Protein AF-0000000087011548 (afdb_homodimer)

Sequence (700 aa):
MISLDLLKLGEVIHGSEKEKEILSILEKRMQGNSKKIEVKTKEWVISNFSVKLNGKEVASSLAPYTKGYVKGKVGREILAFPFPDHPFKVKDFYSYALSQGAEGIIFYEEGKTRRIIMPDVKIPVIFLPFKPEGYVEIEAESFLRDSISYNLEFTVKEGNDYILLGAHVDHWLSGFHDNLFSIDVVLNSLAEVKNHGLKVVFFSSEEGPKCCTGSLQYPKDDVFAAIIFDALYPSRVVYSSTPDLWDFAGLFPLKRIEMPTPFSDHFSFVQKGIPSLVLYNDDLIPYYHSDKDLPNPEDKKFLTKITESVKLLLHELDKLSMKDLNERMSKFGERKFIVDYVNLTTSFASMISLDLLKLGEVIHGSEKEKEILSILEKRMQGNSKKIEVKTKEWVISNFSVKLNGKEVASSLAPYTKGYVKGKVGREILAFPFPDHPFKVKDFYSYALSQGAEGIIFYEEGKTRRIIMPDVKIPVIFLPFKPEGYVEIEAESFLRDSISYNLEFTVKEGNDYILLGAHVDHWLSGFHDNLFSIDVVLNSLAEVKNHGLKVVFFSSEEGPKCCTGSLQYPKDDVFAAIIFDALYPSRVVYSSTPDLWDFAGLFPLKRIEMPTPFSDHFSFVQKGIPSLVLYNDDLIPYYHSDKDLPNPEDKKFLTKITESVKLLLHELDKLSMKDLNERMSKFGERKFIVDYVNLTTSFAS

Secondary structure (DSSP, 8-state):
-HHHHHHTT--B-TTSHHHHHHHHHHHHHH-S-EEEEEEEEEEEEEEEEEEEETTEE---EEPTT--EEEEEEBTTTEEEEEPPSSGGGHHHHHHHHHHTT-SEEEEE-TT--B----S--SS-EEEESS---SEEEEEEEEEEEEEEEEEEEEEEE--SSEEEEEEE--BSSS-IIIIIHHHHHHHH-----SSSEEEEEEES-TTS-GGG-HHHHS--TTEEEEEEE-S--TT-EEEEE-GGGGGGGGGS-EEEEESPPSSSTHHHHHTTT--EEEEE-GGGTTTTTBTT----TTHHHHHHHHHHHHHHHHHHHHT--HHHHHHHHHTT--S-EEEETTTTEEEE--/-HHHHHHTT--B-TTSHHHHHHHHHHHHHH-S-EEEEEEEEEEEEEEEEEEEETTEE---EEPTT--EEEEEEBTTTEEEEEPPSSGGGHHHHHHHHHHTT-SEEEEE-TT--B----S--SS-EEEESS---SEEEEEEEEEEEEEEEEEEEEEEE--SSEEEEEEE--BSSS-IIIIIHHHHHHHH-----SSSEEEEEEES-TTS-GGG-HHHHS--TTEEEEEEE-S--TT-EEEEE-GGGGGGGGGS-EEEEESPPSSSTHHHHHTTT--EEEEE-GGGTTTTTBTT----TTHHHHHHHHHHHHHHHHHHHHT--HHHHHHHHHTT--S-EEEETTTTEEEE--

Organism: Acidianus infernus (NCBI:txid12915)

Foldseek 3Di:
DVLVVLLVLWAFFFQDPSLQVVLVVVCVVVPADKDWAKFWFKGKDWPDKFKDAPRHTADKFWATAAFDKDKDFDVPLEDEDECDLFNVCVQVVVVVCVVVNHQEYEYEAAPWWFHHHYPDHPHIYMYYNDDGGTMMIIGTDIHIDTHMDTKMKGWPFDFQAEEEEEEEDGAAGSCSLQPSLSVLLQSLQDDDFDHGTYMYIHWGNLVGDPVTTRLLSDDCVRHQEYEYEGRADPAFWEKEWQQLLVVLQVLTRHPYYAYHFCRGSQVSVLQVQHTYIYIHDCVCRVVGRMNPPDDDPCSVVRSVSSSSSSNVSSHVVSPDGSVSSVVSNVVPHGSHWDHDVVVRHIDHDD/DVLVVLLVLWAFFFQDPSLQVVLVVVCVVVPADKDWAKFKFKGKDWPDKFKDAPRHTADKFWATAAFDKDKDFDVPLEDEDECDLFLVCVQVVVVVCVVVNHQEYEYEAAPWWFHHHYPDHDHIYMYYNDDGGTMMIIGTDIHIDIHMDTKMKGWPFDFQAEEEEEEEDGAAGSCSLQPSLSVLLQSLQDDDFDHGTYMYIHWGNLVGDPVTTRLLSDDCVRHQEYEYEGRADPAFKEKEWQQLLVVLQVLTRHPYYAYHFCRGSQVSVLQVQHTYIYIHDCVCRVVGRMNPPDDDPCSVVRSVSSSSSSNVSSHVVSPDGSVSSVVSNVVPHGSHWDHDVVVRHIDHDD

Solvent-accessible surface area (backbone atoms only — not comparable to full-atom values): 35656 Å² total; per-residue (Å²): 112,64,32,66,61,54,47,74,70,44,53,18,48,21,35,33,70,57,34,52,48,52,52,51,53,50,56,66,67,63,63,71,61,63,46,79,43,75,26,70,27,42,18,74,44,74,82,41,77,51,41,26,50,70,84,38,76,53,80,68,28,63,23,59,73,23,27,42,73,42,74,37,35,62,77,60,40,22,41,69,40,71,59,64,98,44,80,82,52,52,50,60,55,49,53,50,40,52,75,72,62,38,49,28,38,36,35,20,36,80,81,37,34,42,51,58,76,56,92,66,61,86,40,32,38,36,17,23,35,44,84,83,73,55,37,39,36,42,40,33,40,40,45,77,38,85,26,72,46,43,26,44,33,33,59,80,36,83,56,89,34,21,42,32,40,34,25,39,69,24,22,50,48,41,16,29,32,40,17,36,46,28,50,40,39,55,72,63,29,74,67,87,64,81,70,32,10,33,33,38,34,42,27,28,17,66,81,36,62,85,91,34,21,20,49,69,66,48,89,60,89,50,51,59,31,39,42,25,36,49,34,46,34,74,76,42,27,34,43,23,21,40,74,48,56,53,81,56,49,44,59,43,59,55,31,38,62,40,44,44,39,75,81,51,66,32,33,52,40,36,75,69,53,32,53,22,26,34,40,21,20,73,85,34,56,94,29,56,43,11,68,62,21,57,90,56,93,52,46,66,62,34,46,54,53,51,20,53,25,47,34,50,48,49,52,56,54,37,74,53,53,71,67,55,40,49,56,52,24,55,49,70,45,71,72,42,70,38,84,33,76,91,73,61,27,38,26,46,58,131,114,65,32,66,62,54,46,73,71,45,54,18,46,20,33,33,72,57,34,53,49,54,52,50,52,49,56,66,68,64,61,72,60,64,46,79,42,74,26,70,27,42,18,76,44,74,84,40,75,50,42,26,50,71,85,37,77,53,80,67,28,63,24,59,73,23,27,43,73,40,74,36,36,60,77,60,41,22,40,71,40,73,58,63,100,44,79,80,52,52,48,58,55,50,53,50,39,52,74,71,62,37,49,27,38,35,35,19,36,81,81,38,34,43,50,58,76,56,91,67,63,84,40,32,36,35,18,24,37,43,85,84,72,55,37,38,36,41,40,31,41,42,44,75,38,84,26,70,46,43,25,43,34,34,58,78,36,84,55,88,33,21,42,33,39,33,25,41,71,23,22,48,48,42,16,29,34,40,18,35,47,29,49,41,39,56,71,62,28,75,66,86,63,82,68,33,11,34,33,39,35,42,26,29,17,65,82,36,62,82,89,34,20,20,48,70,67,48,88,59,89,50,51,59,31,40,43,25,36,51,34,46,34,75,77,42,27,34,42,25,22,41,74,48,54,54,82,56,49,44,59,44,57,55,30,37,62,40,45,44,38,78,82,51,65,33,32,53,41,37,75,70,53,32,54,25,28,34,41,22,21,73,86,34,56,93,29,55,44,11,68,62,20,56,89,56,92,52,46,65,62,32,46,54,54,53,20,52,26,48,34,52,48,49,51,57,53,38,74,54,52,71,66,56,39,49,55,51,24,56,51,70,44,73,72,41,70,39,85,32,78,90,75,61,28,37,25,47,59,130

InterPro domains:
  IPR007484 Peptidase M28 [PF04389] (159-310)

Radius of gyration: 27.19 Å; Cα contacts (8 Å, |Δi|>4): 1756; chains: 2; bounding box: 68×71×55 Å

Nearest PDB structures (foldseek):
  6wrv-assembly1_E  TM=6.981E-01  e=2.010E-15  Homo sapiens
  8acg-assembly5_B  TM=5.846E-01  e=2.331E-16  Pseudomonas aeruginosa
  7zqs-assembly1_D  TM=6.946E-01  e=4.005E-14  Homo sapiens
  6d04-assembly1_A  TM=6.601E-01  e=5.736E-14  Homo sapiens
  6h5i-assembly1_Ab  TM=5.886E-01  e=3.064E-13  Homo sapiens

Structure (mmCIF, N/CA/C/O backbone):
data_AF-0000000087011548-model_v1
#
loop_
_entity.id
_entity.type
_entity.pdbx_description
1 polymer 'M28 family peptidase'
#
loop_
_atom_site.group_PDB
_atom_site.id
_atom_site.type_symbol
_atom_site.label_atom_id
_atom_site.label_alt_id
_atom_site.label_comp_id
_atom_site.label_asym_id
_atom_site.label_entity_id
_atom_site.label_seq_id
_atom_site.pdbx_PDB_ins_code
_atom_site.Cartn_x
_atom_site.Cartn_y
_atom_site.Cartn_z
_atom_site.occupancy
_atom_site.B_iso_or_equiv
_atom_site.auth_seq_id
_atom_site.auth_comp_id
_atom_site.auth_asym_id
_atom_site.auth_atom_id
_atom_site.pdbx_PDB_model_num
ATOM 1 N N . MET A 1 1 ? -12.539 31.562 2.059 1 89.38 1 MET A N 1
ATOM 2 C CA . MET A 1 1 ? -11.922 30.422 2.74 1 89.38 1 MET A CA 1
ATOM 3 C C . MET A 1 1 ? -10.906 30.891 3.773 1 89.38 1 MET A C 1
ATOM 5 O O . MET A 1 1 ? -10.008 31.672 3.457 1 89.38 1 MET A O 1
ATOM 9 N N . ILE A 1 2 ? -11.016 30.469 5.016 1 96.31 2 ILE A N 1
ATOM 10 C CA . ILE A 1 2 ? -10.133 30.906 6.094 1 96.31 2 ILE A CA 1
ATOM 11 C C . ILE A 1 2 ? -8.734 30.344 5.867 1 96.31 2 ILE A C 1
ATOM 13 O O . ILE A 1 2 ? -7.746 30.906 6.336 1 96.31 2 ILE A O 1
ATOM 17 N N . SER A 1 3 ? -8.656 29.219 5.164 1 98.12 3 SER A N 1
ATOM 18 C CA . SER A 1 3 ? -7.375 28.578 4.895 1 98.12 3 SER A CA 1
ATOM 19 C C . SER A 1 3 ? -6.43 29.5 4.152 1 98.12 3 SER A C 1
ATOM 21 O O . SER A 1 3 ? -5.215 29.453 4.355 1 98.12 3 SER A O 1
ATOM 23 N N . LEU A 1 4 ? -7 30.375 3.307 1 97.88 4 LEU A N 1
ATOM 24 C CA . LEU A 1 4 ? -6.176 31.328 2.561 1 97.88 4 LEU A CA 1
ATOM 25 C C . LEU A 1 4 ? -5.555 32.375 3.492 1 97.88 4 LEU A C 1
ATOM 27 O O . LEU A 1 4 ? -4.41 32.781 3.295 1 97.88 4 LEU A O 1
ATOM 31 N N . ASP A 1 5 ? -6.262 32.75 4.477 1 97.5 5 ASP A N 1
ATOM 32 C CA . ASP A 1 5 ? -5.734 33.688 5.473 1 97.5 5 ASP A CA 1
ATOM 33 C C . ASP A 1 5 ? -4.691 33 6.355 1 97.5 5 ASP A C 1
ATOM 35 O O . ASP A 1 5 ? -3.662 33.594 6.68 1 97.5 5 ASP A O 1
ATOM 39 N N . LEU A 1 6 ? -4.934 31.781 6.719 1 98.5 6 LEU A N 1
ATOM 40 C CA . LEU A 1 6 ? -4.023 31.047 7.59 1 98.5 6 LEU A CA 1
ATOM 41 C C . LEU A 1 6 ? -2.715 30.734 6.871 1 98.5 6 LEU A C 1
ATOM 43 O O . LEU A 1 6 ? -1.662 30.641 7.508 1 98.5 6 LEU A O 1
ATOM 47 N N . LEU A 1 7 ? -2.84 30.531 5.59 1 98.5 7 LEU A N 1
ATOM 48 C CA . LEU A 1 7 ? -1.664 30.234 4.777 1 98.5 7 LEU A CA 1
ATOM 49 C C . LEU A 1 7 ? -0.615 31.344 4.926 1 98.5 7 LEU A C 1
ATOM 51 O O . LEU A 1 7 ? 0.586 31.062 4.871 1 98.5 7 LEU A O 1
ATOM 55 N N . LYS A 1 8 ? -1.024 32.562 5.191 1 97.81 8 LYS A N 1
ATOM 56 C CA . LYS A 1 8 ? -0.144 33.719 5.293 1 97.81 8 LYS A CA 1
ATOM 57 C C . LYS A 1 8 ? 0.749 33.625 6.527 1 97.81 8 LYS A C 1
ATOM 59 O O . LYS A 1 8 ? 1.772 34.312 6.613 1 97.81 8 LYS A O 1
ATOM 64 N N . LEU A 1 9 ? 0.421 32.781 7.457 1 97.75 9 LEU A N 1
ATOM 65 C CA . LEU A 1 9 ? 1.191 32.625 8.688 1 97.75 9 LEU A CA 1
ATOM 66 C C . LEU A 1 9 ? 2.473 31.859 8.43 1 97.75 9 LEU A C 1
ATOM 68 O O . LEU A 1 9 ? 3.373 31.828 9.273 1 97.75 9 LEU A O 1
ATOM 72 N N . GLY A 1 10 ? 2.564 31.219 7.27 1 97.94 10 GLY A N 1
ATOM 73 C CA . GLY A 1 10 ? 3.717 30.391 6.969 1 97.94 10 GLY A CA 1
ATOM 74 C C . GLY A 1 10 ? 3.664 29.031 7.648 1 97.94 10 GLY A C 1
ATOM 75 O O . GLY A 1 10 ? 2.582 28.531 7.953 1 97.94 10 GLY A O 1
ATOM 76 N N . GLU A 1 11 ? 4.828 28.422 7.762 1 98.38 11 GLU A N 1
ATOM 77 C CA . GLU A 1 11 ? 4.922 27.078 8.328 1 98.38 11 GLU A CA 1
ATOM 78 C C . GLU A 1 11 ? 4.504 27.078 9.797 1 98.38 11 GLU A C 1
ATOM 80 O O . GLU A 1 11 ? 4.898 27.953 10.562 1 98.38 11 GLU A O 1
ATOM 85 N N . VAL A 1 12 ? 3.744 26.156 10.117 1 98.69 12 VAL A N 1
ATOM 86 C CA . VAL A 1 12 ? 3.273 26 11.492 1 98.69 12 VAL A CA 1
ATOM 87 C C . VAL A 1 12 ? 3.76 24.656 12.039 1 98.69 12 VAL A C 1
ATOM 89 O O . VAL A 1 12 ? 3.076 23.641 11.914 1 98.69 12 VAL A O 1
ATOM 92 N N . ILE A 1 13 ? 4.867 24.703 12.727 1 98.62 13 ILE A N 1
ATOM 93 C CA . ILE A 1 13 ? 5.512 23.5 13.258 1 98.62 13 ILE A CA 1
ATOM 94 C C . ILE A 1 13 ? 4.781 23.047 14.508 1 98.62 13 ILE A C 1
ATOM 96 O O . ILE A 1 13 ? 4.312 23.859 15.305 1 98.62 13 ILE A O 1
ATOM 100 N N . HIS A 1 14 ? 4.633 21.781 14.656 1 98.69 14 HIS A N 1
ATOM 101 C CA . HIS A 1 14 ? 3.986 21.219 15.836 1 98.69 14 HIS A CA 1
ATOM 102 C C . HIS A 1 14 ? 4.559 21.797 17.125 1 98.69 14 HIS A C 1
ATOM 104 O O . HIS A 1 14 ? 5.77 22 17.234 1 98.69 14 HIS A O 1
ATOM 110 N N . GLY A 1 15 ? 3.654 22.109 18 1 98.5 15 GLY A N 1
ATOM 111 C CA . GLY A 1 15 ? 4.031 22.578 19.312 1 98.5 15 GLY A CA 1
ATOM 112 C C . GLY A 1 15 ? 4.531 24.016 19.312 1 98.5 15 GLY A C 1
ATOM 113 O O . GLY A 1 15 ? 4.859 24.562 20.359 1 98.5 15 GLY A O 1
ATOM 114 N N . SER A 1 16 ? 4.562 24.656 18.25 1 98.44 16 SER A N 1
ATOM 115 C CA . SER A 1 16 ? 5.121 26 18.141 1 98.44 16 SER A CA 1
ATOM 116 C C . SER A 1 16 ? 4.102 27.047 18.562 1 98.44 16 SER A C 1
ATOM 118 O O . SER A 1 16 ? 2.92 26.75 18.719 1 98.44 16 SER A O 1
ATOM 120 N N . GLU A 1 17 ? 4.609 28.281 18.672 1 98.12 17 GLU A N 1
ATOM 121 C CA . GLU A 1 17 ? 3.725 29.406 18.953 1 98.12 17 GLU A CA 1
ATOM 122 C C . GLU A 1 17 ? 2.77 29.672 17.797 1 98.12 17 GLU A C 1
ATOM 124 O O . GLU A 1 17 ? 1.626 30.078 18 1 98.12 17 GLU A O 1
ATOM 129 N N . LYS A 1 18 ? 3.158 29.422 16.625 1 98.38 18 LYS A N 1
ATOM 130 C CA . LYS A 1 18 ? 2.305 29.625 15.461 1 98.38 18 LYS A CA 1
ATOM 131 C C . LYS A 1 18 ? 1.129 28.656 15.469 1 98.38 18 LYS A C 1
ATOM 133 O O . LYS A 1 18 ? 0.042 28.984 14.984 1 98.38 18 LYS A O 1
ATOM 138 N N . GLU A 1 19 ? 1.387 27.438 15.961 1 98.56 19 GLU A N 1
ATOM 139 C CA . GLU A 1 19 ? 0.291 26.484 16.125 1 98.56 19 GLU A CA 1
ATOM 140 C C . GLU A 1 19 ? -0.799 27.062 17.031 1 98.56 19 GLU A C 1
ATOM 142 O O . GLU A 1 19 ? -1.984 27 16.703 1 98.56 19 GLU A O 1
ATOM 147 N N . LYS A 1 20 ? -0.414 27.688 18.094 1 98.44 20 LYS A N 1
ATOM 148 C CA . LYS A 1 20 ? -1.357 28.312 19.016 1 98.44 20 LYS A CA 1
ATOM 149 C C . LYS A 1 20 ? -2.031 29.531 18.391 1 98.44 20 LYS A C 1
ATOM 151 O O . LYS A 1 20 ? -3.195 29.812 18.672 1 98.44 20 LYS A O 1
ATOM 156 N N . GLU A 1 21 ? -1.269 30.188 17.594 1 98.44 21 GLU A N 1
ATOM 157 C CA . GLU A 1 21 ? -1.831 31.344 16.891 1 98.44 21 GLU A CA 1
ATOM 158 C C . GLU A 1 21 ? -2.982 30.922 15.984 1 98.44 21 GLU A C 1
ATOM 160 O O . GLU A 1 21 ? -4.035 31.562 15.977 1 98.44 21 GLU A O 1
ATOM 165 N N . ILE A 1 22 ? -2.844 29.859 15.219 1 98.56 22 ILE A N 1
ATOM 166 C CA . ILE A 1 22 ? -3.908 29.375 14.344 1 98.56 22 ILE A CA 1
ATOM 167 C C . ILE A 1 22 ? -5.125 28.984 15.188 1 98.56 22 ILE A C 1
ATOM 169 O O . ILE A 1 22 ? -6.258 29.328 14.836 1 98.56 22 ILE A O 1
ATOM 173 N N . LEU A 1 23 ? -4.883 28.281 16.266 1 98.5 23 LEU A N 1
ATOM 174 C CA . LEU A 1 23 ? -5.977 27.859 17.125 1 98.5 23 LEU A CA 1
ATOM 175 C C . LEU A 1 23 ? -6.727 29.062 17.688 1 98.5 23 LEU A C 1
ATOM 177 O O . LEU A 1 23 ? -7.961 29.062 17.75 1 98.5 23 LEU A O 1
ATOM 181 N N . SER A 1 24 ? -5.977 30.062 18.047 1 97.69 24 SER A N 1
ATOM 182 C CA . SER A 1 24 ? -6.594 31.281 18.562 1 97.69 24 SER A CA 1
ATOM 183 C C . SER A 1 24 ? -7.449 31.953 17.5 1 97.69 24 SER A C 1
ATOM 185 O O . SER A 1 24 ? -8.539 32.438 17.781 1 97.69 24 SER A O 1
ATOM 187 N N . ILE A 1 25 ? -6.961 32 16.297 1 97.94 25 ILE A N 1
ATOM 188 C CA . ILE A 1 25 ? -7.703 32.594 15.195 1 97.94 25 ILE A CA 1
ATOM 189 C C . ILE A 1 25 ? -9 31.812 14.969 1 97.94 25 ILE A C 1
ATOM 191 O O . ILE A 1 25 ? -10.062 32.406 14.781 1 97.94 25 ILE A O 1
ATOM 195 N N . LEU A 1 26 ? -8.914 30.5 15.023 1 97.94 26 LEU A N 1
ATOM 196 C CA . LEU A 1 26 ? -10.086 29.656 14.812 1 97.94 26 LEU A CA 1
ATOM 197 C C . LEU A 1 26 ? -11.094 29.828 15.945 1 97.94 26 LEU A C 1
ATOM 199 O O . LEU A 1 26 ? -12.305 29.828 15.703 1 97.94 26 LEU A O 1
ATOM 203 N N . GLU A 1 27 ? -10.609 29.938 17.141 1 97.31 27 GLU A N 1
ATOM 204 C CA . GLU A 1 27 ? -11.492 30.172 18.281 1 97.31 27 GLU A CA 1
ATOM 205 C C . GLU A 1 27 ? -12.297 31.453 18.094 1 97.31 27 GLU A C 1
ATOM 207 O O . GLU A 1 27 ? -13.508 31.469 18.344 1 97.31 27 GLU A O 1
ATOM 212 N N . LYS A 1 28 ? -11.641 32.469 17.625 1 95.25 28 LYS A N 1
ATOM 213 C CA . LYS A 1 28 ? -12.289 33.75 17.422 1 95.25 28 LYS A CA 1
ATOM 214 C C . LYS A 1 28 ? -13.281 33.688 16.266 1 95.25 28 LYS A C 1
ATOM 216 O O . LYS A 1 28 ? -14.352 34.312 16.312 1 95.25 28 LYS A O 1
ATOM 221 N N . ARG A 1 29 ? -12.93 32.969 15.281 1 92.31 29 ARG A N 1
ATOM 222 C CA . ARG A 1 29 ? -13.742 32.875 14.078 1 92.31 29 ARG A CA 1
ATOM 223 C C . ARG A 1 29 ? -15.031 32.125 14.344 1 92.31 29 ARG A C 1
ATOM 225 O O . ARG A 1 29 ? -16.094 32.469 13.852 1 92.31 29 ARG A O 1
ATOM 232 N N . MET A 1 30 ? -15.078 31 14.898 1 90.88 30 MET A N 1
ATOM 233 C CA . MET A 1 30 ? -16.234 30.109 15.078 1 90.88 30 MET A CA 1
ATOM 234 C C . MET A 1 30 ? -17.141 30.625 16.188 1 90.88 30 MET A C 1
ATOM 236 O O . MET A 1 30 ? -18.344 30.344 16.188 1 90.88 30 MET A O 1
ATOM 240 N N . GLN A 1 31 ? -16.922 31.453 16.891 1 79.19 31 GLN A N 1
ATOM 241 C CA . GLN A 1 31 ? -17.75 32.031 17.953 1 79.19 31 GLN A CA 1
ATOM 242 C C . GLN A 1 31 ? -18.656 30.953 18.578 1 79.19 31 GLN A C 1
ATOM 244 O O . GLN A 1 31 ? -19.281 30.172 17.859 1 79.19 31 GLN A O 1
ATOM 249 N N . GLY A 1 32 ? -18.297 30.156 19.641 1 83.38 32 GLY A N 1
ATOM 250 C CA . GLY A 1 32 ? -19.125 29.141 20.266 1 83.38 32 GLY A CA 1
ATOM 251 C C . GLY A 1 32 ? -18.531 28.594 21.547 1 83.38 32 GLY A C 1
ATOM 252 O O . GLY A 1 32 ? -17.562 29.141 22.062 1 83.38 32 GLY A O 1
ATOM 253 N N . ASN A 1 33 ? -19.344 27.656 21.953 1 90.25 33 ASN A N 1
ATOM 254 C CA . ASN A 1 33 ? -18.875 26.953 23.156 1 90.25 33 ASN A CA 1
ATOM 255 C C . ASN A 1 33 ? -17.609 26.141 22.875 1 90.25 33 ASN A C 1
ATOM 257 O O . ASN A 1 33 ? -17.688 25.062 22.281 1 90.25 33 ASN A O 1
ATOM 261 N N . SER A 1 34 ? -16.5 26.766 23.219 1 95.69 34 SER A N 1
ATOM 262 C CA . SER A 1 34 ? -15.227 26.109 22.938 1 95.69 34 SER A CA 1
ATOM 263 C C . SER A 1 34 ? -14.523 25.688 24.219 1 95.69 34 SER A C 1
ATOM 265 O O . SER A 1 34 ? -14.789 26.234 25.297 1 95.69 34 SER A O 1
ATOM 267 N N . LYS A 1 35 ? -13.812 24.688 24.109 1 97.44 35 LYS A N 1
ATOM 268 C CA . LYS A 1 35 ? -12.953 24.141 25.156 1 97.44 35 LYS A CA 1
ATOM 269 C C . LYS A 1 35 ? -11.531 23.906 24.656 1 97.44 35 LYS A C 1
ATOM 271 O O . LYS A 1 35 ? -11.344 23.406 23.547 1 97.44 35 LYS A O 1
ATOM 276 N N . LYS A 1 36 ? -10.625 24.391 25.469 1 98.44 36 LYS A N 1
ATOM 277 C CA . LYS A 1 36 ? -9.219 24.109 25.203 1 98.44 36 LYS A CA 1
ATOM 278 C C . LYS A 1 36 ? -8.742 22.906 26.016 1 98.44 36 LYS A C 1
ATOM 280 O O . LYS A 1 36 ? -8.789 22.922 27.25 1 98.44 36 LYS A O 1
ATOM 285 N N . ILE A 1 37 ? -8.336 21.891 25.312 1 98.62 37 ILE A N 1
ATOM 286 C CA . ILE A 1 37 ? -7.824 20.688 25.984 1 98.62 37 ILE A CA 1
ATOM 287 C C . ILE A 1 37 ? -6.305 20.641 25.859 1 98.62 37 ILE A C 1
ATOM 289 O O . ILE A 1 37 ? -5.777 20.438 24.75 1 98.62 37 ILE A O 1
ATOM 293 N N . GLU A 1 38 ? -5.645 20.734 26.938 1 98.62 38 GLU A N 1
ATOM 294 C CA . GLU A 1 38 ? -4.188 20.844 26.953 1 98.62 38 GLU A CA 1
ATOM 295 C C . GLU A 1 38 ? -3.547 19.625 26.297 1 98.62 38 GLU A C 1
ATOM 297 O O . GLU A 1 38 ? -3.996 18.484 26.5 1 98.62 38 GLU A O 1
ATOM 302 N N . VAL A 1 39 ? -2.494 19.844 25.547 1 98.75 39 VAL A N 1
ATOM 303 C CA . VAL A 1 39 ? -1.688 18.812 24.891 1 98.75 39 VAL A CA 1
ATOM 304 C C . VAL A 1 39 ? -0.213 19.031 25.234 1 98.75 39 VAL A C 1
ATOM 306 O O . VAL A 1 39 ? 0.355 20.078 24.922 1 98.75 39 VAL A O 1
ATOM 309 N N . LYS A 1 40 ? 0.381 18.094 25.938 1 98.69 40 LYS A N 1
ATOM 310 C CA . LYS A 1 40 ? 1.83 18.078 26.109 1 98.69 40 LYS A CA 1
ATOM 311 C C . LYS A 1 40 ? 2.529 17.5 24.875 1 98.69 40 LYS A C 1
ATOM 313 O O . LYS A 1 40 ? 2.373 16.328 24.562 1 98.69 40 LYS A O 1
ATOM 318 N N . THR A 1 41 ? 3.283 18.328 24.203 1 98.5 41 THR A N 1
ATOM 319 C CA . THR A 1 41 ? 3.9 17.938 22.938 1 98.5 41 THR A CA 1
ATOM 320 C C . THR A 1 41 ? 5.312 18.5 22.828 1 98.5 41 THR A C 1
ATOM 322 O O . THR A 1 41 ? 5.969 18.75 23.844 1 98.5 41 THR A O 1
ATOM 325 N N . LYS A 1 42 ? 5.875 18.484 21.609 1 98.38 42 LYS A N 1
ATOM 326 C CA . LYS A 1 42 ? 7.223 18.984 21.375 1 98.38 42 LYS A CA 1
ATOM 327 C C . LYS A 1 42 ? 7.25 19.938 20.188 1 98.38 42 LYS A C 1
ATOM 329 O O . LYS A 1 42 ? 6.488 19.781 19.234 1 98.38 42 LYS A O 1
ATOM 334 N N . GLU A 1 43 ? 8.039 20.922 20.344 1 98.62 43 GLU A N 1
ATOM 335 C CA . GLU A 1 43 ? 8.328 21.828 19.234 1 98.62 43 GLU A CA 1
ATOM 336 C C . GLU A 1 43 ? 9.688 21.531 18.625 1 98.62 43 GLU A C 1
ATOM 338 O O . GLU A 1 43 ? 10.664 21.312 19.344 1 98.62 43 GLU A O 1
ATOM 343 N N . TRP A 1 44 ? 9.75 21.359 17.344 1 98.19 44 TRP A N 1
ATOM 344 C CA . TRP A 1 44 ? 11.023 21.281 16.656 1 98.19 44 TRP A CA 1
ATOM 345 C C . TRP A 1 44 ? 11.609 22.672 16.422 1 98.19 44 TRP A C 1
ATOM 347 O O . TRP A 1 44 ? 11.039 23.484 15.68 1 98.19 44 TRP A O 1
ATOM 357 N N . VAL A 1 45 ? 12.727 22.938 17.016 1 98.19 45 VAL A N 1
ATOM 358 C CA . VAL A 1 45 ? 13.391 24.234 16.922 1 98.19 45 VAL A CA 1
ATOM 359 C C . VAL A 1 45 ? 14.633 24.125 16.047 1 98.19 45 VAL A C 1
ATOM 361 O O . VAL A 1 45 ? 15.469 23.234 16.25 1 98.19 45 VAL A O 1
ATOM 364 N N . ILE A 1 46 ? 14.695 24.922 15.078 1 97.5 46 ILE A N 1
ATOM 365 C CA . ILE A 1 46 ? 15.898 25.047 14.258 1 97.5 46 ILE A CA 1
ATOM 366 C C . ILE A 1 46 ? 16.672 26.297 14.664 1 97.5 46 ILE A C 1
ATOM 368 O O . ILE A 1 46 ? 16.328 27.406 14.266 1 97.5 46 ILE A O 1
ATOM 372 N N . SER A 1 47 ? 17.75 26.172 15.367 1 97.44 47 SER A N 1
ATOM 373 C CA . SER A 1 47 ? 18.5 27.312 15.898 1 97.44 47 SER A CA 1
ATOM 374 C C . SER A 1 47 ? 19.484 27.844 14.875 1 97.44 47 SER A C 1
ATOM 376 O O . SER A 1 47 ? 19.828 29.031 14.883 1 97.44 47 SER A O 1
ATOM 378 N N . ASN A 1 48 ? 20 26.984 14.102 1 97.25 48 ASN A N 1
ATOM 379 C CA . ASN A 1 48 ? 20.906 27.344 13.008 1 97.25 48 ASN A CA 1
ATOM 380 C C . ASN A 1 48 ? 20.797 26.359 11.844 1 97.25 48 ASN A C 1
ATOM 382 O O . ASN A 1 48 ? 20.672 25.156 12.047 1 97.25 48 ASN A O 1
ATOM 386 N N . PHE A 1 49 ? 20.75 26.938 10.625 1 98.12 49 PHE A N 1
ATOM 387 C CA . PHE A 1 49 ? 20.703 26.094 9.445 1 98.12 49 PHE A CA 1
ATOM 388 C C . PHE A 1 49 ? 21.25 26.828 8.227 1 98.12 49 PHE A C 1
ATOM 390 O O . PHE A 1 49 ? 20.781 27.922 7.898 1 98.12 49 PHE A O 1
ATOM 397 N N . SER A 1 50 ? 22.25 26.25 7.656 1 98.19 50 SER A N 1
ATOM 398 C CA . SER A 1 50 ? 22.828 26.797 6.434 1 98.19 50 SER A CA 1
ATOM 399 C C . SER A 1 50 ? 23.375 25.703 5.527 1 98.19 50 SER A C 1
ATOM 401 O O . SER A 1 50 ? 23.891 24.688 6.012 1 98.19 50 SER A O 1
ATOM 403 N N . VAL A 1 51 ? 23.203 25.859 4.262 1 98.75 51 VAL A N 1
ATOM 404 C CA . VAL A 1 51 ? 23.734 24.953 3.25 1 98.75 51 VAL A CA 1
ATOM 405 C C . VAL A 1 51 ? 24.5 25.766 2.193 1 98.75 51 VAL A C 1
ATOM 407 O O . VAL A 1 51 ? 23.953 26.719 1.625 1 98.75 51 VAL A O 1
ATOM 410 N N . LYS A 1 52 ? 25.703 25.391 1.982 1 98.75 52 LYS A N 1
ATOM 411 C CA . LYS A 1 52 ? 26.5 25.984 0.918 1 98.75 52 LYS A CA 1
ATOM 412 C C . LYS A 1 52 ? 26.875 24.953 -0.144 1 98.75 52 LYS A C 1
ATOM 414 O O . LYS A 1 52 ? 27.281 23.844 0.182 1 98.75 52 LYS A O 1
ATOM 419 N N . LEU A 1 53 ? 26.641 25.281 -1.346 1 98.5 53 LEU A N 1
ATOM 420 C CA . LEU A 1 53 ? 27.062 24.5 -2.5 1 98.5 53 LEU A CA 1
ATOM 421 C C . LEU A 1 53 ? 28.172 25.219 -3.275 1 98.5 53 LEU A C 1
ATOM 423 O O . LEU A 1 53 ? 27.938 26.312 -3.799 1 98.5 53 LEU A O 1
ATOM 427 N N . ASN A 1 54 ? 29.328 24.656 -3.322 1 98.31 54 ASN A N 1
ATOM 428 C CA . ASN A 1 54 ? 30.5 25.266 -3.938 1 98.31 54 ASN A CA 1
ATOM 429 C C . ASN A 1 54 ? 30.734 26.688 -3.41 1 98.31 54 ASN A C 1
ATOM 431 O O . ASN A 1 54 ? 30.953 27.609 -4.188 1 98.31 54 ASN A O 1
ATOM 435 N N . GLY A 1 55 ? 30.469 26.812 -2.143 1 97.62 55 GLY A N 1
ATOM 436 C CA . GLY A 1 55 ? 30.812 28.047 -1.436 1 97.62 55 GLY A CA 1
ATOM 437 C C . GLY A 1 55 ? 29.688 29.047 -1.409 1 97.62 55 GLY A C 1
ATOM 438 O O . GLY A 1 55 ? 29.797 30.094 -0.754 1 97.62 55 GLY A O 1
ATOM 439 N N . LYS A 1 56 ? 28.594 28.766 -2.018 1 98.12 56 LYS A N 1
ATOM 440 C CA . LYS A 1 56 ? 27.469 29.703 -2.086 1 98.12 56 LYS A CA 1
ATOM 441 C C . LYS A 1 56 ? 26.25 29.156 -1.359 1 98.12 56 LYS A C 1
ATOM 443 O O . LYS A 1 56 ? 25.875 27.984 -1.537 1 98.12 56 LYS A O 1
ATOM 448 N N . GLU A 1 57 ? 25.672 30.016 -0.594 1 98 57 GLU A N 1
ATOM 449 C CA . GLU A 1 57 ? 24.469 29.594 0.113 1 98 57 GLU A CA 1
ATOM 450 C C . GLU A 1 57 ? 23.328 29.312 -0.861 1 98 57 GLU A C 1
ATOM 452 O O . GLU A 1 57 ? 23.156 30.047 -1.837 1 98 57 GLU A O 1
ATOM 457 N N . VAL A 1 58 ? 22.547 28.281 -0.589 1 98.06 58 VAL A N 1
ATOM 458 C CA . VAL A 1 58 ? 21.453 27.906 -1.479 1 98.06 58 VAL A CA 1
ATOM 459 C C . VAL A 1 58 ? 20.188 27.656 -0.663 1 98.06 58 VAL A C 1
ATOM 461 O O . VAL A 1 58 ? 20.266 27.359 0.532 1 98.06 58 VAL A O 1
ATOM 464 N N . ALA A 1 59 ? 19.094 27.844 -1.347 1 95.75 59 ALA A N 1
ATOM 465 C CA . ALA A 1 59 ? 17.812 27.5 -0.729 1 95.75 59 ALA A CA 1
ATOM 466 C C . ALA A 1 59 ? 17.734 26.016 -0.435 1 95.75 59 ALA A C 1
ATOM 468 O O . ALA A 1 59 ? 18.125 25.188 -1.26 1 95.75 59 ALA A O 1
ATOM 469 N N . SER A 1 60 ? 17.312 25.641 0.748 1 98.19 60 SER A N 1
ATOM 470 C CA . SER A 1 60 ? 17.234 24.25 1.197 1 98.19 60 SER A CA 1
ATOM 471 C C . SER A 1 60 ? 16.25 24.094 2.352 1 98.19 60 SER A C 1
ATOM 473 O O . SER A 1 60 ? 15.758 25.094 2.893 1 98.19 60 SER A O 1
ATOM 475 N N . SER A 1 61 ? 15.852 22.922 2.553 1 98.25 61 SER A N 1
ATOM 476 C CA . SER A 1 61 ? 15.078 22.594 3.742 1 98.25 61 SER A CA 1
ATOM 477 C C . SER A 1 61 ? 15.719 21.453 4.523 1 98.25 61 SER A C 1
ATOM 479 O O . SER A 1 61 ? 16.328 20.562 3.939 1 98.25 61 SER A O 1
ATOM 481 N N . LEU A 1 62 ? 15.617 21.562 5.816 1 98.12 62 LEU A N 1
ATOM 482 C CA . LEU A 1 62 ? 16.188 20.562 6.719 1 98.12 62 LEU A CA 1
ATOM 483 C C . LEU A 1 62 ? 15.156 19.484 7.035 1 98.12 62 LEU A C 1
ATOM 485 O O . LEU A 1 62 ? 13.992 19.781 7.293 1 98.12 62 LEU A O 1
ATOM 489 N N . ALA A 1 63 ? 15.57 18.203 6.953 1 97.81 63 ALA A N 1
ATOM 490 C CA . ALA A 1 63 ? 14.703 17.141 7.438 1 97.81 63 ALA A CA 1
ATOM 491 C C . ALA A 1 63 ? 14.414 17.297 8.93 1 97.81 63 ALA A C 1
ATOM 493 O O . ALA A 1 63 ? 15.328 17.562 9.711 1 97.81 63 ALA A O 1
ATOM 494 N N . PRO A 1 64 ? 13.18 17.094 9.258 1 97.25 64 PRO A N 1
ATOM 495 C CA . PRO A 1 64 ? 12.828 17.281 10.664 1 97.25 64 PRO A CA 1
ATOM 496 C C . PRO A 1 64 ? 13.711 16.469 11.609 1 97.25 64 PRO A C 1
ATOM 498 O O . PRO A 1 64 ? 14.008 15.305 11.336 1 97.25 64 PRO A O 1
ATOM 501 N N . TYR A 1 65 ? 14.219 17.172 12.656 1 96.19 65 TYR A N 1
ATOM 502 C CA . TYR A 1 65 ? 14.875 16.641 13.844 1 96.19 65 TYR A CA 1
ATOM 503 C C . TYR A 1 65 ? 16.328 16.297 13.555 1 96.19 65 TYR A C 1
ATOM 505 O O . TYR A 1 65 ? 17.047 15.82 14.445 1 96.19 65 TYR A O 1
ATOM 513 N N . THR A 1 66 ? 16.812 16.453 12.305 1 96 66 THR A N 1
ATOM 514 C CA . THR A 1 66 ? 18.219 16.156 12 1 96 66 THR A CA 1
ATOM 515 C C . THR A 1 66 ? 19.109 17.344 12.344 1 96 66 THR A C 1
ATOM 517 O O . THR A 1 66 ? 18.625 18.469 12.469 1 96 66 THR A O 1
ATOM 520 N N . LYS A 1 67 ? 20.328 17.078 12.617 1 96.44 67 LYS A N 1
ATOM 521 C CA . LYS A 1 67 ? 21.344 18.062 12.977 1 96.44 67 LYS A CA 1
ATOM 522 C C . LYS A 1 67 ? 22.734 17.562 12.625 1 96.44 67 LYS A C 1
ATOM 524 O O . LYS A 1 67 ? 22.922 16.406 12.234 1 96.44 67 LYS A O 1
ATOM 529 N N . GLY A 1 68 ? 23.672 18.5 12.695 1 97.25 68 GLY A N 1
ATOM 530 C CA . GLY A 1 68 ? 25.062 18.125 12.477 1 97.25 68 GLY A CA 1
ATOM 531 C C . GLY A 1 68 ? 25.781 19.031 11.492 1 97.25 68 GLY A C 1
ATOM 532 O O . GLY A 1 68 ? 25.203 20 10.992 1 97.25 68 GLY A O 1
ATOM 533 N N . TYR A 1 69 ? 27.031 18.781 11.398 1 98 69 TYR A N 1
ATOM 534 C CA . TYR A 1 69 ? 27.906 19.484 10.469 1 98 69 TYR A CA 1
ATOM 535 C C . TYR A 1 69 ? 28.641 18.516 9.547 1 98 69 TYR A C 1
ATOM 537 O O . TYR A 1 69 ? 29.125 17.484 10 1 98 69 TYR A O 1
ATOM 545 N N . VAL A 1 70 ? 28.578 18.781 8.281 1 98.31 70 VAL A N 1
ATOM 546 C CA . VAL A 1 70 ? 29.344 17.969 7.336 1 98.31 70 VAL A CA 1
ATOM 547 C C . VAL A 1 70 ? 29.812 18.844 6.176 1 98.31 70 VAL A C 1
ATOM 549 O O . VAL A 1 70 ? 29.109 19.766 5.746 1 98.31 70 VAL A O 1
ATOM 552 N N . LYS A 1 71 ? 31.016 18.703 5.785 1 98.25 71 LYS A N 1
ATOM 553 C CA . LYS A 1 71 ? 31.609 19.281 4.582 1 98.25 71 LYS A CA 1
ATOM 554 C C . LYS A 1 71 ? 32.25 18.203 3.707 1 98.25 71 LYS A C 1
ATOM 556 O O . LYS A 1 71 ? 33.094 17.438 4.176 1 98.25 71 LYS A O 1
ATOM 561 N N . GLY A 1 72 ? 31.734 18.109 2.518 1 98 72 GLY A N 1
ATOM 562 C CA . GLY A 1 72 ? 32.25 17.062 1.646 1 98 72 GLY A CA 1
ATOM 563 C C . GLY A 1 72 ? 31.734 17.172 0.224 1 98 72 GLY A C 1
ATOM 564 O O . GLY A 1 72 ? 31.141 18.172 -0.154 1 98 72 GLY A O 1
ATOM 565 N N . LYS A 1 73 ? 32.094 16.188 -0.549 1 97.5 73 LYS A N 1
ATOM 566 C CA . LYS A 1 73 ? 31.734 16.141 -1.962 1 97.5 73 LYS A CA 1
ATOM 567 C C . LYS A 1 73 ? 30.516 15.266 -2.191 1 97.5 73 LYS A C 1
ATOM 569 O O . LYS A 1 73 ? 30.391 14.203 -1.579 1 97.5 73 LYS A O 1
ATOM 574 N N . VAL A 1 74 ? 29.625 15.75 -3.096 1 96.19 74 VAL A N 1
ATOM 575 C CA . VAL A 1 74 ? 28.5 14.922 -3.512 1 96.19 74 VAL A CA 1
ATOM 576 C C . VAL A 1 74 ? 29.016 13.633 -4.148 1 96.19 74 VAL A C 1
ATOM 578 O O . VAL A 1 74 ? 29.875 13.664 -5.031 1 96.19 74 VAL A O 1
ATOM 581 N N . GLY A 1 75 ? 28.531 12.5 -3.709 1 89 75 GLY A N 1
ATOM 582 C CA . GLY A 1 75 ? 28.953 11.203 -4.223 1 89 75 GLY A CA 1
ATOM 583 C C . GLY A 1 75 ? 30.031 10.547 -3.373 1 89 75 GLY A C 1
ATOM 584 O O . GLY A 1 75 ? 30.391 9.398 -3.609 1 89 75 GLY A O 1
ATOM 585 N N . ARG A 1 76 ? 30.562 11.281 -2.365 1 92.69 76 ARG A N 1
ATOM 586 C CA . ARG A 1 76 ? 31.547 10.742 -1.444 1 92.69 76 ARG A CA 1
ATOM 587 C C . ARG A 1 76 ? 31.062 10.805 -0.003 1 92.69 76 ARG A C 1
ATOM 589 O O . ARG A 1 76 ? 30.266 9.953 0.425 1 92.69 76 ARG A O 1
ATOM 596 N N . GLU A 1 77 ? 31.375 11.93 0.726 1 96.06 77 GLU A N 1
ATOM 597 C CA . GLU A 1 77 ? 30.922 12.062 2.107 1 96.06 77 GLU A CA 1
ATOM 598 C C . GLU A 1 77 ? 29.422 12.297 2.176 1 96.06 77 GLU A C 1
ATOM 600 O O . GLU A 1 77 ? 28.781 11.953 3.166 1 96.06 77 GLU A O 1
ATOM 605 N N . ILE A 1 78 ? 28.969 12.922 1.083 1 97.62 78 ILE A N 1
ATOM 606 C CA . ILE A 1 78 ? 27.562 13.281 1.005 1 97.62 78 ILE A CA 1
ATOM 607 C C . ILE A 1 78 ? 26.906 12.539 -0.153 1 97.62 78 ILE A C 1
ATOM 609 O O . ILE A 1 78 ? 27.344 12.641 -1.299 1 97.62 78 ILE A O 1
ATOM 613 N N . LEU A 1 79 ? 25.891 11.789 0.115 1 95 79 LEU A N 1
ATOM 614 C CA . LEU A 1 79 ? 25.141 11.117 -0.939 1 95 79 LEU A CA 1
ATOM 615 C C . LEU A 1 79 ? 23.875 11.891 -1.29 1 95 79 LEU A C 1
ATOM 617 O O . LEU A 1 79 ? 23.203 12.414 -0.404 1 95 79 LEU A O 1
ATOM 621 N N . ALA A 1 80 ? 23.656 12.039 -2.57 1 96.25 80 ALA A N 1
ATOM 622 C CA . ALA A 1 80 ? 22.484 12.742 -3.078 1 96.25 80 ALA A CA 1
ATOM 623 C C . ALA A 1 80 ? 21.578 11.805 -3.871 1 96.25 80 ALA A C 1
ATOM 625 O O . ALA A 1 80 ? 22.047 11.008 -4.68 1 96.25 80 ALA A O 1
ATOM 626 N N . PHE A 1 81 ? 20.297 11.867 -3.578 1 94.38 81 PHE A N 1
ATOM 627 C CA . PHE A 1 81 ? 19.297 11.047 -4.25 1 94.38 81 PHE A CA 1
ATOM 628 C C . PHE A 1 81 ? 18.188 11.906 -4.848 1 94.38 81 PHE A C 1
ATOM 630 O O . PHE A 1 81 ? 17.766 12.891 -4.234 1 94.38 81 PHE A O 1
ATOM 637 N N . PRO A 1 82 ? 17.703 11.555 -6.07 1 94 82 PRO A N 1
ATOM 638 C CA . PRO A 1 82 ? 16.422 12.141 -6.453 1 94 82 PRO A CA 1
ATOM 639 C C . PRO A 1 82 ? 15.289 11.766 -5.492 1 94 82 PRO A C 1
ATOM 641 O O . PRO A 1 82 ? 15.25 10.641 -4.992 1 94 82 PRO A O 1
ATOM 644 N N . PHE A 1 83 ? 14.484 12.703 -5.25 1 95 83 PHE A N 1
ATOM 645 C CA . PHE A 1 83 ? 13.336 12.375 -4.406 1 95 83 PHE A CA 1
ATOM 646 C C . PHE A 1 83 ? 12.508 11.258 -5.031 1 95 83 PHE A C 1
ATOM 648 O O . PHE A 1 83 ? 12.188 11.305 -6.223 1 95 83 PHE A O 1
ATOM 655 N N . PRO A 1 84 ? 12.195 10.281 -4.25 1 92.31 84 PRO A N 1
ATOM 656 C CA . PRO A 1 84 ? 11.469 9.133 -4.809 1 92.31 84 PRO A CA 1
ATOM 657 C C . PRO A 1 84 ? 10.016 9.469 -5.145 1 92.31 84 PRO A C 1
ATOM 659 O O . PRO A 1 84 ? 9.539 10.555 -4.824 1 92.31 84 PRO A O 1
ATOM 662 N N . ASP A 1 85 ? 9.32 8.523 -5.797 1 89.56 85 ASP A N 1
ATOM 663 C CA . ASP A 1 85 ? 7.957 8.734 -6.27 1 89.56 85 ASP A CA 1
ATOM 664 C C . ASP A 1 85 ? 6.953 8.648 -5.121 1 89.56 85 ASP A C 1
ATOM 666 O O . ASP A 1 85 ? 5.781 8.992 -5.285 1 89.56 85 ASP A O 1
ATOM 670 N N . HIS A 1 86 ? 7.379 8.211 -4.023 1 92.31 86 HIS A N 1
ATOM 671 C CA . HIS A 1 86 ? 6.598 8.227 -2.793 1 92.31 86 HIS A CA 1
ATOM 672 C C . HIS A 1 86 ? 7.449 8.672 -1.607 1 92.31 86 HIS A C 1
ATOM 674 O O . HIS A 1 86 ? 8.555 8.172 -1.41 1 92.31 86 HIS A O 1
ATOM 680 N N . PRO A 1 87 ? 6.918 9.508 -0.8 1 92.94 87 PRO A N 1
ATOM 681 C CA . PRO A 1 87 ? 7.727 10.078 0.277 1 92.94 87 PRO A CA 1
ATOM 682 C C . PRO A 1 87 ? 8.18 9.039 1.294 1 92.94 87 PRO A C 1
ATOM 684 O O . PRO A 1 87 ? 9.234 9.195 1.916 1 92.94 87 PRO A O 1
ATOM 687 N N . PHE A 1 88 ? 7.48 7.965 1.422 1 88.62 88 PHE A N 1
ATOM 688 C CA . PHE A 1 88 ? 7.789 6.973 2.447 1 88.62 88 PHE A CA 1
ATOM 689 C C . PHE A 1 88 ? 8.961 6.094 2.016 1 88.62 88 PHE A C 1
ATOM 691 O O . PHE A 1 88 ? 9.477 5.305 2.811 1 88.62 88 PHE A O 1
ATOM 698 N N . LYS A 1 89 ? 9.43 6.301 0.849 1 89.75 89 LYS A N 1
ATOM 699 C CA . LYS A 1 89 ? 10.562 5.531 0.35 1 89.75 89 LYS A CA 1
ATOM 700 C C . LYS A 1 89 ? 11.891 6.184 0.745 1 89.75 89 LYS A C 1
ATOM 702 O O . LYS A 1 89 ? 12.945 5.57 0.617 1 89.75 89 LYS A O 1
ATOM 707 N N . VAL A 1 90 ? 11.867 7.367 1.289 1 92.62 90 VAL A N 1
ATOM 708 C CA . VAL A 1 90 ? 13.07 8.094 1.673 1 92.62 90 VAL A CA 1
ATOM 709 C C . VAL A 1 90 ? 13.844 7.293 2.723 1 92.62 90 VAL A C 1
ATOM 711 O O . VAL A 1 90 ? 15.078 7.316 2.746 1 92.62 90 VAL A O 1
ATOM 714 N N . LYS A 1 91 ? 13.109 6.609 3.529 1 90.81 91 LYS A N 1
ATOM 715 C CA . LYS A 1 91 ? 13.734 5.875 4.629 1 90.81 91 LYS A CA 1
ATOM 716 C C . LYS A 1 91 ? 14.672 4.793 4.102 1 90.81 91 LYS A C 1
ATOM 718 O O . LYS A 1 91 ? 15.688 4.488 4.727 1 90.81 91 LYS A O 1
ATOM 723 N N . ASP A 1 92 ? 14.297 4.203 3.018 1 89.5 92 ASP A N 1
ATOM 724 C CA . ASP A 1 92 ? 15.125 3.145 2.439 1 89.5 92 ASP A CA 1
ATOM 725 C C . ASP A 1 92 ? 16.438 3.705 1.905 1 89.5 92 ASP A C 1
ATOM 727 O O . ASP A 1 92 ? 17.5 3.1 2.092 1 89.5 92 ASP A O 1
ATOM 731 N N . PHE A 1 93 ? 16.406 4.848 1.313 1 91 93 PHE A N 1
ATOM 732 C CA . PHE A 1 93 ? 17.609 5.512 0.815 1 91 93 PHE A CA 1
ATOM 733 C C . PHE A 1 93 ? 18.469 6.012 1.969 1 91 93 PHE A C 1
ATOM 735 O O . PHE A 1 93 ? 19.688 5.965 1.898 1 91 93 PHE A O 1
ATOM 742 N N . TYR A 1 94 ? 17.781 6.453 2.977 1 93.56 94 TYR A N 1
ATOM 743 C CA . TYR A 1 94 ? 18.469 6.867 4.188 1 93.56 94 TYR A CA 1
ATOM 744 C C . TYR A 1 94 ? 19.281 5.715 4.77 1 93.56 94 TYR A C 1
ATOM 746 O O . TYR A 1 94 ? 20.469 5.867 5.062 1 93.56 94 TYR A O 1
ATOM 754 N N . SER A 1 95 ? 18.625 4.555 4.918 1 90.25 95 SER A N 1
ATOM 755 C CA . SER A 1 95 ? 19.281 3.381 5.477 1 90.25 95 SER A CA 1
ATOM 756 C C . SER A 1 95 ? 20.469 2.951 4.613 1 90.25 95 SER A C 1
ATOM 758 O O . SER A 1 95 ? 21.531 2.602 5.137 1 90.25 95 SER A O 1
ATOM 760 N N . TYR A 1 96 ? 20.312 2.994 3.363 1 87.44 96 TYR A N 1
ATOM 761 C CA . TYR A 1 96 ? 21.391 2.66 2.438 1 87.44 96 TYR A CA 1
ATOM 762 C C . TYR A 1 96 ? 22.562 3.621 2.594 1 87.44 96 TYR A C 1
ATOM 764 O O . TYR A 1 96 ? 23.719 3.193 2.688 1 87.44 96 TYR A O 1
ATOM 772 N N . ALA A 1 97 ? 22.266 4.898 2.627 1 91.69 97 ALA A N 1
ATOM 773 C CA . ALA A 1 97 ? 23.312 5.91 2.748 1 91.69 97 ALA A CA 1
ATOM 774 C C . ALA A 1 97 ? 24.125 5.703 4.023 1 91.69 97 ALA A C 1
ATOM 776 O O . ALA A 1 97 ? 25.359 5.789 4 1 91.69 97 ALA A O 1
ATOM 777 N N . LEU A 1 98 ? 23.453 5.367 5.078 1 92.56 98 LEU A N 1
ATOM 778 C CA . LEU A 1 98 ? 24.156 5.113 6.336 1 92.56 98 LEU A CA 1
ATOM 779 C C . LEU A 1 98 ? 25.062 3.893 6.223 1 92.56 98 LEU A C 1
ATOM 781 O O . LEU A 1 98 ? 26.188 3.9 6.727 1 92.56 98 LEU A O 1
ATOM 785 N N . SER A 1 99 ? 24.516 2.912 5.539 1 85.56 99 SER A N 1
ATOM 786 C CA . SER A 1 99 ? 25.281 1.685 5.379 1 85.56 99 SER A CA 1
ATOM 787 C C . SER A 1 99 ? 26.547 1.923 4.547 1 85.56 99 SER A C 1
ATOM 789 O O . SER A 1 99 ? 27.516 1.184 4.664 1 85.56 99 SER A O 1
ATOM 791 N N . GLN A 1 100 ? 26.516 2.959 3.76 1 86.44 100 GLN A N 1
ATOM 792 C CA . GLN A 1 100 ? 27.656 3.307 2.91 1 86.44 100 GLN A CA 1
ATOM 793 C C . GLN A 1 100 ? 28.594 4.27 3.619 1 86.44 100 GLN A C 1
ATOM 795 O O . GLN A 1 100 ? 29.609 4.699 3.047 1 86.44 100 GLN A O 1
ATOM 800 N N . GLY A 1 101 ? 28.219 4.711 4.836 1 92.56 101 GLY A N 1
ATOM 801 C CA . GLY A 1 101 ? 29.078 5.586 5.613 1 92.56 101 GLY A CA 1
ATOM 802 C C . GLY A 1 101 ? 28.891 7.055 5.281 1 92.56 101 GLY A C 1
ATOM 803 O O . GLY A 1 101 ? 29.781 7.871 5.543 1 92.56 101 GLY A O 1
ATOM 804 N N . ALA A 1 102 ? 27.781 7.379 4.699 1 94.94 102 ALA A N 1
ATOM 805 C CA . ALA A 1 102 ? 27.516 8.773 4.367 1 94.94 102 ALA A CA 1
ATOM 806 C C . ALA A 1 102 ? 27.516 9.648 5.621 1 94.94 102 ALA A C 1
ATOM 808 O O . ALA A 1 102 ? 27 9.234 6.668 1 94.94 102 ALA A O 1
ATOM 809 N N . GLU A 1 103 ? 28.047 10.867 5.422 1 97.88 103 GLU A N 1
ATOM 810 C CA . GLU A 1 103 ? 28.094 11.812 6.531 1 97.88 103 GLU A CA 1
ATOM 811 C C . GLU A 1 103 ? 27 12.867 6.395 1 97.88 103 GLU A C 1
ATOM 813 O O . GLU A 1 103 ? 26.766 13.656 7.312 1 97.88 103 GLU A O 1
ATOM 818 N N . GLY A 1 104 ? 26.359 12.953 5.324 1 97.88 104 GLY A N 1
ATOM 819 C CA . GLY A 1 104 ? 25.203 13.781 5 1 97.88 104 GLY A CA 1
ATOM 820 C C . GLY A 1 104 ? 24.406 13.25 3.828 1 97.88 104 GLY A C 1
ATOM 821 O O . GLY A 1 104 ? 24.938 12.523 2.982 1 97.88 104 GLY A O 1
ATOM 822 N N . ILE A 1 105 ? 23.188 13.562 3.795 1 97.81 105 ILE A N 1
ATOM 823 C CA . ILE A 1 105 ? 22.312 13.078 2.734 1 97.81 105 ILE A CA 1
ATOM 824 C C . ILE A 1 105 ? 21.531 14.242 2.139 1 97.81 105 ILE A C 1
ATOM 826 O O . ILE A 1 105 ? 21.047 15.117 2.867 1 97.81 105 ILE A O 1
ATOM 830 N N . ILE A 1 106 ? 21.422 14.258 0.847 1 98.25 106 ILE A N 1
ATOM 831 C CA . ILE A 1 106 ? 20.625 15.242 0.131 1 98.25 106 ILE A CA 1
ATOM 832 C C . ILE A 1 106 ? 19.562 14.531 -0.701 1 98.25 106 ILE A C 1
ATOM 834 O O . ILE A 1 106 ? 19.875 13.625 -1.478 1 98.25 106 ILE A O 1
ATOM 838 N N . PHE A 1 107 ? 18.359 14.852 -0.516 1 97.75 107 PHE A N 1
ATOM 839 C CA . PHE A 1 107 ? 17.312 14.555 -1.489 1 97.75 107 PHE A CA 1
ATOM 840 C C . PHE A 1 107 ? 17 15.781 -2.334 1 97.75 107 PHE A C 1
ATOM 842 O O . PHE A 1 107 ? 16.922 16.891 -1.814 1 97.75 107 PHE A O 1
ATOM 849 N N . TYR A 1 108 ? 16.859 15.555 -3.625 1 97.75 108 TYR A N 1
ATOM 850 C CA . TYR A 1 108 ? 16.641 16.719 -4.465 1 97.75 108 TYR A CA 1
ATOM 851 C C . TYR A 1 108 ? 15.461 16.5 -5.406 1 97.75 108 TYR A C 1
ATOM 853 O O . TYR A 1 108 ? 15.18 15.359 -5.797 1 97.75 108 TYR A O 1
ATOM 861 N N . GLU A 1 109 ? 14.734 17.516 -5.625 1 97.38 109 GLU A N 1
ATOM 862 C CA . GLU A 1 109 ? 13.609 17.562 -6.551 1 97.38 109 GLU A CA 1
ATOM 863 C C . GLU A 1 109 ? 13.516 18.922 -7.234 1 97.38 109 GLU A C 1
ATOM 865 O O . GLU A 1 109 ? 13.5 19.969 -6.562 1 97.38 109 GLU A O 1
ATOM 870 N N . GLU A 1 110 ? 13.414 18.891 -8.594 1 96.94 110 GLU A N 1
ATOM 871 C CA . GLU A 1 110 ? 13.453 20.141 -9.344 1 96.94 110 GLU A CA 1
ATOM 872 C C . GLU A 1 110 ? 12.305 21.062 -8.945 1 96.94 110 GLU A C 1
ATOM 874 O O . GLU A 1 110 ? 11.133 20.688 -9.055 1 96.94 110 GLU A O 1
ATOM 879 N N . GLY A 1 111 ? 12.609 22.203 -8.453 1 97.62 111 GLY A N 1
ATOM 880 C CA . GLY A 1 111 ? 11.648 23.266 -8.258 1 97.62 111 GLY A CA 1
ATOM 881 C C . GLY A 1 111 ? 10.977 23.234 -6.898 1 97.62 111 GLY A C 1
ATOM 882 O O . GLY A 1 111 ? 10.062 24.016 -6.629 1 97.62 111 GLY A O 1
ATOM 883 N N . LYS A 1 112 ? 11.305 22.312 -6.039 1 97.25 112 LYS A N 1
ATOM 884 C CA . LYS A 1 112 ? 10.648 22.328 -4.734 1 97.25 112 LYS A CA 1
ATOM 885 C C . LYS A 1 112 ? 11.516 21.641 -3.68 1 97.25 112 LYS A C 1
ATOM 887 O O . LYS A 1 112 ? 12.414 20.859 -4.012 1 97.25 112 LYS A O 1
ATOM 892 N N . THR A 1 113 ? 11.328 22.016 -2.428 1 97.88 113 THR A N 1
ATOM 893 C CA . THR A 1 113 ? 11.914 21.359 -1.261 1 97.88 113 THR A CA 1
ATOM 894 C C . THR A 1 113 ? 10.844 20.656 -0.441 1 97.88 113 THR A C 1
ATOM 896 O O . THR A 1 113 ? 9.656 20.938 -0.587 1 97.88 113 THR A O 1
ATOM 899 N N . ARG A 1 114 ? 11.289 19.672 0.306 1 98.12 114 ARG A N 1
ATOM 900 C CA . ARG A 1 114 ? 10.391 18.859 1.118 1 98.12 114 ARG A CA 1
ATOM 901 C C . ARG A 1 114 ? 10.789 18.906 2.59 1 98.12 114 ARG A C 1
ATOM 903 O O . ARG A 1 114 ? 11.852 19.422 2.934 1 98.12 114 ARG A O 1
ATOM 910 N N . ARG A 1 115 ? 9.961 18.5 3.436 1 97.25 115 ARG A N 1
ATOM 911 C CA . ARG A 1 115 ? 10.227 18.125 4.82 1 97.25 115 ARG A CA 1
ATOM 912 C C . ARG A 1 115 ? 9.641 16.75 5.133 1 97.25 115 ARG A C 1
ATOM 914 O O . ARG A 1 115 ? 8.453 16.625 5.441 1 97.25 115 ARG A O 1
ATOM 921 N N . ILE A 1 116 ? 10.484 15.805 5.047 1 96.81 116 ILE A N 1
ATOM 922 C CA . ILE A 1 116 ? 10.078 14.438 5.328 1 96.81 116 ILE A CA 1
ATOM 923 C C . ILE A 1 116 ? 10.844 13.914 6.543 1 96.81 116 ILE A C 1
ATOM 925 O O . ILE A 1 116 ? 12.07 14.016 6.605 1 96.81 116 ILE A O 1
ATOM 929 N N . ILE A 1 117 ? 10.148 13.359 7.484 1 93.62 117 ILE A N 1
ATOM 930 C CA . ILE A 1 117 ? 10.766 12.844 8.703 1 93.62 117 ILE A CA 1
ATOM 931 C C . ILE A 1 117 ? 11.547 11.57 8.383 1 93.62 117 ILE A C 1
ATOM 933 O O . ILE A 1 117 ? 11.062 10.711 7.629 1 93.62 117 ILE A O 1
ATOM 937 N N . MET A 1 118 ? 12.695 11.445 8.898 1 89 118 MET A N 1
ATOM 938 C CA . MET A 1 118 ? 13.531 10.258 8.773 1 89 118 MET A CA 1
ATOM 939 C C . MET A 1 118 ? 13.328 9.32 9.961 1 89 118 MET A C 1
ATOM 941 O O . MET A 1 118 ? 12.859 9.75 11.016 1 89 118 MET A O 1
ATOM 945 N N . PRO A 1 119 ? 13.656 7.988 9.719 1 80.44 119 PRO A N 1
ATOM 946 C CA . PRO A 1 119 ? 13.477 7.035 10.82 1 80.44 119 PRO A CA 1
ATOM 947 C C . PRO A 1 119 ? 14.383 7.332 12.008 1 80.44 119 PRO A C 1
ATOM 949 O O . PRO A 1 119 ? 14.016 7.059 13.156 1 80.44 119 PRO A O 1
ATOM 952 N N . ASP A 1 120 ? 15.602 7.703 11.586 1 81.19 120 ASP A N 1
ATOM 953 C CA . ASP A 1 120 ? 16.562 8.062 12.617 1 81.19 120 ASP A CA 1
ATOM 954 C C . ASP A 1 120 ? 17.359 9.312 12.227 1 81.19 120 ASP A C 1
ATOM 956 O O . ASP A 1 120 ? 17.25 9.789 11.094 1 81.19 120 ASP A O 1
ATOM 960 N N . VAL A 1 121 ? 17.828 10.023 13.188 1 77.75 121 VAL A N 1
ATOM 961 C CA . VAL A 1 121 ? 18.406 11.344 12.984 1 77.75 121 VAL A CA 1
ATOM 962 C C . VAL A 1 121 ? 19.906 11.305 13.328 1 77.75 121 VAL A C 1
ATOM 964 O O . VAL A 1 121 ? 20.359 12.023 14.227 1 77.75 121 VAL A O 1
ATOM 967 N N . LYS A 1 122 ? 20.688 10.508 12.492 1 83.44 122 LYS A N 1
ATOM 968 C CA . LYS A 1 122 ? 22.094 10.312 12.867 1 83.44 122 LYS A CA 1
ATOM 969 C C . LYS A 1 122 ? 23 11.297 12.141 1 83.44 122 LYS A C 1
ATOM 971 O O . LYS A 1 122 ? 24.062 11.648 12.641 1 83.44 122 LYS A O 1
ATOM 976 N N . ILE A 1 123 ? 22.578 11.781 11.023 1 95.25 123 ILE A N 1
ATOM 977 C CA . ILE A 1 123 ? 23.359 12.688 10.188 1 95.25 123 ILE A CA 1
ATOM 978 C C . ILE A 1 123 ? 22.438 13.742 9.578 1 95.25 123 ILE A C 1
ATOM 980 O O . ILE A 1 123 ? 21.219 13.562 9.547 1 95.25 123 ILE A O 1
ATOM 984 N N . PRO A 1 124 ? 23.062 14.867 9.133 1 97.12 124 PRO A N 1
ATOM 985 C CA . PRO A 1 124 ? 22.188 15.875 8.516 1 97.12 124 PRO A CA 1
ATOM 986 C C . PRO A 1 124 ? 21.578 15.406 7.191 1 97.12 124 PRO A C 1
ATOM 988 O O . PRO A 1 124 ? 22.281 14.812 6.363 1 97.12 124 PRO A O 1
ATOM 991 N N . VAL A 1 125 ? 20.328 15.609 7.059 1 98.12 125 VAL A N 1
ATOM 992 C CA . VAL A 1 125 ? 19.594 15.328 5.836 1 98.12 125 VAL A CA 1
ATOM 993 C C . VAL A 1 125 ? 18.875 16.594 5.359 1 98.12 125 VAL A C 1
ATOM 995 O O . VAL A 1 125 ? 18.172 17.25 6.133 1 98.12 125 VAL A O 1
ATOM 998 N N . ILE A 1 126 ? 19.109 16.953 4.102 1 98.56 126 ILE A N 1
ATOM 999 C CA . ILE A 1 126 ? 18.484 18.172 3.596 1 98.56 126 ILE A CA 1
ATOM 1000 C C . ILE A 1 126 ? 17.797 17.891 2.268 1 98.56 126 ILE A C 1
ATOM 1002 O O . ILE A 1 126 ? 18 16.828 1.665 1 98.56 126 ILE A O 1
ATOM 1006 N N . PHE A 1 127 ? 16.938 18.766 1.868 1 98.69 127 PHE A N 1
ATOM 1007 C CA . PHE A 1 127 ? 16.234 18.734 0.591 1 98.69 127 PHE A CA 1
ATOM 1008 C C . PHE A 1 127 ? 16.609 19.953 -0.258 1 98.69 127 PHE A C 1
ATOM 1010 O O . PHE A 1 127 ? 16.625 21.078 0.238 1 98.69 127 PHE A O 1
ATOM 1017 N N . LEU A 1 128 ? 16.938 19.766 -1.48 1 98.69 128 LEU A N 1
ATOM 1018 C CA . LEU A 1 128 ? 17.266 20.828 -2.414 1 98.69 128 LEU A CA 1
ATOM 1019 C C . LEU A 1 128 ? 16.281 20.859 -3.58 1 98.69 128 LEU A C 1
ATOM 1021 O O . LEU A 1 128 ? 15.812 19.812 -4.027 1 98.69 128 LEU A O 1
ATOM 1025 N N . PRO A 1 129 ? 16 22.031 -4.152 1 98.5 129 PRO A N 1
ATOM 1026 C CA . PRO A 1 129 ? 15.094 22.125 -5.297 1 98.5 129 PRO A CA 1
ATOM 1027 C C . PRO A 1 129 ? 15.805 21.922 -6.633 1 98.5 129 PRO A C 1
ATOM 1029 O O . PRO A 1 129 ? 15.258 22.25 -7.688 1 98.5 129 PRO A O 1
ATOM 1032 N N . PHE A 1 130 ? 17.062 21.422 -6.633 1 97.94 130 PHE A N 1
ATOM 1033 C CA . PHE A 1 130 ? 17.844 21.109 -7.824 1 97.94 130 PHE A CA 1
ATOM 1034 C C . PHE A 1 130 ? 18.875 20.031 -7.523 1 97.94 130 PHE A C 1
ATOM 1036 O O . PHE A 1 130 ? 19.203 19.781 -6.359 1 97.94 130 PHE A O 1
ATOM 1043 N N . LYS A 1 131 ? 19.328 19.344 -8.555 1 96.94 131 LYS A N 1
ATOM 1044 C CA . LYS A 1 131 ? 20.375 18.328 -8.391 1 96.94 131 LYS A CA 1
ATOM 1045 C C . LYS A 1 131 ? 21.688 18.969 -7.988 1 96.94 131 LYS A C 1
ATOM 1047 O O . LYS A 1 131 ? 22.203 19.844 -8.688 1 96.94 131 LYS A O 1
ATOM 1052 N N . PRO A 1 132 ? 22.203 18.578 -6.891 1 97.69 132 PRO A N 1
ATOM 1053 C CA . PRO A 1 132 ? 23.484 19.156 -6.449 1 97.69 132 PRO A CA 1
ATOM 1054 C C . PRO A 1 132 ? 24.688 18.547 -7.164 1 97.69 132 PRO A C 1
ATOM 1056 O O . PRO A 1 132 ? 24.656 17.375 -7.547 1 97.69 132 PRO A O 1
ATOM 1059 N N . GLU A 1 133 ? 25.734 19.359 -7.332 1 96.25 133 GLU A N 1
ATOM 1060 C CA . GLU A 1 133 ? 27.031 18.938 -7.848 1 96.25 133 GLU A CA 1
ATOM 1061 C C . GLU A 1 133 ? 28.172 19.688 -7.156 1 96.25 133 GLU A C 1
ATOM 1063 O O . GLU A 1 133 ? 28.047 20.875 -6.875 1 96.25 133 GLU A O 1
ATOM 1068 N N . GLY A 1 134 ? 29.203 18.906 -6.887 1 97.12 134 GLY A N 1
ATOM 1069 C CA . GLY A 1 134 ? 30.375 19.547 -6.309 1 97.12 134 GLY A CA 1
ATOM 1070 C C . GLY A 1 134 ? 30.438 19.422 -4.797 1 97.12 134 GLY A C 1
ATOM 1071 O O . GLY A 1 134 ? 30.109 18.375 -4.238 1 97.12 134 GLY A O 1
ATOM 1072 N N . TYR A 1 135 ? 30.922 20.469 -4.199 1 98.44 135 TYR A N 1
ATOM 1073 C CA . TYR A 1 135 ? 31.156 20.453 -2.762 1 98.44 135 TYR A CA 1
ATOM 1074 C C . TYR A 1 135 ? 30 21.062 -2 1 98.44 135 TYR A C 1
ATOM 1076 O O . TYR A 1 135 ? 29.438 22.078 -2.414 1 98.44 135 TYR A O 1
ATOM 1084 N N . VAL A 1 136 ? 29.656 20.406 -0.869 1 98.69 136 VAL A N 1
ATOM 1085 C CA . VAL A 1 136 ? 28.531 20.844 -0.063 1 98.69 136 VAL A CA 1
ATOM 1086 C C . VAL A 1 136 ? 28.953 21 1.394 1 98.69 136 VAL A C 1
ATOM 1088 O O . VAL A 1 136 ? 29.75 20.219 1.897 1 98.69 136 VAL A O 1
ATOM 1091 N N . GLU A 1 137 ? 28.531 22 1.952 1 98.75 137 GLU A N 1
ATOM 1092 C CA . GLU A 1 137 ? 28.656 22.219 3.391 1 98.75 137 GLU A CA 1
ATOM 1093 C C . GLU A 1 137 ? 27.297 22.391 4.047 1 98.75 137 GLU A C 1
ATOM 1095 O O . GLU A 1 137 ? 26.516 23.266 3.656 1 98.75 137 GLU A O 1
ATOM 1100 N N . ILE A 1 138 ? 26.953 21.531 5.023 1 98.69 138 ILE A N 1
ATOM 1101 C CA . ILE A 1 138 ? 25.688 21.578 5.754 1 98.69 138 ILE A CA 1
ATOM 1102 C C . ILE A 1 138 ? 25.969 21.859 7.23 1 98.69 138 ILE A C 1
ATOM 1104 O O . ILE A 1 138 ? 26.766 21.172 7.863 1 98.69 138 ILE A O 1
ATOM 1108 N N . GLU A 1 139 ? 25.391 22.844 7.734 1 98.44 139 GLU A N 1
ATOM 1109 C CA . GLU A 1 139 ? 25.391 23.141 9.164 1 98.44 139 GLU A CA 1
ATOM 1110 C C . GLU A 1 139 ? 23.969 23.234 9.695 1 98.44 139 GLU A C 1
ATOM 1112 O O . GLU A 1 139 ? 23.203 24.109 9.281 1 98.44 139 GLU A O 1
ATOM 1117 N N . ALA A 1 140 ? 23.625 22.344 10.57 1 97.94 140 ALA A N 1
ATOM 1118 C CA . ALA A 1 140 ? 22.266 22.312 11.102 1 97.94 140 ALA A CA 1
ATOM 1119 C C . ALA A 1 140 ? 22.266 22.062 12.609 1 97.94 140 ALA A C 1
ATOM 1121 O O . ALA A 1 140 ? 22.844 21.078 13.078 1 97.94 140 ALA A O 1
ATOM 1122 N N . GLU A 1 141 ? 21.719 22.953 13.32 1 97.44 141 GLU A N 1
ATOM 1123 C CA . GLU A 1 141 ? 21.453 22.812 14.75 1 97.44 141 GLU A CA 1
ATOM 1124 C C . GLU A 1 141 ? 19.969 22.875 15.039 1 97.44 141 GLU A C 1
ATOM 1126 O O . GLU A 1 141 ? 19.328 23.906 14.828 1 97.44 141 GLU A O 1
ATOM 1131 N N . SER A 1 142 ? 19.422 21.766 15.438 1 96.81 142 SER A N 1
ATOM 1132 C CA . SER A 1 142 ? 18 21.688 15.758 1 96.81 142 SER A CA 1
ATOM 1133 C C . SER A 1 142 ? 17.734 20.734 16.906 1 96.81 142 SER A C 1
ATOM 1135 O O . SER A 1 142 ? 18.578 19.906 17.234 1 96.81 142 SER A O 1
ATOM 1137 N N . PHE A 1 143 ? 16.672 20.906 17.594 1 96.44 143 PHE A N 1
ATOM 1138 C CA . PHE A 1 143 ? 16.328 20.047 18.703 1 96.44 143 PHE A CA 1
ATOM 1139 C C . PHE A 1 143 ? 14.82 20.062 18.953 1 96.44 143 PHE A C 1
ATOM 1141 O O . PHE A 1 143 ? 14.117 20.953 18.469 1 96.44 143 PHE A O 1
ATOM 1148 N N . LEU A 1 144 ? 14.367 19.047 19.609 1 96.62 144 LEU A N 1
ATOM 1149 C CA . LEU A 1 144 ? 12.992 18.984 20.094 1 96.62 144 LEU A CA 1
ATOM 1150 C C . LEU A 1 144 ? 12.891 19.578 21.5 1 96.62 144 LEU A C 1
ATOM 1152 O O . LEU A 1 144 ? 13.672 19.203 22.391 1 96.62 144 LEU A O 1
ATOM 1156 N N . ARG A 1 145 ? 12.016 20.422 21.625 1 97.56 145 ARG A N 1
ATOM 1157 C CA . ARG A 1 145 ? 11.781 21.047 22.922 1 97.56 145 ARG A CA 1
ATOM 1158 C C . ARG A 1 145 ? 10.375 20.719 23.438 1 97.56 145 ARG A C 1
ATOM 1160 O O . ARG A 1 145 ? 9.406 20.812 22.672 1 97.56 145 ARG A O 1
ATOM 1167 N N . ASP A 1 146 ? 10.273 20.312 24.734 1 98.19 146 ASP A N 1
ATOM 1168 C CA . ASP A 1 146 ? 8.953 20.125 25.328 1 98.19 146 ASP A CA 1
ATOM 1169 C C . ASP A 1 146 ? 8.117 21.406 25.203 1 98.19 146 ASP A C 1
ATOM 1171 O O . ASP A 1 146 ? 8.625 22.5 25.406 1 98.19 146 ASP A O 1
ATOM 1175 N N . SER A 1 147 ? 6.914 21.219 24.797 1 98.38 147 SER A N 1
ATOM 1176 C CA . SER A 1 147 ? 6.004 22.344 24.625 1 98.38 147 SER A CA 1
ATOM 1177 C C . SER A 1 147 ? 4.578 21.969 25 1 98.38 147 SER A C 1
ATOM 1179 O O . SER A 1 147 ? 4.254 20.781 25.125 1 98.38 147 SER A O 1
ATOM 1181 N N . ILE A 1 148 ? 3.83 22.984 25.344 1 98.31 148 ILE A N 1
ATOM 1182 C CA . ILE A 1 148 ? 2.416 22.797 25.656 1 98.31 148 ILE A CA 1
ATOM 1183 C C . ILE A 1 148 ? 1.563 23.5 24.594 1 98.31 148 ILE A C 1
ATOM 1185 O O . ILE A 1 148 ? 1.773 24.672 24.281 1 98.31 148 ILE A O 1
ATOM 1189 N N . SER A 1 149 ? 0.712 22.766 23.984 1 98.38 149 SER A N 1
ATOM 1190 C CA . SER A 1 149 ? -0.339 23.25 23.094 1 98.38 149 SER A CA 1
ATOM 1191 C C . SER A 1 149 ? -1.717 22.812 23.578 1 98.38 149 SER A C 1
ATOM 1193 O O . SER A 1 149 ? -1.935 22.625 24.766 1 98.38 149 SER A O 1
ATOM 1195 N N . TYR A 1 150 ? -2.762 22.859 22.656 1 98.75 150 TYR A N 1
ATOM 1196 C CA . TYR A 1 150 ? -4.078 22.375 23.062 1 98.75 150 TYR A CA 1
ATOM 1197 C C . TYR A 1 150 ? -4.902 21.969 21.844 1 98.75 150 TYR A C 1
ATOM 1199 O O . TYR A 1 150 ? -4.656 22.453 20.734 1 98.75 150 TYR A O 1
ATOM 1207 N N . ASN A 1 151 ? -5.734 20.984 22.062 1 98.88 151 ASN A N 1
ATOM 1208 C CA . ASN A 1 151 ? -6.836 20.766 21.125 1 98.88 151 ASN A CA 1
ATOM 1209 C C . ASN A 1 151 ? -7.969 21.766 21.344 1 98.88 151 ASN A C 1
ATOM 1211 O O . ASN A 1 151 ? -8.336 22.047 22.484 1 98.88 151 ASN A O 1
ATOM 1215 N N . LEU A 1 152 ? -8.453 22.312 20.266 1 98.81 152 LEU A N 1
ATOM 1216 C CA . LEU A 1 152 ? -9.586 23.234 20.344 1 98.81 152 LEU A CA 1
ATOM 1217 C C . LEU A 1 152 ? -10.883 22.531 19.953 1 98.81 152 LEU A C 1
ATOM 1219 O O . LEU A 1 152 ? -11.062 22.141 18.797 1 98.81 152 LEU A O 1
ATOM 1223 N N . GLU A 1 153 ? -11.734 22.344 20.922 1 98.69 153 GLU A N 1
ATOM 1224 C CA . GLU A 1 153 ? -13 21.641 20.734 1 98.69 153 GLU A CA 1
ATOM 1225 C C . GLU A 1 153 ? -14.18 22.609 20.734 1 98.69 153 GLU A C 1
ATOM 1227 O O . GLU A 1 153 ? -14.234 23.516 21.562 1 98.69 153 GLU A O 1
ATOM 1232 N N . PHE A 1 154 ? -15.094 22.484 19.828 1 98.06 154 PHE A N 1
ATOM 1233 C CA . PHE A 1 154 ? -16.375 23.172 19.812 1 98.06 154 PHE A CA 1
ATOM 1234 C C . PHE A 1 154 ? -17.531 22.172 19.922 1 98.06 154 PHE A C 1
ATOM 1236 O O . PHE A 1 154 ? -17.562 21.188 19.188 1 98.06 154 PHE A O 1
ATOM 1243 N N . THR A 1 155 ? -18.391 22.391 20.859 1 97.5 155 THR A N 1
ATOM 1244 C CA . THR A 1 155 ? -19.656 21.656 20.844 1 97.5 155 THR A CA 1
ATOM 1245 C C . THR A 1 155 ? -20.688 22.391 20 1 97.5 155 THR A C 1
ATOM 1247 O O . THR A 1 155 ? -21.203 23.453 20.391 1 97.5 155 THR A O 1
ATOM 1250 N N . VAL A 1 156 ? -20.984 21.859 18.875 1 97 156 VAL A N 1
ATOM 1251 C CA . VAL A 1 156 ? -21.922 22.469 17.938 1 97 156 VAL A CA 1
ATOM 1252 C C . VAL A 1 156 ? -23.344 22.125 18.328 1 97 156 VAL A C 1
ATOM 1254 O O . VAL A 1 156 ? -24.234 22.969 18.25 1 97 156 VAL A O 1
ATOM 1257 N N . LYS A 1 157 ? -23.562 20.938 18.703 1 96.75 157 LYS A N 1
ATOM 1258 C CA . LYS A 1 157 ? -24.828 20.406 19.203 1 96.75 157 LYS A CA 1
ATOM 1259 C C . LYS A 1 157 ? -24.594 19.422 20.359 1 96.75 157 LYS A C 1
ATOM 1261 O O . LYS A 1 157 ? -23.844 18.469 20.219 1 96.75 157 LYS A O 1
ATOM 1266 N N . GLU A 1 158 ? -25.312 19.719 21.469 1 97.12 158 GLU A N 1
ATOM 1267 C CA . GLU A 1 158 ? -25.203 18.812 22.609 1 97.12 158 GLU A CA 1
ATOM 1268 C C . GLU A 1 158 ? -25.938 17.5 22.359 1 97.12 158 GLU A C 1
ATOM 1270 O O . GLU A 1 158 ? -26.922 17.469 21.625 1 97.12 158 GLU A O 1
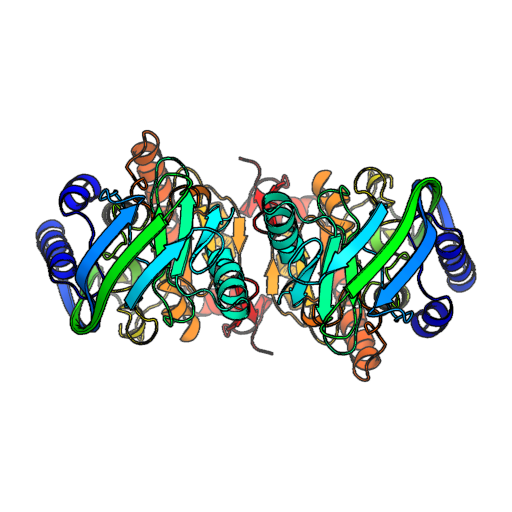ATOM 1275 N N . GLY A 1 159 ? -25.391 16.453 22.922 1 97.56 159 GLY A N 1
ATOM 1276 C CA . GLY A 1 159 ? -25.984 15.133 22.875 1 97.56 159 GLY A CA 1
ATOM 1277 C C . GLY A 1 159 ? -25.438 14.188 23.922 1 97.56 159 GLY A C 1
ATOM 1278 O O . GLY A 1 159 ? -24.609 14.586 24.75 1 97.56 159 GLY A O 1
ATOM 1279 N N . ASN A 1 160 ? -25.969 12.914 23.922 1 97.62 160 ASN A N 1
ATOM 1280 C CA . ASN A 1 160 ? -25.469 11.898 24.844 1 97.62 160 ASN A CA 1
ATOM 1281 C C . ASN A 1 160 ? -24.125 11.328 24.375 1 97.62 160 ASN A C 1
ATOM 1283 O O . ASN A 1 160 ? -23.359 10.812 25.188 1 97.62 160 ASN A O 1
ATOM 1287 N N . ASP A 1 161 ? -23.922 11.32 23.156 1 98.62 161 ASP A N 1
ATOM 1288 C CA . ASP A 1 161 ? -22.672 11.016 22.484 1 98.62 161 ASP A CA 1
ATOM 1289 C C . ASP A 1 161 ? -22.484 11.875 21.234 1 98.62 161 ASP A C 1
ATOM 1291 O O . ASP A 1 161 ? -23.375 12.664 20.891 1 98.62 161 ASP A O 1
ATOM 1295 N N . TYR A 1 162 ? -21.297 11.836 20.656 1 98.81 162 TYR A N 1
ATOM 1296 C CA . TYR A 1 162 ? -21.016 12.875 19.672 1 98.81 162 TYR A CA 1
ATOM 1297 C C . TYR A 1 162 ? -20.422 12.273 18.391 1 98.81 162 TYR A C 1
ATOM 1299 O O . TYR A 1 162 ? -19.578 11.375 18.469 1 98.81 162 TYR A O 1
ATOM 1307 N N . ILE A 1 163 ? -20.875 12.688 17.25 1 98.88 163 ILE A N 1
ATOM 1308 C CA . ILE A 1 163 ? -20.094 12.609 16.016 1 98.88 163 ILE A CA 1
ATOM 1309 C C . ILE A 1 163 ? -19.047 13.719 16 1 98.88 163 ILE A C 1
ATOM 1311 O O . ILE A 1 163 ? -19.359 14.883 16.266 1 98.88 163 ILE A O 1
ATOM 1315 N N . LEU A 1 164 ? -17.828 13.383 15.766 1 98.88 164 LEU A N 1
ATOM 1316 C CA . LEU A 1 164 ? -16.719 14.328 15.844 1 98.88 164 LEU A CA 1
ATOM 1317 C C . LEU A 1 164 ? -16.141 14.602 14.461 1 98.88 164 LEU A C 1
ATOM 1319 O O . LEU A 1 164 ? -15.828 13.664 13.719 1 98.88 164 LEU A O 1
ATOM 1323 N N . LEU A 1 165 ? -16.078 15.844 14.055 1 98.88 165 LEU A N 1
ATOM 1324 C CA . LEU A 1 165 ? -15.297 16.281 12.906 1 98.88 165 LEU A CA 1
ATOM 1325 C C . LEU A 1 165 ? -13.953 16.859 13.344 1 98.88 165 LEU A C 1
ATOM 1327 O O . LEU A 1 165 ? -13.891 17.672 14.273 1 98.88 165 LEU A O 1
ATOM 1331 N N . GLY A 1 166 ? -12.883 16.438 12.703 1 98.81 166 GLY A N 1
ATOM 1332 C CA . GLY A 1 166 ? -11.594 16.891 13.18 1 98.81 166 GLY A CA 1
ATOM 1333 C C . GLY A 1 166 ? -10.602 17.156 12.062 1 98.81 166 GLY A C 1
ATOM 1334 O O . GLY A 1 166 ? -10.695 16.547 10.992 1 98.81 166 GLY A O 1
ATOM 1335 N N . ALA A 1 167 ? -9.664 18.016 12.297 1 98.94 167 ALA A N 1
ATOM 1336 C CA . ALA A 1 167 ? -8.523 18.328 11.438 1 98.94 167 ALA A CA 1
ATOM 1337 C C . ALA A 1 167 ? -7.359 18.875 12.25 1 98.94 167 ALA A C 1
ATOM 1339 O O . ALA A 1 167 ? -7.562 19.562 13.258 1 98.94 167 ALA A O 1
ATOM 1340 N N . HIS A 1 168 ? -6.188 18.609 11.789 1 98.94 168 HIS A N 1
ATOM 1341 C CA . HIS A 1 168 ? -5.051 19.172 12.5 1 98.94 168 HIS A CA 1
ATOM 1342 C C . HIS A 1 168 ? -4.652 20.531 11.914 1 98.94 168 HIS A C 1
ATOM 1344 O O . HIS A 1 168 ? -4.961 20.812 10.758 1 98.94 168 HIS A O 1
ATOM 1350 N N . VAL A 1 169 ? -3.932 21.297 12.766 1 98.88 169 VAL A N 1
ATOM 1351 C CA . VAL A 1 169 ? -3.713 22.672 12.352 1 98.88 169 VAL A CA 1
ATOM 1352 C C . VAL A 1 169 ? -2.242 22.875 11.992 1 98.88 169 VAL A C 1
ATOM 1354 O O . VAL A 1 169 ? -1.897 23.812 11.258 1 98.88 169 VAL A O 1
ATOM 1357 N N . ASP A 1 170 ? -1.342 22.062 12.578 1 98.88 170 ASP A N 1
ATOM 1358 C CA . ASP A 1 170 ? 0.079 22.156 12.258 1 98.88 170 ASP A CA 1
ATOM 1359 C C . ASP A 1 170 ? 0.366 21.656 10.852 1 98.88 170 ASP A C 1
ATOM 1361 O O . ASP A 1 170 ? -0.442 20.938 10.266 1 98.88 170 ASP A O 1
ATOM 1365 N N . HIS A 1 171 ? 1.417 22.109 10.258 1 98.75 171 HIS A N 1
ATOM 1366 C CA . HIS A 1 171 ? 1.792 21.625 8.93 1 98.75 171 HIS A CA 1
ATOM 1367 C C . HIS A 1 171 ? 3.238 21.984 8.609 1 98.75 171 HIS A C 1
ATOM 1369 O O . HIS A 1 171 ? 3.807 22.891 9.203 1 98.75 171 HIS A O 1
ATOM 1375 N N . TRP A 1 172 ? 3.797 21.234 7.738 1 98.56 172 TRP A N 1
ATOM 1376 C CA . TRP A 1 172 ? 5.137 21.5 7.223 1 98.56 172 TRP A CA 1
ATOM 1377 C C . TRP A 1 172 ? 5.082 22.484 6.062 1 98.56 172 TRP A C 1
ATOM 1379 O O . TRP A 1 172 ? 4.188 22.406 5.215 1 98.56 172 TRP A O 1
ATOM 1389 N N . LEU A 1 173 ? 6.035 23.453 6.031 1 98.44 173 LEU A N 1
ATOM 1390 C CA . LEU A 1 173 ? 6.223 24.391 4.93 1 98.44 173 LEU A CA 1
ATOM 1391 C C . LEU A 1 173 ? 4.914 25.094 4.582 1 98.44 173 LEU A C 1
ATOM 1393 O O . LEU A 1 173 ? 4.297 25.734 5.445 1 98.44 173 LEU A O 1
ATOM 1397 N N . SER A 1 174 ? 4.434 25.047 3.312 1 98.44 174 SER A N 1
ATOM 1398 C CA . SER A 1 174 ? 3.223 25.797 2.98 1 98.44 174 SER A CA 1
ATOM 1399 C C . SER A 1 174 ? 1.983 25.125 3.57 1 98.44 174 SER A C 1
ATOM 1401 O O . SER A 1 174 ? 1.142 25.797 4.172 1 98.44 174 SER A O 1
ATOM 1403 N N . GLY A 1 175 ? 1.829 23.844 3.363 1 98.69 175 GLY A N 1
ATOM 1404 C CA . GLY A 1 175 ? 0.868 23 4.059 1 98.69 175 GLY A CA 1
ATOM 1405 C C . GLY A 1 175 ? -0.573 23.359 3.744 1 98.69 175 GLY A C 1
ATOM 1406 O O . GLY A 1 175 ? -1.45 23.219 4.602 1 98.69 175 GLY A O 1
ATOM 1407 N N . PHE A 1 176 ? -0.872 23.875 2.527 1 98.88 176 PHE A N 1
ATOM 1408 C CA . PHE A 1 176 ? -2.244 24.266 2.232 1 98.88 176 PHE A CA 1
ATOM 1409 C C . PHE A 1 176 ? -3.172 23.047 2.264 1 98.88 176 PHE A C 1
ATOM 1411 O O . PHE A 1 176 ? -4.164 23.047 2.996 1 98.88 176 PHE A O 1
ATOM 1418 N N . HIS A 1 177 ? -2.867 22.031 1.508 1 98.88 177 HIS A N 1
ATOM 1419 C CA . HIS A 1 177 ? -3.719 20.844 1.445 1 98.88 177 HIS A CA 1
ATOM 1420 C C . HIS A 1 177 ? -3.43 19.891 2.602 1 98.88 177 HIS A C 1
ATOM 1422 O O . HIS A 1 177 ? -4.242 19.031 2.912 1 98.88 177 HIS A O 1
ATOM 1428 N N . ASP A 1 178 ? -2.371 20.078 3.266 1 98.75 178 ASP A N 1
ATOM 1429 C CA . ASP A 1 178 ? -1.994 19.344 4.469 1 98.75 178 ASP A CA 1
ATOM 1430 C C . ASP A 1 178 ? -1.504 20.281 5.562 1 98.75 178 ASP A C 1
ATOM 1432 O O . ASP A 1 178 ? -0.302 20.375 5.82 1 98.75 178 ASP A O 1
ATOM 1436 N N . ASN A 1 179 ? -2.441 21.047 6.082 1 98.75 179 ASN A N 1
ATOM 1437 C CA . ASN A 1 179 ? -3.812 20.594 6.27 1 98.75 179 ASN A CA 1
ATOM 1438 C C . ASN A 1 179 ? -4.789 21.75 6.371 1 98.75 179 ASN A C 1
ATOM 1440 O O . ASN A 1 179 ? -5.91 21.594 6.863 1 98.75 179 ASN A O 1
ATOM 1444 N N . LEU A 1 180 ? -4.387 22.922 5.922 1 98.88 180 LEU A N 1
ATOM 1445 C CA . LEU A 1 180 ? -5.184 24.141 6.109 1 98.88 180 LEU A CA 1
ATOM 1446 C C . LEU A 1 180 ? -6.527 24.016 5.402 1 98.88 180 LEU A C 1
ATOM 1448 O O . LEU A 1 180 ? -7.551 24.469 5.922 1 98.88 180 LEU A O 1
ATOM 1452 N N . PHE A 1 181 ? -6.547 23.422 4.238 1 98.88 181 PHE A N 1
ATOM 1453 C CA . PHE A 1 181 ? -7.77 23.234 3.463 1 98.88 181 PHE A CA 1
ATOM 1454 C C . PHE A 1 181 ? -8.805 22.453 4.262 1 98.88 181 PHE A C 1
ATOM 1456 O O . PHE A 1 181 ? -10 22.75 4.184 1 98.88 181 PHE A O 1
ATOM 1463 N N . SER A 1 182 ? -8.383 21.5 5 1 98.81 182 SER A N 1
ATOM 1464 C CA . SER A 1 182 ? -9.281 20.672 5.785 1 98.81 182 SER A CA 1
ATOM 1465 C C . SER A 1 182 ? -9.992 21.484 6.863 1 98.81 182 SER A C 1
ATOM 1467 O O . SER A 1 182 ? -11.094 21.125 7.289 1 98.81 182 SER A O 1
ATOM 1469 N N . ILE A 1 183 ? -9.367 22.578 7.316 1 98.75 183 ILE A N 1
ATOM 1470 C CA . ILE A 1 183 ? -10.031 23.469 8.266 1 98.75 183 ILE A CA 1
ATOM 1471 C C . ILE A 1 183 ? -11.281 24.062 7.625 1 98.75 183 ILE A C 1
ATOM 1473 O O . ILE A 1 183 ? -12.344 24.109 8.25 1 98.75 183 ILE A O 1
ATOM 1477 N N . ASP A 1 184 ? -11.125 24.484 6.348 1 98.62 184 ASP A N 1
ATOM 1478 C CA . ASP A 1 184 ? -12.289 24.984 5.617 1 98.62 184 ASP A CA 1
ATOM 1479 C C . ASP A 1 184 ? -13.367 23.906 5.508 1 98.62 184 ASP A C 1
ATOM 1481 O O . ASP A 1 184 ? -14.555 24.188 5.633 1 98.62 184 ASP A O 1
ATOM 1485 N N . VAL A 1 185 ? -12.977 22.688 5.262 1 98.75 185 VAL A N 1
ATOM 1486 C CA . VAL A 1 185 ? -13.938 21.594 5.109 1 98.75 185 VAL A CA 1
ATOM 1487 C C . VAL A 1 185 ? -14.727 21.406 6.406 1 98.75 185 VAL A C 1
ATOM 1489 O O . VAL A 1 185 ? -15.953 21.328 6.391 1 98.75 185 VAL A O 1
ATOM 1492 N N . VAL A 1 186 ? -14.016 21.406 7.488 1 98.5 186 VAL A N 1
ATOM 1493 C CA . VAL A 1 186 ? -14.656 21.234 8.781 1 98.5 186 VAL A CA 1
ATOM 1494 C C . VAL A 1 186 ? -15.664 22.359 9.016 1 98.5 186 VAL A C 1
ATOM 1496 O O . VAL A 1 186 ? -16.828 22.094 9.328 1 98.5 186 VAL A O 1
ATOM 1499 N N . LEU A 1 187 ? -15.25 23.578 8.789 1 97.44 187 LEU A N 1
ATOM 1500 C CA . LEU A 1 187 ? -16.062 24.75 9.102 1 97.44 187 LEU A CA 1
ATOM 1501 C C . LEU A 1 187 ? -17.297 24.812 8.203 1 97.44 187 LEU A C 1
ATOM 1503 O O . LEU A 1 187 ? -18.328 25.328 8.609 1 97.44 187 LEU A O 1
ATOM 1507 N N . ASN A 1 188 ? -17.203 24.281 7.039 1 97.81 188 ASN A N 1
ATOM 1508 C CA . ASN A 1 188 ? -18.312 24.359 6.082 1 97.81 188 ASN A CA 1
ATOM 1509 C C . ASN A 1 188 ? -19.172 23.109 6.113 1 97.81 188 ASN A C 1
ATOM 1511 O O . ASN A 1 188 ? -20.141 23 5.352 1 97.81 188 ASN A O 1
ATOM 1515 N N . SER A 1 189 ? -18.844 22.156 6.973 1 97.94 189 SER A N 1
ATOM 1516 C CA . SER A 1 189 ? -19.547 20.875 6.957 1 97.94 189 SER A CA 1
ATOM 1517 C C . SER A 1 189 ? -20.5 20.75 8.141 1 97.94 189 SER A C 1
ATOM 1519 O O . SER A 1 189 ? -21.094 19.703 8.359 1 97.94 189 SER A O 1
ATOM 1521 N N . LEU A 1 190 ? -20.656 21.75 8.875 1 95.38 190 LEU A N 1
ATOM 1522 C CA . LEU A 1 190 ? -21.547 21.703 10.031 1 95.38 190 LEU A CA 1
ATOM 1523 C C . LEU A 1 190 ? -23 21.531 9.586 1 95.38 190 LEU A C 1
ATOM 1525 O O . LEU A 1 190 ? -23.438 22.156 8.609 1 95.38 190 LEU A O 1
ATOM 1529 N N . ALA A 1 191 ? -23.672 20.578 10.164 1 93.25 191 ALA A N 1
ATOM 1530 C CA . ALA A 1 191 ? -25.062 20.281 9.836 1 93.25 191 ALA A CA 1
ATOM 1531 C C . ALA A 1 191 ? -25.859 19.969 11.094 1 93.25 191 ALA A C 1
ATOM 1533 O O . ALA A 1 191 ? -25.297 19.672 12.148 1 93.25 191 ALA A O 1
ATOM 1534 N N . GLU A 1 192 ? -27.141 19.984 10.914 1 93.12 192 GLU A N 1
ATOM 1535 C CA . GLU A 1 192 ? -28.016 19.656 12.023 1 93.12 192 GLU A CA 1
ATOM 1536 C C . GLU A 1 192 ? -28.094 18.141 12.227 1 93.12 192 GLU A C 1
ATOM 1538 O O . GLU A 1 192 ? -28.203 17.391 11.266 1 93.12 192 GLU A O 1
ATOM 1543 N N . VAL A 1 193 ? -27.812 17.766 13.422 1 97.06 193 VAL A N 1
ATOM 1544 C CA . VAL A 1 193 ? -28.016 16.375 13.844 1 97.06 193 VAL A CA 1
ATOM 1545 C C . VAL A 1 193 ? -29.078 16.312 14.93 1 97.06 193 VAL A C 1
ATOM 1547 O O . VAL A 1 193 ? -29.281 17.297 15.664 1 97.06 193 VAL A O 1
ATOM 1550 N N . LYS A 1 194 ? -29.75 15.156 15.07 1 97.38 194 LYS A N 1
ATOM 1551 C CA . LYS A 1 194 ? -30.891 15.062 15.977 1 97.38 194 LYS A CA 1
ATOM 1552 C C . LYS A 1 194 ? -30.641 14.039 17.078 1 97.38 194 LYS A C 1
ATOM 1554 O O . LYS A 1 194 ? -31 14.258 18.234 1 97.38 194 LYS A O 1
ATOM 1559 N N . ASN A 1 195 ? -30.031 12.977 16.75 1 98.19 195 ASN A N 1
ATOM 1560 C CA . ASN A 1 195 ? -29.953 11.844 17.672 1 98.19 195 ASN A CA 1
ATOM 1561 C C . ASN A 1 195 ? -28.641 11.852 18.438 1 98.19 195 ASN A C 1
ATOM 1563 O O . ASN A 1 195 ? -28.578 11.344 19.562 1 98.19 195 ASN A O 1
ATOM 1567 N N . HIS A 1 196 ? -27.656 12.422 17.875 1 98.62 196 HIS A N 1
ATOM 1568 C CA . HIS A 1 196 ? -26.344 12.578 18.5 1 98.62 196 HIS A CA 1
ATOM 1569 C C . HIS A 1 196 ? -26 14.055 18.688 1 98.62 196 HIS A C 1
ATOM 1571 O O . HIS A 1 196 ? -26.766 14.93 18.281 1 98.62 196 HIS A O 1
ATOM 1577 N N . GLY A 1 197 ? -24.922 14.297 19.406 1 98.38 197 GLY A N 1
ATOM 1578 C CA . GLY A 1 197 ? -24.297 15.617 19.359 1 98.38 197 GLY A CA 1
ATOM 1579 C C . GLY A 1 197 ? -23.266 15.742 18.266 1 98.38 197 GLY A C 1
ATOM 1580 O O . GLY A 1 197 ? -22.938 14.766 17.594 1 98.38 197 GLY A O 1
ATOM 1581 N N . LEU A 1 198 ? -22.844 16.922 18.094 1 98.38 198 LEU A N 1
ATOM 1582 C CA . LEU A 1 198 ? -21.828 17.219 17.094 1 98.38 198 LEU A CA 1
ATOM 1583 C C . LEU A 1 198 ? -20.703 18.047 17.703 1 98.38 198 LEU A C 1
ATOM 1585 O O . LEU A 1 198 ? -20.938 19.078 18.328 1 98.38 198 LEU A O 1
ATOM 1589 N N . LYS A 1 199 ? -19.5 17.531 17.562 1 98.38 199 LYS A N 1
ATOM 1590 C CA . LYS A 1 199 ? -18.297 18.25 18 1 98.38 199 LYS A CA 1
ATOM 1591 C C . LYS A 1 199 ? -17.344 18.5 16.828 1 98.38 199 LYS A C 1
ATOM 1593 O O . LYS A 1 199 ? -17.281 17.688 15.906 1 98.38 199 LYS A O 1
ATOM 1598 N N . VAL A 1 200 ? -16.703 19.609 16.953 1 98.44 200 VAL A N 1
ATOM 1599 C CA . VAL A 1 200 ? -15.562 19.922 16.094 1 98.44 200 VAL A CA 1
ATOM 1600 C C . VAL A 1 200 ? -14.289 20.031 16.922 1 98.44 200 VAL A C 1
ATOM 1602 O O . VAL A 1 200 ? -14.281 20.672 17.969 1 98.44 200 VAL A O 1
ATOM 1605 N N . VAL A 1 201 ? -13.266 19.375 16.453 1 98.81 201 VAL A N 1
ATOM 1606 C CA . VAL A 1 201 ? -12 19.469 17.172 1 98.81 201 VAL A CA 1
ATOM 1607 C C . VAL A 1 201 ? -10.875 19.797 16.188 1 98.81 201 VAL A C 1
ATOM 1609 O O . VAL A 1 201 ? -10.703 19.094 15.18 1 98.81 201 VAL A O 1
ATOM 1612 N N . PHE A 1 202 ? -10.188 20.859 16.406 1 98.88 202 PHE A N 1
ATOM 1613 C CA . PHE A 1 202 ? -8.922 21.125 15.742 1 98.88 202 PHE A CA 1
ATOM 1614 C C . PHE A 1 202 ? -7.75 20.609 16.562 1 98.88 202 PHE A C 1
ATOM 1616 O O . PHE A 1 202 ? -7.512 21.078 17.688 1 98.88 202 PHE A O 1
ATOM 1623 N N . PHE A 1 203 ? -7.023 19.656 15.984 1 98.94 203 PHE A N 1
ATOM 1624 C CA . PHE A 1 203 ? -5.988 18.938 16.719 1 98.94 203 PHE A CA 1
ATOM 1625 C C . PHE A 1 203 ? -4.637 19.625 16.562 1 98.94 203 PHE A C 1
ATOM 1627 O O . PHE A 1 203 ? -4.305 20.109 15.477 1 98.94 203 PHE A O 1
ATOM 1634 N N . SER A 1 204 ? -3.904 19.594 17.641 1 98.56 204 SER A N 1
ATOM 1635 C CA . SER A 1 204 ? -2.535 20.094 17.609 1 98.56 204 SER A CA 1
ATOM 1636 C C . SER A 1 204 ? -1.538 18.969 17.359 1 98.56 204 SER A C 1
ATOM 1638 O O . SER A 1 204 ? -1.806 17.812 17.672 1 98.56 204 SER A O 1
ATOM 1640 N N . SER A 1 205 ? -0.473 19.281 16.672 1 98.62 205 SER A N 1
ATOM 1641 C CA . SER A 1 205 ? 0.789 18.547 16.656 1 98.62 205 SER A CA 1
ATOM 1642 C C . SER A 1 205 ? 0.625 17.188 15.984 1 98.62 205 SER A C 1
ATOM 1644 O O . SER A 1 205 ? 1.221 16.203 16.422 1 98.62 205 SER A O 1
ATOM 1646 N N . GLU A 1 206 ? -0.214 17.078 14.969 1 98.56 206 GLU A N 1
ATOM 1647 C CA . GLU A 1 206 ? -0.37 15.836 14.227 1 98.56 206 GLU A CA 1
ATOM 1648 C C . GLU A 1 206 ? 0.925 15.453 13.516 1 98.56 206 GLU A C 1
ATOM 1650 O O . GLU A 1 206 ? 1.282 14.273 13.453 1 98.56 206 GLU A O 1
ATOM 1655 N N . GLU A 1 207 ? 1.683 16.453 13.07 1 97.94 207 GLU A N 1
ATOM 1656 C CA . GLU A 1 207 ? 2.9 16.234 12.297 1 97.94 207 GLU A CA 1
ATOM 1657 C C . GLU A 1 207 ? 4.086 15.914 13.211 1 97.94 207 GLU A C 1
ATOM 1659 O O . GLU A 1 207 ? 5.168 15.562 12.734 1 97.94 207 GLU A O 1
ATOM 1664 N N . GLY A 1 208 ? 3.9 16.094 14.484 1 96.81 208 GLY A N 1
ATOM 1665 C CA . GLY A 1 208 ? 4.984 15.922 15.438 1 96.81 208 GLY A CA 1
ATOM 1666 C C . GLY A 1 208 ? 5.219 14.469 15.82 1 96.81 208 GLY A C 1
ATOM 1667 O O . GLY A 1 208 ? 4.711 13.562 15.156 1 96.81 208 GLY A O 1
ATOM 1668 N N . PRO A 1 209 ? 6.023 14.266 16.922 1 94.94 209 PRO A N 1
ATOM 1669 C CA . PRO A 1 209 ? 6.281 12.898 17.391 1 94.94 209 PRO A CA 1
ATOM 1670 C C . PRO A 1 209 ? 5.004 12.156 17.766 1 94.94 209 PRO A C 1
ATOM 1672 O O . PRO A 1 209 ? 4.125 12.727 18.422 1 94.94 209 PRO A O 1
ATOM 1675 N N . LYS A 1 210 ? 4.98 10.914 17.391 1 92.62 210 LYS A N 1
ATOM 1676 C CA . LYS A 1 210 ? 3.781 10.102 17.562 1 92.62 210 LYS A CA 1
ATOM 1677 C C . LYS A 1 210 ? 3.426 9.938 19.031 1 92.62 210 LYS A C 1
ATOM 1679 O O . LYS A 1 210 ? 2.268 9.688 19.375 1 92.62 210 LYS A O 1
ATOM 1684 N N . CYS A 1 211 ? 4.324 10.125 19.906 1 92.56 211 CYS A N 1
ATOM 1685 C CA . CYS A 1 211 ? 4.117 9.891 21.328 1 92.56 211 CYS A CA 1
ATOM 1686 C C . CYS A 1 211 ? 3.256 10.984 21.938 1 92.56 211 CYS A C 1
ATOM 1688 O O . CYS A 1 211 ? 2.74 10.828 23.047 1 92.56 211 CYS A O 1
ATOM 1690 N N . CYS A 1 212 ? 3.111 12.086 21.203 1 96.5 212 CYS A N 1
ATOM 1691 C CA . CYS A 1 212 ? 2.504 13.195 21.922 1 96.5 212 CYS A CA 1
ATOM 1692 C C . CYS A 1 212 ? 1.662 14.055 21 1 96.5 212 CYS A C 1
ATOM 1694 O O . CYS A 1 212 ? 1.698 15.289 21.078 1 96.5 212 CYS A O 1
ATOM 1696 N N . THR A 1 213 ? 0.915 13.461 20.109 1 98.12 213 THR A N 1
ATOM 1697 C CA . THR A 1 213 ? 0.003 14.188 19.234 1 98.12 213 THR A CA 1
ATOM 1698 C C . THR A 1 213 ? -1.261 14.602 19.984 1 98.12 213 THR A C 1
ATOM 1700 O O . THR A 1 213 ? -1.587 14.016 21.031 1 98.12 213 THR A O 1
ATOM 1703 N N . GLY A 1 214 ? -1.923 15.586 19.516 1 98.75 214 GLY A N 1
ATOM 1704 C CA . GLY A 1 214 ? -3.15 16.062 20.141 1 98.75 214 GLY A CA 1
ATOM 1705 C C . GLY A 1 214 ? -4.254 15.023 20.156 1 98.75 214 GLY A C 1
ATOM 1706 O O . GLY A 1 214 ? -4.938 14.852 21.172 1 98.75 214 GLY A O 1
ATOM 1707 N N . SER A 1 215 ? -4.43 14.328 19.078 1 98.69 215 SER A N 1
ATOM 1708 C CA . SER A 1 215 ? -5.5 13.336 19 1 98.69 215 SER A CA 1
ATOM 1709 C C . SER A 1 215 ? -5.273 12.203 20 1 98.69 215 SER A C 1
ATOM 1711 O O . SER A 1 215 ? -6.227 11.664 20.562 1 98.69 215 SER A O 1
ATOM 1713 N N . LEU A 1 216 ? -4.02 11.852 20.203 1 98.25 216 LEU A N 1
ATOM 1714 C CA . LEU A 1 216 ? -3.688 10.805 21.156 1 98.25 216 LEU A CA 1
ATOM 1715 C C . LEU A 1 216 ? -4.141 11.188 22.562 1 98.25 216 LEU A C 1
ATOM 1717 O O . LEU A 1 216 ? -4.562 10.328 23.344 1 98.25 216 LEU A O 1
ATOM 1721 N N . GLN A 1 217 ? -4.109 12.438 22.875 1 98.62 217 GLN A N 1
ATOM 1722 C CA . GLN A 1 217 ? -4.359 12.93 24.219 1 98.62 217 GLN A CA 1
ATOM 1723 C C . GLN A 1 217 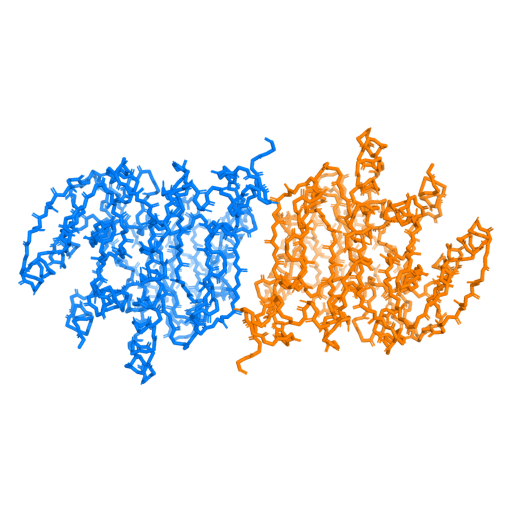? -5.793 13.43 24.375 1 98.62 217 GLN A C 1
ATOM 1725 O O . GLN A 1 217 ? -6.188 13.883 25.453 1 98.62 217 GLN A O 1
ATOM 1730 N N . TYR A 1 218 ? -6.559 13.398 23.328 1 98.81 218 TYR A N 1
ATOM 1731 C CA . TYR A 1 218 ? -7.949 13.844 23.359 1 98.81 218 TYR A CA 1
ATOM 1732 C C . TYR A 1 218 ? -8.828 12.82 24.078 1 98.81 218 TYR A C 1
ATOM 1734 O O . TYR A 1 218 ? -8.75 11.625 23.797 1 98.81 218 TYR A O 1
ATOM 1742 N N . PRO A 1 219 ? -9.664 13.25 25.016 1 98.56 219 PRO A N 1
ATOM 1743 C CA . PRO A 1 219 ? -10.625 12.312 25.625 1 98.56 219 PRO A CA 1
ATOM 1744 C C . PRO A 1 219 ? -11.641 11.789 24.609 1 98.56 219 PRO A C 1
ATOM 1746 O O . PRO A 1 219 ? -12.203 12.562 23.844 1 98.56 219 PRO A O 1
ATOM 1749 N N . LYS A 1 220 ? -11.945 10.414 24.625 1 98.38 220 LYS A N 1
ATOM 1750 C CA . LYS A 1 220 ? -12.734 9.836 23.547 1 98.38 220 LYS A CA 1
ATOM 1751 C C . LYS A 1 220 ? -13.953 9.094 24.078 1 98.38 220 LYS A C 1
ATOM 1753 O O . LYS A 1 220 ? -14.711 8.5 23.312 1 98.38 220 LYS A O 1
ATOM 1758 N N . ASP A 1 221 ? -14.266 9.172 25.312 1 97.5 221 ASP A N 1
ATOM 1759 C CA . ASP A 1 221 ? -15.258 8.32 25.969 1 97.5 221 ASP A CA 1
ATOM 1760 C C . ASP A 1 221 ? -16.656 8.594 25.438 1 97.5 221 ASP A C 1
ATOM 1762 O O . ASP A 1 221 ? -17.516 7.711 25.453 1 97.5 221 ASP A O 1
ATOM 1766 N N . ASP A 1 222 ? -16.875 9.773 24.984 1 98.25 222 ASP A N 1
ATOM 1767 C CA . ASP A 1 222 ? -18.219 10.109 24.547 1 98.25 222 ASP A CA 1
ATOM 1768 C C . ASP A 1 222 ? -18.297 10.211 23.031 1 98.25 222 ASP A C 1
ATOM 1770 O O . ASP A 1 222 ? -19.281 10.727 22.484 1 98.25 222 ASP A O 1
ATOM 1774 N N . VAL A 1 223 ? -17.297 9.758 22.312 1 98.81 223 VAL A N 1
ATOM 1775 C CA . VAL A 1 223 ? -17.297 9.867 20.859 1 98.81 223 VAL A CA 1
ATOM 1776 C C . VAL A 1 223 ? -18 8.664 20.234 1 98.81 223 VAL A C 1
ATOM 1778 O O . VAL A 1 223 ? -17.625 7.516 20.484 1 98.81 223 VAL A O 1
ATOM 1781 N N . PHE A 1 224 ? -19.062 8.953 19.469 1 98.81 224 PHE A N 1
ATOM 1782 C CA . PHE A 1 224 ? -19.812 7.934 18.75 1 98.81 224 PHE A CA 1
ATOM 1783 C C . PHE A 1 224 ? -19.062 7.504 17.484 1 98.81 224 PHE A C 1
ATOM 1785 O O . PHE A 1 224 ? -18.906 6.309 17.234 1 98.81 224 PHE A O 1
ATOM 1792 N N . ALA A 1 225 ? -18.609 8.43 16.734 1 98.88 225 ALA A N 1
ATOM 1793 C CA . ALA A 1 225 ? -17.812 8.242 15.508 1 98.88 225 ALA A CA 1
ATOM 1794 C C . ALA A 1 225 ? -16.953 9.469 15.227 1 98.88 225 ALA A C 1
ATOM 1796 O O . ALA A 1 225 ? -17.328 10.594 15.539 1 98.88 225 ALA A O 1
ATOM 1797 N N . ALA A 1 226 ? -15.773 9.195 14.672 1 98.94 226 ALA A N 1
ATOM 1798 C CA . ALA A 1 226 ? -14.852 10.289 14.352 1 98.94 226 ALA A CA 1
ATOM 1799 C C . ALA A 1 226 ? -14.625 10.383 12.844 1 98.94 226 ALA A C 1
ATOM 1801 O O . ALA A 1 226 ? -14.281 9.391 12.195 1 98.94 226 ALA A O 1
ATOM 1802 N N . ILE A 1 227 ? -14.844 11.531 12.32 1 98.94 227 ILE A N 1
ATOM 1803 C CA . ILE A 1 227 ? -14.578 11.852 10.922 1 98.94 227 ILE A CA 1
ATOM 1804 C C . ILE A 1 227 ? -13.438 12.859 10.836 1 98.94 227 ILE A C 1
ATOM 1806 O O . ILE A 1 227 ? -13.609 14.031 11.188 1 98.94 227 ILE A O 1
ATOM 1810 N N . ILE A 1 228 ? -12.312 12.406 10.344 1 98.94 228 ILE A N 1
ATOM 1811 C CA . ILE A 1 228 ? -11.109 13.227 10.328 1 98.94 228 ILE A CA 1
ATOM 1812 C C . ILE A 1 228 ? -10.758 13.609 8.891 1 98.94 228 ILE A C 1
ATOM 1814 O O . ILE A 1 228 ? -10.898 12.797 7.973 1 98.94 228 ILE A O 1
ATOM 1818 N N . PHE A 1 229 ? -10.406 14.859 8.703 1 98.94 229 PHE A N 1
ATOM 1819 C CA . PHE A 1 229 ? -9.953 15.375 7.414 1 98.94 229 PHE A CA 1
ATOM 1820 C C . PHE A 1 229 ? -8.461 15.656 7.434 1 98.94 229 PHE A C 1
ATOM 1822 O O . PHE A 1 229 ? -7.973 16.406 8.289 1 98.94 229 PHE A O 1
ATOM 1829 N N . ASP A 1 230 ? -7.738 15.008 6.574 1 98.75 230 ASP A N 1
ATOM 1830 C CA . ASP A 1 230 ? -6.281 15.078 6.555 1 98.75 230 ASP A CA 1
ATOM 1831 C C . ASP A 1 230 ? -5.746 14.977 5.125 1 98.75 230 ASP A C 1
ATOM 1833 O O . ASP A 1 230 ? -5.906 13.945 4.473 1 98.75 230 ASP A O 1
ATOM 1837 N N . ALA A 1 231 ? -5.055 16.047 4.621 1 98.56 231 ALA A N 1
ATOM 1838 C CA . ALA A 1 231 ? -4.367 16 3.332 1 98.56 231 ALA A CA 1
ATOM 1839 C C . ALA A 1 231 ? -5.359 15.797 2.191 1 98.56 231 ALA A C 1
ATOM 1841 O O . ALA A 1 231 ? -5.18 14.914 1.35 1 98.56 231 ALA A O 1
ATOM 1842 N N . LEU A 1 232 ? -6.402 16.562 2.254 1 98.75 232 LEU A N 1
ATOM 1843 C CA . LEU A 1 232 ? -7.371 16.562 1.166 1 98.75 232 LEU A CA 1
ATOM 1844 C C . LEU A 1 232 ? -6.816 17.281 -0.06 1 98.75 232 LEU A C 1
ATOM 1846 O O . LEU A 1 232 ? -6.145 18.312 0.068 1 98.75 232 LEU A O 1
ATOM 1850 N N . TYR A 1 233 ? -7.074 16.781 -1.202 1 98.56 233 TYR A N 1
ATOM 1851 C CA . TYR A 1 233 ? -6.645 17.328 -2.488 1 98.56 233 TYR A CA 1
ATOM 1852 C C . TYR A 1 233 ? -7.695 17.078 -3.562 1 98.56 233 TYR A C 1
ATOM 1854 O O . TYR A 1 233 ? -8.266 15.984 -3.641 1 98.56 233 TYR A O 1
ATOM 1862 N N . PRO A 1 234 ? -8.016 18.125 -4.336 1 97.44 234 PRO A N 1
ATOM 1863 C CA . PRO A 1 234 ? -9.008 17.906 -5.391 1 97.44 234 PRO A CA 1
ATOM 1864 C C . PRO A 1 234 ? -8.602 16.781 -6.352 1 97.44 234 PRO A C 1
ATOM 1866 O O . PRO A 1 234 ? -7.414 16.578 -6.598 1 97.44 234 PRO A O 1
ATOM 1869 N N . SER A 1 235 ? -9.648 16.109 -6.828 1 96.19 235 SER A N 1
ATOM 1870 C CA . SER A 1 235 ? -11.086 16.312 -6.652 1 96.19 235 SER A CA 1
ATOM 1871 C C . SER A 1 235 ? -11.758 15.078 -6.066 1 96.19 235 SER A C 1
ATOM 1873 O O . SER A 1 235 ? -12.984 14.969 -6.074 1 96.19 235 SER A O 1
ATOM 1875 N N . ARG A 1 236 ? -10.914 14.094 -5.668 1 97.06 236 ARG A N 1
ATOM 1876 C CA . ARG A 1 236 ? -11.445 12.852 -5.125 1 97.06 236 ARG A CA 1
ATOM 1877 C C . ARG A 1 236 ? -10.906 12.586 -3.723 1 97.06 236 ARG A C 1
ATOM 1879 O O . ARG A 1 236 ? -10.125 13.383 -3.193 1 97.06 236 ARG A O 1
ATOM 1886 N N . VAL A 1 237 ? -11.461 11.477 -3.066 1 98.31 237 VAL A N 1
ATOM 1887 C CA . VAL A 1 237 ? -10.977 11.164 -1.729 1 98.31 237 VAL A CA 1
ATOM 1888 C C . VAL A 1 237 ? -10.633 9.672 -1.641 1 98.31 237 VAL A C 1
ATOM 1890 O O . VAL A 1 237 ? -11.281 8.844 -2.285 1 98.31 237 VAL A O 1
ATOM 1893 N N . VAL A 1 238 ? -9.594 9.398 -0.965 1 98.31 238 VAL A N 1
ATOM 1894 C CA . VAL A 1 238 ? -9.391 8.07 -0.394 1 98.31 238 VAL A CA 1
ATOM 1895 C C . VAL A 1 238 ? -10.172 7.945 0.912 1 98.31 238 VAL A C 1
ATOM 1897 O O . VAL A 1 238 ? -10.016 8.766 1.817 1 98.31 238 VAL A O 1
ATOM 1900 N N . TYR A 1 239 ? -11.039 6.977 0.944 1 98.5 239 TYR A N 1
ATOM 1901 C CA . TYR A 1 239 ? -11.898 6.711 2.094 1 98.5 239 TYR A CA 1
ATOM 1902 C C . TYR A 1 239 ? -11.297 5.629 2.982 1 98.5 239 TYR A C 1
ATOM 1904 O O . TYR A 1 239 ? -11.516 4.438 2.752 1 98.5 239 TYR A O 1
ATOM 1912 N N . SER A 1 240 ? -10.57 6.043 4.023 1 98.62 240 SER A N 1
ATOM 1913 C CA . SER A 1 240 ? -9.938 5.121 4.965 1 98.62 240 SER A CA 1
ATOM 1914 C C . SER A 1 240 ? -10.695 5.074 6.285 1 98.62 240 SER A C 1
ATOM 1916 O O . SER A 1 240 ? -10.766 6.07 7.008 1 98.62 240 SER A O 1
ATOM 1918 N N . SER A 1 241 ? -11.258 3.896 6.598 1 98.5 241 SER A N 1
ATOM 1919 C CA . SER A 1 241 ? -12.125 3.84 7.77 1 98.5 241 SER A CA 1
ATOM 1920 C C . SER A 1 241 ? -12.211 2.422 8.32 1 98.5 241 SER A C 1
ATOM 1922 O O . SER A 1 241 ? -11.719 1.477 7.707 1 98.5 241 SER A O 1
ATOM 1924 N N . THR A 1 242 ? -12.75 2.363 9.508 1 98.31 242 THR A N 1
ATOM 1925 C CA . THR A 1 242 ? -13.211 1.059 9.961 1 98.31 242 THR A CA 1
ATOM 1926 C C . THR A 1 242 ? -14.312 0.529 9.039 1 98.31 242 THR A C 1
ATOM 1928 O O . THR A 1 242 ? -15.117 1.303 8.516 1 98.31 242 THR A O 1
ATOM 1931 N N . PRO A 1 243 ? -14.391 -0.787 8.867 1 97.25 243 PRO A N 1
ATOM 1932 C CA . PRO A 1 243 ? -15.266 -1.378 7.855 1 97.25 243 PRO A CA 1
ATOM 1933 C C . PRO A 1 243 ? -16.75 -1.066 8.102 1 97.25 243 PRO A C 1
ATOM 1935 O O . PRO A 1 243 ? -17.531 -1.02 7.152 1 97.25 243 PRO A O 1
ATOM 1938 N N . ASP A 1 244 ? -17.156 -0.833 9.359 1 97.5 244 ASP A N 1
ATOM 1939 C CA . ASP A 1 244 ? -18.547 -0.557 9.672 1 97.5 244 ASP A CA 1
ATOM 1940 C C . ASP A 1 244 ? -19 0.753 9.031 1 97.5 244 ASP A C 1
ATOM 1942 O O . ASP A 1 244 ? -20.203 1.025 8.953 1 97.5 244 ASP A O 1
ATOM 1946 N N . LEU A 1 245 ? -18.078 1.56 8.516 1 98.19 245 LEU A N 1
ATOM 1947 C CA . LEU A 1 245 ? -18.438 2.832 7.902 1 98.19 245 LEU A CA 1
ATOM 1948 C C . LEU A 1 245 ? -18.344 2.748 6.383 1 98.19 245 LEU A C 1
ATOM 1950 O O . LEU A 1 245 ? -18.656 3.717 5.684 1 98.19 245 LEU A O 1
ATOM 1954 N N . TRP A 1 246 ? -18 1.652 5.77 1 97.19 246 TRP A N 1
ATOM 1955 C CA . TRP A 1 246 ? -17.703 1.522 4.348 1 97.19 246 TRP A CA 1
ATOM 1956 C C . TRP A 1 246 ? -18.953 1.775 3.508 1 97.19 246 TRP A C 1
ATOM 1958 O O . TRP A 1 246 ? -18.859 2.268 2.381 1 97.19 246 TRP A O 1
ATOM 1968 N N . ASP A 1 247 ? -20.141 1.487 4.055 1 94.62 247 ASP A N 1
ATOM 1969 C CA . ASP A 1 247 ? -21.375 1.619 3.303 1 94.62 247 ASP A CA 1
ATOM 1970 C C . ASP A 1 247 ? -21.641 3.076 2.928 1 94.62 247 ASP A C 1
ATOM 1972 O O . ASP A 1 247 ? -22.469 3.359 2.066 1 94.62 247 ASP A O 1
ATOM 1976 N N . PHE A 1 248 ? -20.922 3.994 3.57 1 97.69 248 PHE A N 1
ATOM 1977 C CA . PHE A 1 248 ? -21.156 5.41 3.334 1 97.69 248 PHE A CA 1
ATOM 1978 C C . PHE A 1 248 ? -20.156 5.969 2.326 1 97.69 248 PHE A C 1
ATOM 1980 O O . PHE A 1 248 ? -20.234 7.137 1.941 1 97.69 248 PHE A O 1
ATOM 1987 N N . ALA A 1 249 ? -19.219 5.145 1.898 1 97.88 249 ALA A N 1
ATOM 1988 C CA . ALA A 1 249 ? -18.141 5.621 1.037 1 97.88 249 ALA A CA 1
ATOM 1989 C C . ALA A 1 249 ? -18.688 6.191 -0.266 1 97.88 249 ALA A C 1
ATOM 1991 O O . ALA A 1 249 ? -18.125 7.137 -0.824 1 97.88 249 ALA A O 1
ATOM 1992 N N . GLY A 1 250 ? -19.828 5.699 -0.709 1 96.19 250 GLY A N 1
ATOM 1993 C CA . GLY A 1 250 ? -20.422 6.105 -1.974 1 96.19 250 GLY A CA 1
ATOM 1994 C C . GLY A 1 250 ? -20.938 7.527 -1.952 1 96.19 250 GLY A C 1
ATOM 1995 O O . GLY A 1 250 ? -21.25 8.102 -3.002 1 96.19 250 GLY A O 1
ATOM 1996 N N . LEU A 1 251 ? -21.016 8.133 -0.774 1 97.56 251 LEU A N 1
ATOM 1997 C CA . LEU A 1 251 ? -21.469 9.516 -0.637 1 97.56 251 LEU A CA 1
ATOM 1998 C C . LEU A 1 251 ? -20.406 10.492 -1.127 1 97.56 251 LEU A C 1
ATOM 2000 O O . LEU A 1 251 ? -20.688 11.672 -1.326 1 97.56 251 LEU A O 1
ATOM 2004 N N . PHE A 1 252 ? -19.188 10 -1.303 1 98.06 252 PHE A N 1
ATOM 2005 C CA . PHE A 1 252 ? -18.062 10.875 -1.598 1 98.06 252 PHE A CA 1
ATOM 2006 C C . PHE A 1 252 ? -17.562 10.648 -3.02 1 98.06 252 PHE A C 1
ATOM 2008 O O . PHE A 1 252 ? -17.781 9.586 -3.604 1 98.06 252 PHE A O 1
ATOM 2015 N N . PRO A 1 253 ? -16.938 11.711 -3.641 1 96.06 253 PRO A N 1
ATOM 2016 C CA . PRO A 1 253 ? -16.172 11.445 -4.863 1 96.06 253 PRO A CA 1
ATOM 2017 C C . PRO A 1 253 ? -14.977 10.523 -4.621 1 96.06 253 PRO A C 1
ATOM 2019 O O . PRO A 1 253 ? -13.859 11.008 -4.422 1 96.06 253 PRO A O 1
ATOM 2022 N N . LEU A 1 254 ? -15.203 9.273 -4.867 1 96 254 LEU A N 1
ATOM 2023 C CA . LEU A 1 254 ? -14.344 8.219 -4.332 1 96 254 LEU A CA 1
ATOM 2024 C C . LEU A 1 254 ? -13.18 7.938 -5.273 1 96 254 LEU A C 1
ATOM 2026 O O . LEU A 1 254 ? -13.375 7.777 -6.48 1 96 254 LEU A O 1
ATOM 2030 N N . LYS A 1 255 ? -11.992 7.941 -4.719 1 96.88 255 LYS A N 1
ATOM 2031 C CA . LYS A 1 255 ? -10.836 7.367 -5.395 1 96.88 255 LYS A CA 1
ATOM 2032 C C . LYS A 1 255 ? -10.688 5.887 -5.066 1 96.88 255 LYS A C 1
ATOM 2034 O O . LYS A 1 255 ? -10.594 5.051 -5.969 1 96.88 255 LYS A O 1
ATOM 2039 N N . ARG A 1 256 ? -10.68 5.559 -3.764 1 96.88 256 ARG A N 1
ATOM 2040 C CA . ARG A 1 256 ? -10.664 4.172 -3.305 1 96.88 256 ARG A CA 1
ATOM 2041 C C . ARG A 1 256 ? -11.055 4.078 -1.833 1 96.88 256 ARG A C 1
ATOM 2043 O O . ARG A 1 256 ? -11.141 5.098 -1.143 1 96.88 256 ARG A O 1
ATOM 2050 N N . ILE A 1 257 ? -11.328 2.877 -1.384 1 97.69 257 ILE A N 1
ATOM 2051 C CA . ILE A 1 257 ? -11.648 2.545 -0.001 1 97.69 257 ILE A CA 1
ATOM 2052 C C . ILE A 1 257 ? -10.531 1.684 0.594 1 97.69 257 ILE A C 1
ATOM 2054 O O . ILE A 1 257 ? -10.008 0.787 -0.071 1 97.69 257 ILE A O 1
ATOM 2058 N N . GLU A 1 258 ? -10.141 2.004 1.833 1 97.5 258 GLU A N 1
ATOM 2059 C CA . GLU A 1 258 ? -9.094 1.175 2.424 1 97.5 258 GLU A CA 1
ATOM 2060 C C . GLU A 1 258 ? -9.305 1.006 3.926 1 97.5 258 GLU A C 1
ATOM 2062 O O . GLU A 1 258 ? -10.102 1.73 4.531 1 97.5 258 GLU A O 1
ATOM 2067 N N . MET A 1 259 ? -8.531 0.024 4.523 1 97.62 259 MET A N 1
ATOM 2068 C CA . MET A 1 259 ? -8.445 -0.156 5.969 1 97.62 259 MET A CA 1
ATOM 2069 C C . MET A 1 259 ? -7.938 1.111 6.645 1 97.62 259 MET A C 1
ATOM 2071 O O . MET A 1 259 ? -7.355 1.978 5.992 1 97.62 259 MET A O 1
ATOM 2075 N N . PRO A 1 260 ? -8.211 1.191 7.945 1 97.75 260 PRO A N 1
ATOM 2076 C CA . PRO A 1 260 ? -7.656 2.373 8.609 1 97.75 260 PRO A CA 1
ATOM 2077 C C . PRO A 1 260 ? -6.137 2.463 8.484 1 97.75 260 PRO A C 1
ATOM 2079 O O . PRO A 1 260 ? -5.418 1.596 8.992 1 97.75 260 PRO A O 1
ATOM 2082 N N . THR A 1 261 ? -5.707 3.498 7.836 1 96.69 261 THR A N 1
ATOM 2083 C CA . THR A 1 261 ? -4.273 3.76 7.816 1 96.69 261 THR A CA 1
ATOM 2084 C C . THR A 1 261 ? -3.809 4.312 9.164 1 96.69 261 THR A C 1
ATOM 2086 O O . THR A 1 261 ? -4.578 4.957 9.875 1 96.69 261 THR A O 1
ATOM 2089 N N . PRO A 1 262 ? -2.582 4.145 9.508 1 95.5 262 PRO A N 1
ATOM 2090 C CA . PRO A 1 262 ? -2.156 4.531 10.859 1 95.5 262 PRO A CA 1
ATOM 2091 C C . PRO A 1 262 ? -1.52 5.922 10.898 1 95.5 262 PRO A C 1
ATOM 2093 O O . PRO A 1 262 ? -0.761 6.227 11.82 1 95.5 262 PRO A O 1
ATOM 2096 N N . PHE A 1 263 ? -1.822 6.777 9.977 1 93.25 263 PHE A N 1
ATOM 2097 C CA . PHE A 1 263 ? -0.961 7.945 9.828 1 93.25 263 PHE A CA 1
ATOM 2098 C C . PHE A 1 263 ? -1.698 9.219 10.227 1 93.25 263 PHE A C 1
ATOM 2100 O O . PHE A 1 263 ? -1.083 10.273 10.383 1 93.25 263 PHE A O 1
ATOM 2107 N N . SER A 1 264 ? -2.951 9.188 10.383 1 97.06 264 SER A N 1
ATOM 2108 C CA . SER A 1 264 ? -3.721 10.391 10.664 1 97.06 264 SER A CA 1
ATOM 2109 C C . SER A 1 264 ? -4.355 10.328 12.047 1 97.06 264 SER A C 1
ATOM 2111 O O . SER A 1 264 ? -4.32 9.281 12.711 1 97.06 264 SER A O 1
ATOM 2113 N N . ASP A 1 265 ? -4.949 11.422 12.414 1 98.62 265 ASP A N 1
ATOM 2114 C CA . ASP A 1 265 ? -5.52 11.578 13.75 1 98.62 265 ASP A CA 1
ATOM 2115 C C . ASP A 1 265 ? -6.633 10.555 13.992 1 98.62 265 ASP A C 1
ATOM 2117 O O . ASP A 1 265 ? -6.906 10.188 15.141 1 98.62 265 ASP A O 1
ATOM 2121 N N . HIS A 1 266 ? -7.266 10.055 12.992 1 98.62 266 HIS A N 1
ATOM 2122 C CA . HIS A 1 266 ? -8.375 9.125 13.18 1 98.62 266 HIS A CA 1
ATOM 2123 C C . HIS A 1 266 ? -7.902 7.836 13.852 1 98.62 266 HIS A C 1
ATOM 2125 O O . HIS A 1 266 ? -8.688 7.145 14.5 1 98.62 266 HIS A O 1
ATOM 2131 N N . PHE A 1 267 ? -6.676 7.551 13.664 1 98.06 267 PHE A N 1
ATOM 2132 C CA . PHE A 1 267 ? -6.191 6.238 14.078 1 98.06 267 PHE A CA 1
ATOM 2133 C C . PHE A 1 267 ? -6.207 6.113 15.594 1 98.06 267 PHE A C 1
ATOM 2135 O O . PHE A 1 267 ? -6.418 5.027 16.141 1 98.06 267 PHE A O 1
ATOM 2142 N N . SER A 1 268 ? -5.965 7.223 16.344 1 98 268 SER A N 1
ATOM 2143 C CA . SER A 1 268 ? -6.047 7.16 17.812 1 98 268 SER A CA 1
ATOM 2144 C C . SER A 1 268 ? -7.445 6.766 18.266 1 98 268 SER A C 1
ATOM 2146 O O . SER A 1 268 ? -7.609 6.152 19.328 1 98 268 SER A O 1
ATOM 2148 N N . PHE A 1 269 ? -8.477 7.102 17.469 1 98.69 269 PHE A N 1
ATOM 2149 C CA . PHE A 1 269 ? -9.844 6.688 17.766 1 98.69 269 PHE A CA 1
ATOM 2150 C C . PHE A 1 269 ? -10.047 5.219 17.406 1 98.69 269 PHE A C 1
ATOM 2152 O O . PHE A 1 269 ? -10.664 4.469 18.172 1 98.69 269 PHE A O 1
ATOM 2159 N N . VAL A 1 270 ? -9.5 4.816 16.25 1 98.31 270 VAL A N 1
ATOM 2160 C CA . VAL A 1 270 ? -9.57 3.422 15.82 1 98.31 270 VAL A CA 1
ATOM 2161 C C . VAL A 1 270 ? -8.984 2.52 16.906 1 98.31 270 VAL A C 1
ATOM 2163 O O . VAL A 1 270 ? -9.562 1.479 17.234 1 98.31 270 VAL A O 1
ATOM 2166 N N . GLN A 1 271 ? -7.902 2.924 17.516 1 97 271 GLN A N 1
ATOM 2167 C CA . GLN A 1 271 ? -7.199 2.137 18.531 1 97 271 GLN A CA 1
ATOM 2168 C C . GLN A 1 271 ? -8.047 1.976 19.797 1 97 271 GLN A C 1
ATOM 2170 O O . GLN A 1 271 ? -7.828 1.058 20.578 1 97 271 GLN A O 1
ATOM 2175 N N . LYS A 1 272 ? -9.008 2.811 19.938 1 97.62 272 LYS A N 1
ATOM 2176 C CA . LYS A 1 272 ? -9.898 2.736 21.094 1 97.62 272 LYS A CA 1
ATOM 2177 C C . LYS A 1 272 ? -11.203 2.033 20.734 1 97.62 272 LYS A C 1
ATOM 2179 O O . LYS A 1 272 ? -12.156 2.045 21.516 1 97.62 272 LYS A O 1
ATOM 2184 N N . GLY A 1 273 ? -11.281 1.51 19.516 1 97.38 273 GLY A N 1
ATOM 2185 C CA . GLY A 1 273 ? -12.461 0.771 19.094 1 97.38 273 GLY A CA 1
ATOM 2186 C C . GLY A 1 273 ? -13.602 1.67 18.656 1 97.38 273 GLY A C 1
ATOM 2187 O O . GLY A 1 273 ? -14.766 1.254 18.656 1 97.38 273 GLY A O 1
ATOM 2188 N N . ILE A 1 274 ? -13.344 2.889 18.344 1 98.69 274 ILE A N 1
ATOM 2189 C CA . ILE A 1 274 ? -14.367 3.838 17.906 1 98.69 274 ILE A CA 1
ATOM 2190 C C . ILE A 1 274 ? -14.461 3.818 16.375 1 98.69 274 ILE A C 1
ATOM 2192 O O . ILE A 1 274 ? -13.445 3.893 15.68 1 98.69 274 ILE A O 1
ATOM 2196 N N . PRO A 1 275 ? -15.711 3.686 15.789 1 98.75 275 PRO A N 1
ATOM 2197 C CA . PRO A 1 275 ? -15.836 3.854 14.336 1 98.75 275 PRO A CA 1
ATOM 2198 C C . PRO A 1 275 ? -15.227 5.164 13.836 1 98.75 275 PRO A C 1
ATOM 2200 O O . PRO A 1 275 ? -15.594 6.238 14.32 1 98.75 275 PRO A O 1
ATOM 2203 N N . SER A 1 276 ? -14.289 5.047 12.961 1 98.75 276 SER A N 1
ATOM 2204 C CA . SER A 1 276 ? -13.555 6.246 12.562 1 98.75 276 SER A CA 1
ATOM 2205 C C . SER A 1 276 ? -13.188 6.203 11.086 1 98.75 276 SER A C 1
ATOM 2207 O O . SER A 1 276 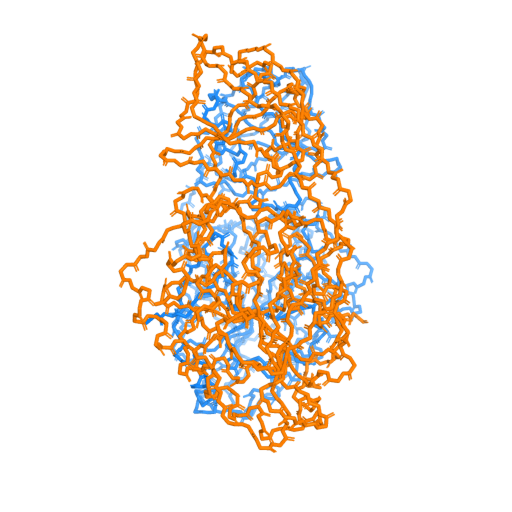? -13.047 5.125 10.5 1 98.75 276 SER A O 1
ATOM 2209 N N . LEU A 1 277 ? -13.086 7.383 10.547 1 98.44 277 LEU A N 1
ATOM 2210 C CA . LEU A 1 277 ? -12.789 7.617 9.141 1 98.44 277 LEU A CA 1
ATOM 2211 C C . LEU A 1 277 ? -11.812 8.781 8.977 1 98.44 277 LEU A C 1
ATOM 2213 O O . LEU A 1 277 ? -11.867 9.75 9.734 1 98.44 277 LEU A O 1
ATOM 2217 N N . VAL A 1 278 ? -10.844 8.562 8.047 1 98.88 278 VAL A N 1
ATOM 2218 C CA . VAL A 1 278 ? -10.125 9.719 7.535 1 98.88 278 VAL A CA 1
ATOM 2219 C C . VAL A 1 278 ? -10.336 9.844 6.027 1 98.88 278 VAL A C 1
ATOM 2221 O O . VAL A 1 278 ? -10.344 8.836 5.312 1 98.88 278 VAL A O 1
ATOM 2224 N N . LEU A 1 279 ? -10.672 11.016 5.586 1 98.88 279 LEU A N 1
ATOM 2225 C CA . LEU A 1 279 ? -10.672 11.367 4.168 1 98.88 279 LEU A CA 1
ATOM 2226 C C . LEU A 1 279 ? -9.375 12.07 3.781 1 98.88 279 LEU A C 1
ATOM 2228 O O . LEU A 1 279 ? -9 13.07 4.395 1 98.88 279 LEU A O 1
ATOM 2232 N N . TYR A 1 280 ? -8.656 11.508 2.871 1 98.56 280 TYR A N 1
ATOM 2233 C CA . TYR A 1 280 ? -7.453 12.117 2.318 1 98.56 280 TYR A CA 1
ATOM 2234 C C . TYR A 1 280 ? -7.34 11.852 0.824 1 98.56 280 TYR A C 1
ATOM 2236 O O . TYR A 1 280 ? -8.266 11.305 0.213 1 98.56 280 TYR A O 1
ATOM 2244 N N . ASN A 1 281 ? -6.305 12.375 0.206 1 97.94 281 ASN A N 1
ATOM 2245 C CA . ASN A 1 281 ? -6.055 12.094 -1.204 1 97.94 281 ASN A CA 1
ATOM 2246 C C . ASN A 1 281 ? -4.562 12.102 -1.52 1 97.94 281 ASN A C 1
ATOM 2248 O O . ASN A 1 281 ? -3.912 13.148 -1.44 1 97.94 281 ASN A O 1
ATOM 2252 N N . ASP A 1 282 ? -4.059 11.016 -1.982 1 96.56 282 ASP A N 1
ATOM 2253 C CA . ASP A 1 282 ? -2.623 10.883 -2.223 1 96.56 282 ASP A CA 1
ATOM 2254 C C . ASP A 1 282 ? -2.232 11.492 -3.568 1 96.56 282 ASP A C 1
ATOM 2256 O O . ASP A 1 282 ? -1.05 11.547 -3.91 1 96.56 282 ASP A O 1
ATOM 2260 N N . ASP A 1 283 ? -3.238 12.016 -4.32 1 96.5 283 ASP A N 1
ATOM 2261 C CA . ASP A 1 283 ? -2.875 12.859 -5.453 1 96.5 283 ASP A CA 1
ATOM 2262 C C . ASP A 1 283 ? -2.074 14.078 -4.996 1 96.5 283 ASP A C 1
ATOM 2264 O O . ASP A 1 283 ? -1.458 14.758 -5.812 1 96.5 283 ASP A O 1
ATOM 2268 N N . LEU A 1 284 ? -2.012 14.227 -3.738 1 97.81 284 LEU A N 1
ATOM 2269 C CA . LEU A 1 284 ? -1.229 15.297 -3.135 1 97.81 284 LEU A CA 1
ATOM 2270 C C . LEU A 1 284 ? 0.253 14.938 -3.105 1 97.81 284 LEU A C 1
ATOM 2272 O O . LEU A 1 284 ? 1.102 15.805 -2.885 1 97.81 284 LEU A O 1
ATOM 2276 N N . ILE A 1 285 ? 0.685 13.781 -3.385 1 96.75 285 ILE A N 1
ATOM 2277 C CA . ILE A 1 285 ? 2.029 13.258 -3.168 1 96.75 285 ILE A CA 1
ATOM 2278 C C . ILE A 1 285 ? 3.049 14.133 -3.887 1 96.75 285 ILE A C 1
ATOM 2280 O O . ILE A 1 285 ? 4.078 14.5 -3.312 1 96.75 285 ILE A O 1
ATOM 2284 N N . PRO A 1 286 ? 2.812 14.578 -5.094 1 96.56 286 PRO A N 1
ATOM 2285 C CA . PRO A 1 286 ? 3.797 15.438 -5.758 1 96.56 286 PRO A CA 1
ATOM 2286 C C . PRO A 1 286 ? 4.066 16.734 -4.992 1 96.56 286 PRO A C 1
ATOM 2288 O O . PRO A 1 286 ? 5.129 17.344 -5.145 1 96.56 286 PRO A O 1
ATOM 2291 N N . TYR A 1 287 ? 3.123 17.156 -4.105 1 97.88 287 TYR A N 1
ATOM 2292 C CA . TYR A 1 287 ? 3.242 18.422 -3.387 1 97.88 287 TYR A CA 1
ATOM 2293 C C . TYR A 1 287 ? 3.312 18.188 -1.883 1 97.88 287 TYR A C 1
ATOM 2295 O O . TYR A 1 287 ? 3.531 19.125 -1.113 1 97.88 287 TYR A O 1
ATOM 2303 N N . TYR A 1 288 ? 3.152 16.969 -1.436 1 97.81 288 TYR A N 1
ATOM 2304 C CA . TYR A 1 288 ? 3.072 16.594 -0.028 1 97.81 288 TYR A CA 1
ATOM 2305 C C . TYR A 1 288 ? 4.305 17.078 0.732 1 97.81 288 TYR A C 1
ATOM 2307 O O . TYR A 1 288 ? 5.438 16.844 0.295 1 97.81 288 TYR A O 1
ATOM 2315 N N . HIS A 1 289 ? 4.113 17.781 1.88 1 98.44 289 HIS A N 1
ATOM 2316 C CA . HIS A 1 289 ? 5.188 18.25 2.75 1 98.44 289 HIS A CA 1
ATOM 2317 C C . HIS A 1 289 ? 6.238 19.016 1.96 1 98.44 289 HIS A C 1
ATOM 2319 O O . HIS A 1 289 ? 7.438 18.812 2.15 1 98.44 289 HIS A O 1
ATOM 2325 N N . SER A 1 290 ? 5.754 19.828 1.038 1 98.44 290 SER A N 1
ATOM 2326 C CA . SER A 1 290 ? 6.641 20.656 0.234 1 98.44 290 SER A CA 1
ATOM 2327 C C . SER A 1 290 ? 6.238 22.125 0.305 1 98.44 290 SER A C 1
ATOM 2329 O O . SER A 1 290 ? 5.168 22.453 0.821 1 98.44 290 SER A O 1
ATOM 2331 N N . ASP A 1 291 ? 7.164 22.984 -0.239 1 98.5 291 ASP A N 1
ATOM 2332 C CA . ASP A 1 291 ? 6.875 24.406 -0.319 1 98.5 291 ASP A CA 1
ATOM 2333 C C . ASP A 1 291 ? 5.961 24.719 -1.501 1 98.5 291 ASP A C 1
ATOM 2335 O O . ASP A 1 291 ? 5.645 25.875 -1.76 1 98.5 291 ASP A O 1
ATOM 2339 N N . LYS A 1 292 ? 5.414 23.641 -2.17 1 98.38 292 LYS A N 1
ATOM 2340 C CA . LYS A 1 292 ? 4.531 23.828 -3.318 1 98.38 292 LYS A CA 1
ATOM 2341 C C . LYS A 1 292 ? 3.133 23.297 -3.027 1 98.38 292 LYS A C 1
ATOM 2343 O O . LYS A 1 292 ? 2.299 23.203 -3.93 1 98.38 292 LYS A O 1
ATOM 2348 N N . ASP A 1 293 ? 2.91 22.891 -1.823 1 98.75 293 ASP A N 1
ATOM 2349 C CA . ASP A 1 293 ? 1.542 22.609 -1.408 1 98.75 293 ASP A CA 1
ATOM 2350 C C . ASP A 1 293 ? 0.736 23.891 -1.236 1 98.75 293 ASP A C 1
ATOM 2352 O O . ASP A 1 293 ? 0.585 24.391 -0.119 1 98.75 293 ASP A O 1
ATOM 2356 N N . LEU A 1 294 ? 0.204 24.344 -2.346 1 98.69 294 LEU A N 1
ATOM 2357 C CA . LEU A 1 294 ? -0.434 25.656 -2.463 1 98.69 294 LEU A CA 1
ATOM 2358 C C . LEU A 1 294 ? -1.854 25.516 -3 1 98.69 294 LEU A C 1
ATOM 2360 O O . LEU A 1 294 ? -2.229 24.453 -3.518 1 98.69 294 LEU A O 1
ATOM 2364 N N . PRO A 1 295 ? -2.635 26.609 -2.816 1 98.38 295 PRO A N 1
ATOM 2365 C CA . PRO A 1 295 ? -3.992 26.578 -3.367 1 98.38 295 PRO A CA 1
ATOM 2366 C C . PRO A 1 295 ? -4.012 26.281 -4.867 1 98.38 295 PRO A C 1
ATOM 2368 O O . PRO A 1 295 ? -3.066 26.625 -5.578 1 98.38 295 PRO A O 1
ATOM 2371 N N . ASN A 1 296 ? -5.059 25.578 -5.223 1 94.75 296 ASN A N 1
ATOM 2372 C CA . ASN A 1 296 ? -5.266 25.281 -6.637 1 94.75 296 ASN A CA 1
ATOM 2373 C C . ASN A 1 296 ? -6.668 25.688 -7.094 1 94.75 296 ASN A C 1
ATOM 2375 O O . ASN A 1 296 ? -7.57 25.859 -6.27 1 94.75 296 ASN A O 1
ATOM 2379 N N . PRO A 1 297 ? -6.91 25.859 -8.484 1 96.31 297 PRO A N 1
ATOM 2380 C CA . PRO A 1 297 ? -8.164 26.391 -9.016 1 96.31 297 PRO A CA 1
ATOM 2381 C C . PRO A 1 297 ? -9.367 25.5 -8.719 1 96.31 297 PRO A C 1
ATOM 2383 O O . PRO A 1 297 ? -10.508 25.969 -8.719 1 96.31 297 PRO A O 1
ATOM 2386 N N . GLU A 1 298 ? -9.148 24.266 -8.406 1 97.88 298 GLU A N 1
ATOM 2387 C CA . GLU A 1 298 ? -10.234 23.312 -8.203 1 97.88 298 GLU A CA 1
ATOM 2388 C C . GLU A 1 298 ? -10.688 23.297 -6.742 1 97.88 298 GLU A C 1
ATOM 2390 O O . GLU A 1 298 ? -11.664 22.625 -6.398 1 97.88 298 GLU A O 1
ATOM 2395 N N . ASP A 1 299 ? -9.992 24.031 -5.898 1 98.44 299 ASP A N 1
ATOM 2396 C CA . ASP A 1 299 ? -10.211 23.953 -4.457 1 98.44 299 ASP A CA 1
ATOM 2397 C C . ASP A 1 299 ? -11.633 24.375 -4.094 1 98.44 299 ASP A C 1
ATOM 2399 O O . ASP A 1 299 ? -12.297 23.719 -3.279 1 98.44 299 ASP A O 1
ATOM 2403 N N . LYS A 1 300 ? -12.117 25.422 -4.664 1 97.94 300 LYS A N 1
ATOM 2404 C CA . LYS A 1 300 ? -13.445 25.922 -4.312 1 97.94 300 LYS A CA 1
ATOM 2405 C C . LYS A 1 300 ? -14.531 24.922 -4.684 1 97.94 300 LYS A C 1
ATOM 2407 O O . LYS A 1 300 ? -15.414 24.641 -3.875 1 97.94 300 LYS A O 1
ATOM 2412 N N . LYS A 1 301 ? -14.461 24.438 -5.934 1 98.31 301 LYS A N 1
ATOM 2413 C CA . LYS A 1 301 ? -15.414 23.422 -6.383 1 98.31 301 LYS A CA 1
ATOM 2414 C C . LYS A 1 301 ? -15.344 22.172 -5.508 1 98.31 301 LYS A C 1
ATOM 2416 O O . LYS A 1 301 ? -16.375 21.625 -5.129 1 98.31 301 LYS A O 1
ATOM 2421 N N . PHE A 1 302 ? -14.18 21.781 -5.203 1 98.56 302 PHE A N 1
ATOM 2422 C CA . PHE A 1 302 ? -13.992 20.594 -4.379 1 98.56 302 PHE A CA 1
ATOM 2423 C C . PHE A 1 302 ? -14.531 20.812 -2.971 1 98.56 302 PHE A C 1
ATOM 2425 O O . PHE A 1 302 ? -15.164 19.938 -2.391 1 98.56 302 PHE A O 1
ATOM 2432 N N . LEU A 1 303 ? -14.266 21.984 -2.42 1 98.69 303 LEU A N 1
ATOM 2433 C CA . LEU A 1 303 ? -14.781 22.312 -1.1 1 98.69 303 LEU A CA 1
ATOM 2434 C C . LEU A 1 303 ? -16.297 22.156 -1.053 1 98.69 303 LEU A C 1
ATOM 2436 O O . LEU A 1 303 ? -16.828 21.562 -0.118 1 98.69 303 LEU A O 1
ATOM 2440 N N . THR A 1 304 ? -16.969 22.625 -2.055 1 98.44 304 THR A N 1
ATOM 2441 C CA . THR A 1 304 ? -18.422 22.531 -2.111 1 98.44 304 THR A CA 1
ATOM 2442 C C . THR A 1 304 ? -18.875 21.078 -2.16 1 98.44 304 THR A C 1
ATOM 2444 O O . THR A 1 304 ? -19.734 20.656 -1.392 1 98.44 304 THR A O 1
ATOM 2447 N N . LYS A 1 305 ? -18.234 20.344 -2.977 1 98.44 305 LYS A N 1
ATOM 2448 C CA . LYS A 1 305 ? -18.609 18.953 -3.174 1 98.44 305 LYS A CA 1
ATOM 2449 C C . LYS A 1 305 ? -18.375 18.125 -1.91 1 98.44 305 LYS A C 1
ATOM 2451 O O . LYS A 1 305 ? -19.234 17.375 -1.48 1 98.44 305 LYS A O 1
ATOM 2456 N N . ILE A 1 306 ? -17.219 18.266 -1.355 1 98.62 306 ILE A N 1
ATOM 2457 C CA . ILE A 1 306 ? -16.859 17.453 -0.21 1 98.62 306 ILE A CA 1
ATOM 2458 C C . ILE A 1 306 ? -17.703 17.828 0.999 1 98.62 306 ILE A C 1
ATOM 2460 O O . ILE A 1 306 ? -18.094 16.969 1.79 1 98.62 306 ILE A O 1
ATOM 2464 N N . THR A 1 307 ? -17.984 19.125 1.195 1 98.56 307 THR A N 1
ATOM 2465 C CA . THR A 1 307 ? -18.797 19.562 2.322 1 98.56 307 THR A CA 1
ATOM 2466 C C . THR A 1 307 ? -20.219 19.016 2.209 1 98.56 307 THR A C 1
ATOM 2468 O O . THR A 1 307 ? -20.812 18.609 3.209 1 98.56 307 THR A O 1
ATOM 2471 N N . GLU A 1 308 ? -20.734 18.984 1.003 1 98.56 308 GLU A N 1
ATOM 2472 C CA . GLU A 1 308 ? -22.047 18.391 0.791 1 98.56 308 GLU A CA 1
ATOM 2473 C C . GLU A 1 308 ? -22.047 16.906 1.148 1 98.56 308 GLU A C 1
ATOM 2475 O O . GLU A 1 308 ? -22.969 16.422 1.789 1 98.56 308 GLU A O 1
ATOM 2480 N N . SER A 1 309 ? -21.047 16.234 0.756 1 98.69 309 SER A N 1
ATOM 2481 C CA . SER A 1 309 ? -20.906 14.82 1.063 1 98.69 309 SER A CA 1
ATOM 2482 C C . SER A 1 309 ? -20.812 14.586 2.568 1 98.69 309 SER A C 1
ATOM 2484 O O . SER A 1 309 ? -21.422 13.656 3.092 1 98.69 309 SER A O 1
ATOM 2486 N N . VAL A 1 310 ? -20.047 15.414 3.244 1 98.88 310 VAL A N 1
ATOM 2487 C CA . VAL A 1 310 ? -19.891 15.273 4.688 1 98.88 310 VAL A CA 1
ATOM 2488 C C . VAL A 1 310 ? -21.234 15.5 5.379 1 98.88 310 VAL A C 1
ATOM 2490 O O . VAL A 1 310 ? -21.594 14.766 6.305 1 98.88 310 VAL A O 1
ATOM 2493 N N . LYS A 1 311 ? -21.984 16.484 4.953 1 98.75 311 LYS A N 1
ATOM 2494 C CA . LYS A 1 311 ? -23.297 16.734 5.531 1 98.75 311 LYS A CA 1
ATOM 2495 C C . LYS A 1 311 ? -24.234 15.547 5.332 1 98.75 311 LYS A C 1
ATOM 2497 O O . LYS A 1 311 ? -25 15.188 6.234 1 98.75 311 LYS A O 1
ATOM 2502 N N . LEU A 1 312 ? -24.141 14.938 4.156 1 98.5 312 LEU A N 1
ATOM 2503 C CA . LEU A 1 312 ? -24.938 13.734 3.906 1 98.5 312 LEU A CA 1
ATOM 2504 C C . LEU A 1 312 ? -24.516 12.594 4.824 1 98.5 312 LEU A C 1
ATOM 2506 O O . LEU A 1 312 ? -25.359 11.852 5.328 1 98.5 312 LEU A O 1
ATOM 2510 N N . LEU A 1 313 ? -23.25 12.453 5.031 1 98.75 313 LEU A N 1
ATOM 2511 C CA . LEU A 1 313 ? -22.75 11.43 5.945 1 98.75 313 LEU A CA 1
ATOM 2512 C C . LEU A 1 313 ? -23.266 11.664 7.359 1 98.75 313 LEU A C 1
ATOM 2514 O O . LEU A 1 313 ? -23.703 10.727 8.031 1 98.75 313 LEU A O 1
ATOM 2518 N N . LEU A 1 314 ? -23.172 12.93 7.801 1 98.75 314 LEU A N 1
ATOM 2519 C CA . LEU A 1 314 ? -23.672 13.273 9.125 1 98.75 314 LEU A CA 1
ATOM 2520 C C . LEU A 1 314 ? -25.141 12.883 9.266 1 98.75 314 LEU A C 1
ATOM 2522 O O . LEU A 1 314 ? -25.547 12.32 10.289 1 98.75 314 LEU A O 1
ATOM 2526 N N . HIS A 1 315 ? -25.891 13.172 8.25 1 98.44 315 HIS A N 1
ATOM 2527 C CA . HIS A 1 315 ? -27.312 12.844 8.25 1 98.44 315 HIS A CA 1
ATOM 2528 C C . HIS A 1 315 ? -27.516 11.336 8.383 1 98.44 315 HIS A C 1
ATOM 2530 O O . HIS A 1 315 ? -28.359 10.898 9.18 1 98.44 315 HIS A O 1
ATOM 2536 N N . GLU A 1 316 ? -26.781 10.594 7.664 1 98.19 316 GLU A N 1
ATOM 2537 C CA . GLU A 1 316 ? -26.938 9.148 7.684 1 98.19 316 GLU A CA 1
ATOM 2538 C C . GLU A 1 316 ? -26.453 8.555 9 1 98.19 316 GLU A C 1
ATOM 2540 O O . GLU A 1 316 ? -27.094 7.668 9.57 1 98.19 316 GLU A O 1
ATOM 2545 N N . LEU A 1 317 ? -25.328 9.008 9.5 1 98.25 317 LEU A N 1
ATOM 2546 C CA . LEU A 1 317 ? -24.766 8.508 10.75 1 98.25 317 LEU A CA 1
ATOM 2547 C C . LEU A 1 317 ? -25.688 8.828 11.93 1 98.25 317 LEU A C 1
ATOM 2549 O O . LEU A 1 317 ? -25.797 8.039 12.867 1 98.25 317 LEU A O 1
ATOM 2553 N N . ASP A 1 318 ? -26.266 9.977 11.836 1 98.56 318 ASP A N 1
ATOM 2554 C CA . ASP A 1 318 ? -27.125 10.445 12.922 1 98.56 318 ASP A CA 1
ATOM 2555 C C . ASP A 1 318 ? -28.297 9.508 13.141 1 98.56 318 ASP A C 1
ATOM 2557 O O . ASP A 1 318 ? -28.891 9.477 14.227 1 98.56 318 ASP A O 1
ATOM 2561 N N . LYS A 1 319 ? -28.641 8.695 12.125 1 98.25 319 LYS A N 1
ATOM 2562 C CA . LYS A 1 319 ? -29.766 7.777 12.195 1 98.25 319 LYS A CA 1
ATOM 2563 C C . LYS A 1 319 ? -29.375 6.465 12.859 1 98.25 319 LYS A C 1
ATOM 2565 O O . LYS A 1 319 ? -30.234 5.641 13.18 1 98.25 319 LYS A O 1
ATOM 2570 N N . LEU A 1 320 ? -28.141 6.305 13.055 1 98.62 320 LEU A N 1
ATOM 2571 C CA . LEU A 1 320 ? -27.672 5 13.492 1 98.62 320 LEU A CA 1
ATOM 2572 C C . LEU A 1 320 ? -27.281 5.031 14.969 1 98.62 320 LEU A C 1
ATOM 2574 O O . LEU A 1 320 ? -26.938 6.086 15.5 1 98.62 320 LEU A O 1
ATOM 2578 N N . SER A 1 321 ? -27.375 3.857 15.602 1 98.44 321 SER A N 1
ATOM 2579 C CA . SER A 1 321 ? -26.844 3.623 16.953 1 98.44 321 SER A CA 1
ATOM 2580 C C . SER A 1 321 ? -25.547 2.814 16.906 1 98.44 321 SER A C 1
ATOM 2582 O O . SER A 1 321 ? -25.156 2.324 15.844 1 98.44 321 SER A O 1
ATOM 2584 N N . MET A 1 322 ? -24.938 2.734 18.078 1 98.06 322 MET A N 1
ATOM 2585 C CA . MET A 1 322 ? -23.75 1.903 18.141 1 98.06 322 MET A CA 1
ATOM 2586 C C . MET A 1 322 ? -24.078 0.442 17.859 1 98.06 322 MET A C 1
ATOM 2588 O O . MET A 1 322 ? -23.266 -0.281 17.281 1 98.06 322 MET A O 1
ATOM 2592 N N . LYS A 1 323 ? -25.234 0.063 18.203 1 98.19 323 LYS A N 1
ATOM 2593 C CA . LYS A 1 323 ? -25.672 -1.293 17.906 1 98.19 323 LYS A CA 1
ATOM 2594 C C . LYS A 1 323 ? -25.688 -1.537 16.391 1 98.19 323 LYS A C 1
ATOM 2596 O O . LYS A 1 323 ? -25.281 -2.6 15.93 1 98.19 323 LYS A O 1
ATOM 2601 N N . ASP A 1 324 ? -26.172 -0.532 15.656 1 98.38 324 ASP A N 1
ATOM 2602 C CA . ASP A 1 324 ? -26.203 -0.632 14.203 1 98.38 324 ASP A CA 1
ATOM 2603 C C . ASP A 1 324 ? -24.797 -0.786 13.633 1 98.38 324 ASP A C 1
ATOM 2605 O O . ASP A 1 324 ? -24.562 -1.638 12.773 1 98.38 324 ASP A O 1
ATOM 2609 N N . LEU A 1 325 ? -23.875 -0.03 14.102 1 98.31 325 LEU A N 1
ATOM 2610 C CA . LEU A 1 325 ? -22.5 -0.074 13.586 1 98.31 325 LEU A CA 1
ATOM 2611 C C . LEU A 1 325 ? -21.812 -1.367 14 1 98.31 325 LEU A C 1
ATOM 2613 O O . LEU A 1 325 ? -21.047 -1.937 13.227 1 98.31 325 LEU A O 1
ATOM 2617 N N . ASN A 1 326 ? -22.109 -1.83 15.203 1 97.81 326 ASN A N 1
ATOM 2618 C CA . ASN A 1 326 ? -21.562 -3.113 15.641 1 97.81 326 ASN A CA 1
ATOM 2619 C C . ASN A 1 326 ? -22.062 -4.258 14.766 1 97.81 326 ASN A C 1
ATOM 2621 O O . ASN A 1 326 ? -21.297 -5.188 14.469 1 97.81 326 ASN A O 1
ATOM 2625 N N . GLU A 1 327 ? -23.281 -4.156 14.414 1 97.19 327 GLU A N 1
ATOM 2626 C CA . GLU A 1 327 ? -23.828 -5.176 13.523 1 97.19 327 GLU A CA 1
ATOM 2627 C C . GLU A 1 327 ? -23.109 -5.164 12.172 1 97.19 327 GLU A C 1
ATOM 2629 O O . GLU A 1 327 ? -22.781 -6.223 11.633 1 97.19 327 GLU A O 1
ATOM 2634 N N . ARG A 1 328 ? -22.906 -4.035 11.672 1 95.69 328 ARG A N 1
ATOM 2635 C CA . ARG A 1 328 ? -22.172 -3.902 10.422 1 95.69 328 ARG A CA 1
ATOM 2636 C C . ARG A 1 328 ? -20.75 -4.461 10.562 1 95.69 328 ARG A C 1
ATOM 2638 O O . ARG A 1 328 ? -20.266 -5.152 9.672 1 95.69 328 ARG A O 1
ATOM 2645 N N . MET A 1 329 ? -20.109 -4.203 11.672 1 96.12 329 MET A N 1
ATOM 2646 C CA . MET A 1 329 ? -18.734 -4.625 11.914 1 96.12 329 MET A CA 1
ATOM 2647 C C . MET A 1 329 ? -18.656 -6.141 12.078 1 96.12 329 MET A C 1
ATOM 2649 O O . MET A 1 329 ? -17.656 -6.758 11.711 1 96.12 329 MET A O 1
ATOM 2653 N N . SER A 1 330 ? -19.688 -6.707 12.594 1 94.56 330 SER A N 1
ATOM 2654 C CA . SER A 1 330 ? -19.688 -8.133 12.914 1 94.56 330 SER A CA 1
ATOM 2655 C C . SER A 1 330 ? -19.5 -8.984 11.664 1 94.56 330 SER A C 1
ATOM 2657 O O . SER A 1 330 ? -19.047 -10.125 11.75 1 94.56 330 SER A O 1
ATOM 2659 N N . LYS A 1 331 ? -19.797 -8.43 10.523 1 91.06 331 LYS A N 1
ATOM 2660 C CA . LYS A 1 331 ? -19.609 -9.133 9.266 1 91.06 331 LYS A CA 1
ATOM 2661 C C . LYS A 1 331 ? -18.125 -9.398 9.008 1 91.06 331 LYS A C 1
ATOM 2663 O O . LYS A 1 331 ? -17.766 -10.328 8.273 1 91.06 331 LYS A O 1
ATOM 2668 N N . PHE A 1 332 ? -17.328 -8.531 9.609 1 92.88 332 PHE A N 1
ATOM 2669 C CA . PHE A 1 332 ? -15.898 -8.57 9.312 1 92.88 332 PHE A CA 1
ATOM 2670 C C . PHE A 1 332 ? -15.102 -9.031 10.523 1 92.88 332 PHE A C 1
ATOM 2672 O O . PHE A 1 332 ? -13.953 -9.453 10.398 1 92.88 332 PHE A O 1
ATOM 2679 N N . GLY A 1 333 ? -15.648 -8.906 11.68 1 91.25 333 GLY A N 1
ATOM 2680 C CA . GLY A 1 333 ? -14.969 -9.219 12.922 1 91.25 333 GLY A CA 1
ATOM 2681 C C . GLY A 1 333 ? -15.016 -8.094 13.93 1 91.25 333 GLY A C 1
ATOM 2682 O O . GLY A 1 333 ? -15.984 -7.324 13.961 1 91.25 333 GLY A O 1
ATOM 2683 N N . GLU A 1 334 ? -14.031 -8.094 14.805 1 92.12 334 GLU A N 1
ATOM 2684 C CA . GLU A 1 334 ? -13.961 -7.082 15.852 1 92.12 334 GLU A CA 1
ATOM 2685 C C . GLU A 1 334 ? -13.266 -5.82 15.352 1 92.12 334 GLU A C 1
ATOM 2687 O O . GLU A 1 334 ? -12.461 -5.879 14.414 1 92.12 334 GLU A O 1
ATOM 2692 N N . ARG A 1 335 ? -13.656 -4.762 16.062 1 93.56 335 ARG A N 1
ATOM 2693 C CA . ARG A 1 335 ? -13.023 -3.488 15.734 1 93.56 335 ARG A CA 1
ATOM 2694 C C . ARG A 1 335 ? -11.664 -3.363 16.406 1 93.56 335 ARG A C 1
ATOM 2696 O O . ARG A 1 335 ? -11.453 -2.473 17.234 1 93.56 335 ARG A O 1
ATOM 2703 N N . LYS A 1 336 ? -10.844 -4.25 16.172 1 95.06 336 LYS A N 1
ATOM 2704 C CA . LYS A 1 336 ? -9.469 -4.289 16.656 1 95.06 336 LYS A CA 1
ATOM 2705 C C . LYS A 1 336 ? -8.484 -4.48 15.516 1 95.06 336 LYS A C 1
ATOM 2707 O O . LYS A 1 336 ? -8.602 -5.43 14.742 1 95.06 336 LYS A O 1
ATOM 2712 N N . PHE A 1 337 ? -7.52 -3.551 15.43 1 97.12 337 PHE A N 1
ATOM 2713 C CA . PHE A 1 337 ? -6.637 -3.531 14.273 1 97.12 337 PHE A CA 1
ATOM 2714 C C . PHE A 1 337 ? -5.176 -3.467 14.703 1 97.12 337 PHE A C 1
ATOM 2716 O O . PHE A 1 337 ? -4.848 -2.832 15.711 1 97.12 337 PHE A O 1
ATOM 2723 N N . ILE A 1 338 ? -4.328 -4.141 13.961 1 96.38 338 ILE A N 1
ATOM 2724 C CA . ILE A 1 338 ? -2.883 -4.141 14.172 1 96.38 338 ILE A CA 1
ATOM 2725 C C . ILE A 1 338 ? -2.201 -3.367 13.039 1 96.38 338 ILE A C 1
ATOM 2727 O O . ILE A 1 338 ? -2.518 -3.564 11.867 1 96.38 338 ILE A O 1
ATOM 2731 N N . VAL A 1 339 ? -1.29 -2.531 13.43 1 95.69 339 VAL A N 1
ATOM 2732 C CA . VAL A 1 339 ? -0.624 -1.669 12.453 1 95.69 339 VAL A CA 1
ATOM 2733 C C . VAL A 1 339 ? 0.356 -2.49 11.625 1 95.69 339 VAL A C 1
ATOM 2735 O O . VAL A 1 339 ? 1.07 -3.344 12.156 1 95.69 339 VAL A O 1
ATOM 2738 N N . ASP A 1 340 ? 0.378 -2.25 10.344 1 92.31 340 ASP A N 1
ATOM 2739 C CA . ASP A 1 340 ? 1.354 -2.75 9.383 1 92.31 340 ASP A CA 1
ATOM 2740 C C . ASP A 1 340 ? 2.037 -1.599 8.648 1 92.31 340 ASP A C 1
ATOM 2742 O O . ASP A 1 340 ? 1.555 -1.146 7.605 1 92.31 340 ASP A O 1
ATOM 2746 N N . TYR A 1 341 ? 3.182 -1.2 9.102 1 85.19 341 TYR A N 1
ATOM 2747 C CA . TYR A 1 341 ? 3.85 -0.017 8.57 1 85.19 341 TYR A CA 1
ATOM 2748 C C . TYR A 1 341 ? 4.496 -0.312 7.223 1 85.19 341 TYR A C 1
ATOM 2750 O O . TYR A 1 341 ? 4.695 0.595 6.41 1 85.19 341 TYR A O 1
ATOM 2758 N N . VAL A 1 342 ? 4.809 -1.549 7.016 1 83 342 VAL A N 1
ATOM 2759 C CA . VAL A 1 342 ? 5.453 -1.931 5.766 1 83 342 VAL A CA 1
ATOM 2760 C C . VAL A 1 342 ? 4.492 -1.715 4.598 1 83 342 VAL A C 1
ATOM 2762 O O . VAL A 1 342 ? 4.879 -1.183 3.555 1 83 342 VAL A O 1
ATOM 2765 N N . ASN A 1 343 ? 3.27 -2.033 4.93 1 86.31 343 ASN A N 1
ATOM 2766 C CA . ASN A 1 343 ? 2.281 -1.922 3.863 1 86.31 343 ASN A CA 1
ATOM 2767 C C . ASN A 1 343 ? 1.383 -0.703 4.055 1 86.31 343 ASN A C 1
ATOM 2769 O O . ASN A 1 343 ? 0.375 -0.553 3.361 1 86.31 343 ASN A O 1
ATOM 2773 N N . LEU A 1 344 ? 1.66 0.117 5.039 1 88.31 344 LEU A N 1
ATOM 2774 C CA . LEU A 1 344 ? 1.004 1.393 5.305 1 88.31 344 LEU A CA 1
ATOM 2775 C C . LEU A 1 344 ? -0.49 1.198 5.535 1 88.31 344 LEU A C 1
ATOM 2777 O O . LEU A 1 344 ? -1.311 1.939 4.992 1 88.31 344 LEU A O 1
ATOM 2781 N N . THR A 1 345 ? -0.802 0.163 6.188 1 95.12 345 THR A N 1
ATOM 2782 C CA . THR A 1 345 ? -2.189 -0.213 6.438 1 95.12 345 THR A CA 1
ATOM 2783 C C . THR A 1 345 ? -2.334 -0.864 7.809 1 95.12 345 THR A C 1
ATOM 2785 O O . THR A 1 345 ? -1.51 -0.641 8.703 1 95.12 345 THR A O 1
ATOM 2788 N N . THR A 1 346 ? -3.551 -1.457 8.016 1 96.44 346 THR A N 1
ATOM 2789 C CA . THR A 1 346 ? -3.791 -2.26 9.211 1 96.44 346 THR A CA 1
ATOM 2790 C C . THR A 1 346 ? -4.371 -3.621 8.836 1 96.44 346 THR A C 1
ATOM 2792 O O . THR A 1 346 ? -4.801 -3.83 7.703 1 96.44 346 THR A O 1
ATOM 2795 N N . SER A 1 347 ? -4.227 -4.473 9.742 1 95.38 347 SER A N 1
ATOM 2796 C CA . SER A 1 347 ? -4.879 -5.773 9.664 1 95.38 347 SER A CA 1
ATOM 2797 C C . SER A 1 347 ? -5.773 -6.016 10.875 1 95.38 347 SER A C 1
ATOM 2799 O O . SER A 1 347 ? -5.602 -5.383 11.922 1 95.38 347 SER A O 1
ATOM 2801 N N . PHE A 1 348 ? -6.758 -6.918 10.648 1 95.06 348 PHE A N 1
ATOM 2802 C CA . PHE A 1 348 ? -7.57 -7.344 11.781 1 95.06 348 PHE A CA 1
ATOM 2803 C C . PHE A 1 348 ? -6.711 -8.047 12.828 1 95.06 348 PHE A C 1
ATOM 2805 O O . PHE A 1 348 ? -5.781 -8.781 12.484 1 95.06 348 PHE A O 1
ATOM 2812 N N . ALA A 1 349 ? -7.051 -7.781 14.117 1 90.44 349 ALA A N 1
ATOM 2813 C CA . ALA A 1 349 ? -6.352 -8.477 15.195 1 90.44 349 ALA A CA 1
ATOM 2814 C C . ALA A 1 349 ? -6.789 -9.938 15.281 1 90.44 349 ALA A C 1
ATOM 2816 O O . ALA A 1 349 ? -7.961 -10.25 15.07 1 90.44 349 ALA A O 1
ATOM 2817 N N . SER A 1 350 ? -5.91 -11.031 15.031 1 72.44 350 SER A N 1
ATOM 2818 C CA . SER A 1 350 ? -6.195 -12.461 15.086 1 72.44 350 SER A CA 1
ATOM 2819 C C . SER A 1 350 ? -6.926 -12.836 16.375 1 72.44 350 SER A C 1
ATOM 2821 O O . SER A 1 350 ? -6.785 -12.156 17.391 1 72.44 350 SER A O 1
ATOM 2823 N N . MET B 1 1 ? -1.281 -33.938 -0.263 1 89.25 1 MET B N 1
ATOM 2824 C CA . MET B 1 1 ? -1.288 -32.719 -1.03 1 89.25 1 MET B CA 1
ATOM 2825 C C . MET B 1 1 ? -0.487 -32.844 -2.318 1 89.25 1 MET B C 1
ATOM 2827 O O . MET B 1 1 ? 0.67 -33.281 -2.289 1 89.25 1 MET B O 1
ATOM 2831 N N . ILE B 1 2 ? -1.062 -32.562 -3.461 1 96.19 2 ILE B N 1
ATOM 2832 C CA . ILE B 1 2 ? -0.409 -32.719 -4.758 1 96.19 2 ILE B CA 1
ATOM 2833 C C . ILE B 1 2 ? 0.731 -31.719 -4.883 1 96.19 2 ILE B C 1
ATOM 2835 O O . ILE B 1 2 ? 1.69 -31.938 -5.625 1 96.19 2 ILE B O 1
ATOM 2839 N N . SER B 1 3 ? 0.622 -30.594 -4.176 1 98.06 3 SER B N 1
ATOM 2840 C CA . SER B 1 3 ? 1.633 -29.547 -4.227 1 98.06 3 SER B CA 1
ATOM 2841 C C . SER B 1 3 ? 3 -30.078 -3.807 1 98.06 3 SER B C 1
ATOM 2843 O O . SER B 1 3 ? 4.027 -29.641 -4.328 1 98.06 3 SER B O 1
ATOM 2845 N N . LEU B 1 4 ? 3.004 -31.047 -2.887 1 97.81 4 LEU B N 1
ATOM 2846 C CA . LEU B 1 4 ? 4.266 -31.625 -2.43 1 97.81 4 LEU B CA 1
ATOM 2847 C C . LEU B 1 4 ? 4.926 -32.438 -3.541 1 97.81 4 LEU B C 1
ATOM 2849 O O . LEU B 1 4 ? 6.152 -32.438 -3.67 1 97.81 4 LEU B O 1
ATOM 2853 N N . ASP B 1 5 ? 4.16 -33.094 -4.32 1 97.5 5 ASP B N 1
ATOM 2854 C CA . ASP B 1 5 ? 4.684 -33.812 -5.461 1 97.5 5 ASP B CA 1
ATOM 2855 C C . ASP B 1 5 ? 5.164 -32.875 -6.559 1 97.5 5 ASP B C 1
ATOM 2857 O O . ASP B 1 5 ? 6.211 -33.094 -7.168 1 97.5 5 ASP B O 1
ATOM 2861 N N . LEU B 1 6 ? 4.43 -31.828 -6.781 1 98.5 6 LEU B N 1
ATOM 2862 C CA . LEU B 1 6 ? 4.77 -30.875 -7.824 1 98.5 6 LEU B CA 1
ATOM 2863 C C . LEU B 1 6 ? 6.043 -30.109 -7.469 1 98.5 6 LEU B C 1
ATOM 2865 O O . LEU B 1 6 ? 6.793 -29.703 -8.352 1 98.5 6 LEU B O 1
ATOM 2869 N N . LEU B 1 7 ? 6.211 -29.891 -6.191 1 98.5 7 LEU B N 1
ATOM 2870 C CA . LEU B 1 7 ? 7.391 -29.188 -5.707 1 98.5 7 LEU B CA 1
ATOM 2871 C C . LEU B 1 7 ? 8.664 -29.875 -6.18 1 98.5 7 LEU B C 1
ATOM 2873 O O . LEU B 1 7 ? 9.672 -29.219 -6.438 1 98.5 7 LEU B O 1
ATOM 2877 N N . LYS B 1 8 ? 8.633 -31.172 -6.383 1 97.81 8 LYS B N 1
ATOM 2878 C CA . LYS B 1 8 ? 9.797 -31.969 -6.77 1 97.81 8 LYS B CA 1
ATOM 2879 C C . LYS B 1 8 ? 10.242 -31.641 -8.195 1 97.81 8 LYS B C 1
ATOM 2881 O O . LYS B 1 8 ? 11.367 -31.938 -8.578 1 97.81 8 LYS B O 1
ATOM 2886 N N . LEU B 1 9 ? 9.414 -31.016 -8.961 1 97.75 9 LEU B N 1
ATOM 2887 C CA . LEU B 1 9 ? 9.734 -30.688 -10.336 1 97.75 9 LEU B CA 1
ATOM 2888 C C . LEU B 1 9 ? 10.695 -29.5 -10.398 1 97.75 9 LEU B C 1
ATOM 2890 O O . LEU B 1 9 ? 11.281 -29.219 -11.453 1 97.75 9 LEU B O 1
ATOM 2894 N N . GLY B 1 10 ? 10.883 -28.828 -9.273 1 97.94 10 GLY B N 1
ATOM 2895 C CA . GLY B 1 10 ? 11.719 -27.641 -9.258 1 97.94 10 GLY B CA 1
ATOM 2896 C C . GLY B 1 10 ? 11.031 -26.406 -9.828 1 97.94 10 GLY B C 1
ATOM 2897 O O . GLY B 1 10 ? 9.805 -26.312 -9.82 1 97.94 10 GLY B O 1
ATOM 2898 N N . GLU B 1 11 ? 11.852 -25.438 -10.203 1 98.44 11 GLU B N 1
ATOM 2899 C CA . GLU B 1 11 ? 11.328 -24.172 -10.711 1 98.44 11 GLU B CA 1
ATOM 2900 C C . GLU B 1 11 ? 10.562 -24.375 -12.008 1 98.44 11 GLU B C 1
ATOM 2902 O O . GLU B 1 11 ? 11.016 -25.094 -12.898 1 98.44 11 GLU B O 1
ATOM 2907 N N . VAL B 1 12 ? 9.484 -23.781 -12.086 1 98.69 12 VAL B N 1
ATOM 2908 C CA . VAL B 1 12 ? 8.633 -23.844 -13.273 1 98.69 12 VAL B CA 1
ATOM 2909 C C . VAL B 1 12 ? 8.484 -22.453 -13.875 1 98.69 12 VAL B C 1
ATOM 2911 O O . VAL B 1 12 ? 7.559 -21.719 -13.516 1 98.69 12 VAL B O 1
ATOM 2914 N N . ILE B 1 13 ? 9.312 -22.156 -14.82 1 98.62 13 ILE B N 1
ATOM 2915 C CA . ILE B 1 13 ? 9.352 -20.844 -15.445 1 98.62 13 ILE B CA 1
ATOM 2916 C C . ILE B 1 13 ? 8.203 -20.703 -16.438 1 98.62 13 ILE B C 1
ATOM 2918 O O . ILE B 1 13 ? 7.852 -21.656 -17.125 1 98.62 13 ILE B O 1
ATOM 2922 N N . HIS B 1 14 ? 7.609 -19.578 -16.5 1 98.69 14 HIS B N 1
ATOM 2923 C CA . HIS B 1 14 ? 6.52 -19.312 -17.422 1 98.69 14 HIS B CA 1
ATOM 2924 C C . HIS B 1 14 ? 6.895 -19.734 -18.844 1 98.69 14 HIS B C 1
ATOM 2926 O O . HIS B 1 14 ? 8.023 -19.516 -19.281 1 98.69 14 HIS B O 1
ATOM 2932 N N . GLY B 1 15 ? 5.949 -20.359 -19.453 1 98.5 15 GLY B N 1
ATOM 2933 C CA . GLY B 1 15 ? 6.098 -20.75 -20.844 1 98.5 15 GLY B CA 1
ATOM 2934 C C . GLY B 1 15 ? 7.027 -21.938 -21.047 1 98.5 15 GLY B C 1
ATOM 2935 O O . GLY B 1 15 ? 7.23 -22.391 -22.172 1 98.5 15 GLY B O 1
ATOM 2936 N N . SER B 1 16 ? 7.555 -22.469 -20.062 1 98.44 16 SER B N 1
ATOM 2937 C CA . SER B 1 16 ? 8.539 -23.547 -20.172 1 98.44 16 SER B CA 1
ATOM 2938 C C . SER B 1 16 ? 7.859 -24.906 -20.359 1 98.44 16 SER B C 1
ATOM 2940 O O . SER B 1 16 ? 6.641 -25.016 -20.188 1 98.44 16 SER B O 1
ATOM 2942 N N . GLU B 1 17 ? 8.695 -25.891 -20.656 1 98.12 17 GLU B N 1
ATOM 2943 C CA . GLU B 1 17 ? 8.195 -27.266 -20.75 1 98.12 17 GLU B CA 1
ATOM 2944 C C . GLU B 1 17 ? 7.73 -27.781 -19.391 1 98.12 17 GLU B C 1
ATOM 2946 O O . GLU B 1 17 ? 6.781 -28.547 -19.312 1 98.12 17 GLU B O 1
ATOM 2951 N N . LYS B 1 18 ? 8.32 -27.344 -18.359 1 98.38 18 LYS B N 1
ATOM 2952 C CA . LYS B 1 18 ? 7.93 -27.766 -17.016 1 98.38 18 LYS B CA 1
ATOM 2953 C C . LYS B 1 18 ? 6.539 -27.25 -16.656 1 98.38 18 LYS B C 1
ATOM 2955 O O . LYS B 1 18 ? 5.797 -27.906 -15.922 1 98.38 18 LYS B O 1
ATOM 2960 N N . GLU B 1 19 ? 6.223 -26.047 -17.141 1 98.56 19 GLU B N 1
ATOM 2961 C CA . GLU B 1 19 ? 4.867 -25.531 -16.953 1 98.56 19 GLU B CA 1
ATOM 2962 C C . GLU B 1 19 ? 3.834 -26.469 -17.562 1 98.56 19 GLU B C 1
ATOM 2964 O O . GLU B 1 19 ? 2.834 -26.797 -16.922 1 98.56 19 GLU B O 1
ATOM 2969 N N . LYS B 1 20 ? 4.113 -26.984 -18.719 1 98.44 20 LYS B N 1
ATOM 2970 C CA . LYS B 1 20 ? 3.221 -27.938 -19.391 1 98.44 20 LYS B CA 1
ATOM 2971 C C . LYS B 1 20 ? 3.189 -29.266 -18.656 1 98.44 20 LYS B C 1
ATOM 2973 O O . LYS B 1 20 ? 2.158 -29.953 -18.641 1 98.44 20 LYS B O 1
ATOM 2978 N N . GLU B 1 21 ? 4.312 -29.609 -18.125 1 98.44 21 GLU B N 1
ATOM 2979 C CA . GLU B 1 21 ? 4.379 -30.844 -17.359 1 98.44 21 GLU B CA 1
ATOM 2980 C C . GLU B 1 21 ? 3.441 -30.812 -16.156 1 98.44 21 GLU B C 1
ATOM 2982 O O . GLU B 1 21 ? 2.705 -31.766 -15.906 1 98.44 21 GLU B O 1
ATOM 2987 N N . ILE B 1 22 ? 3.41 -29.719 -15.414 1 98.5 22 ILE B N 1
ATOM 2988 C CA . ILE B 1 22 ? 2.52 -29.578 -14.266 1 98.5 22 ILE B CA 1
ATOM 2989 C C . ILE B 1 22 ? 1.066 -29.672 -14.734 1 98.5 22 ILE B C 1
ATOM 2991 O O . ILE B 1 22 ? 0.249 -30.344 -14.109 1 98.5 22 ILE B O 1
ATOM 2995 N N . LEU B 1 23 ? 0.765 -28.969 -15.805 1 98.5 23 LEU B N 1
ATOM 2996 C CA . LEU B 1 23 ? -0.598 -28.984 -16.328 1 98.5 23 LEU B CA 1
ATOM 2997 C C . LEU B 1 23 ? -1.02 -30.391 -16.719 1 98.5 23 LEU B C 1
ATOM 2999 O O . LEU B 1 23 ? -2.15 -30.812 -16.453 1 98.5 23 LEU B O 1
ATOM 3003 N N . SER B 1 24 ? -0.101 -31.109 -17.312 1 97.62 24 SER B N 1
ATOM 3004 C CA . SER B 1 24 ? -0.387 -32.469 -17.703 1 97.62 24 SER B CA 1
ATOM 3005 C C . SER B 1 24 ? -0.647 -33.375 -16.484 1 97.62 24 SER B C 1
ATOM 3007 O O . SER B 1 24 ? -1.554 -34.188 -16.5 1 97.62 24 SER B O 1
ATOM 3009 N N . ILE B 1 25 ? 0.122 -33.188 -15.477 1 97.94 25 ILE B N 1
ATOM 3010 C CA . ILE B 1 25 ? -0.059 -33.938 -14.234 1 97.94 25 ILE B CA 1
ATOM 3011 C C . ILE B 1 25 ? -1.431 -33.625 -13.641 1 97.94 25 ILE B C 1
ATOM 3013 O O . ILE B 1 25 ? -2.143 -34.531 -13.203 1 97.94 25 ILE B O 1
ATOM 3017 N N . LEU B 1 26 ? -1.812 -32.375 -13.648 1 97.88 26 LEU B N 1
ATOM 3018 C CA . LEU B 1 26 ? -3.098 -31.953 -13.102 1 97.88 26 LEU B CA 1
ATOM 3019 C C . LEU B 1 26 ? -4.25 -32.5 -13.922 1 97.88 26 LEU B C 1
ATOM 3021 O O . LEU B 1 26 ? -5.281 -32.906 -13.375 1 97.88 26 LEU B O 1
ATOM 3025 N N . GLU B 1 27 ? -4.09 -32.5 -15.219 1 97.25 27 GLU B N 1
ATOM 3026 C CA . GLU B 1 27 ? -5.109 -33.062 -16.094 1 97.25 27 GLU B CA 1
ATOM 3027 C C . GLU B 1 27 ? -5.363 -34.531 -15.758 1 97.25 27 GLU B C 1
ATOM 3029 O O . GLU B 1 27 ? -6.512 -34.969 -15.672 1 97.25 27 GLU B O 1
ATOM 3034 N N . LYS B 1 28 ? -4.301 -35.25 -15.539 1 95.12 28 LYS B N 1
ATOM 3035 C CA . LYS B 1 28 ? -4.406 -36.688 -15.219 1 95.12 28 LYS B CA 1
ATOM 3036 C C . LYS B 1 28 ? -5.012 -36.875 -13.836 1 95.12 28 LYS B C 1
ATOM 3038 O O . LYS B 1 28 ? -5.781 -37.812 -13.625 1 95.12 28 LYS B O 1
ATOM 3043 N N . ARG B 1 29 ? -4.676 -36.031 -12.953 1 92.19 29 ARG B N 1
ATOM 3044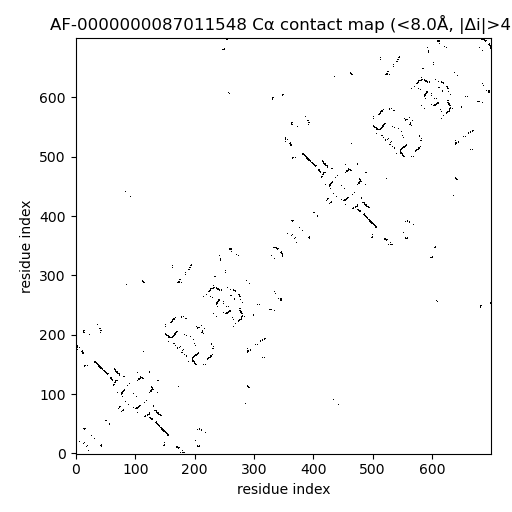 C CA . ARG B 1 29 ? -5.121 -36.188 -11.57 1 92.19 29 ARG B CA 1
ATOM 3045 C C . ARG B 1 29 ? -6.613 -35.875 -11.445 1 92.19 29 ARG B C 1
ATOM 3047 O O . ARG B 1 29 ? -7.324 -36.562 -10.703 1 92.19 29 ARG B O 1
ATOM 3054 N N . MET B 1 30 ? -7.184 -34.875 -11.898 1 90.88 30 MET B N 1
ATOM 3055 C CA . MET B 1 30 ? -8.562 -34.438 -11.734 1 90.88 30 MET B CA 1
ATOM 3056 C C . MET B 1 30 ? -9.508 -35.281 -12.586 1 90.88 30 MET B C 1
ATOM 3058 O O . MET B 1 30 ? -10.688 -35.406 -12.258 1 90.88 30 MET B O 1
ATOM 3062 N N . GLN B 1 31 ? -9.219 -36 -13.352 1 79.19 31 GLN B N 1
ATOM 3063 C CA . GLN B 1 31 ? -10.062 -36.844 -14.195 1 79.19 31 GLN B CA 1
ATOM 3064 C C . GLN B 1 31 ? -11.398 -36.156 -14.492 1 79.19 31 GLN B C 1
ATOM 3066 O O . GLN B 1 31 ? -11.961 -35.469 -13.633 1 79.19 31 GLN B O 1
ATOM 3071 N N . GLY B 1 32 ? -11.656 -35.438 -15.625 1 83.19 32 GLY B N 1
ATOM 3072 C CA . GLY B 1 32 ? -12.906 -34.781 -15.961 1 83.19 32 GLY B CA 1
ATOM 3073 C C . GLY B 1 32 ? -12.891 -34.125 -17.328 1 83.19 32 GLY B C 1
ATOM 3074 O O . GLY B 1 32 ? -11.961 -34.344 -18.109 1 83.19 32 GLY B O 1
ATOM 3075 N N . ASN B 1 33 ? -14.031 -33.5 -17.453 1 90.19 33 ASN B N 1
ATOM 3076 C CA . ASN B 1 33 ? -14.172 -32.75 -18.688 1 90.19 33 ASN B CA 1
ATOM 3077 C C . ASN B 1 33 ? -13.227 -31.547 -18.719 1 90.19 33 ASN B C 1
ATOM 3079 O O . ASN B 1 33 ? -13.508 -30.516 -18.094 1 90.19 33 ASN B O 1
ATOM 3083 N N . SER B 1 34 ? -12.094 -31.781 -19.375 1 95.69 34 SER B N 1
ATOM 3084 C CA . SER B 1 34 ? -11.086 -30.719 -19.406 1 95.69 34 SER B CA 1
ATOM 3085 C C . SER B 1 34 ? -10.945 -30.141 -20.797 1 95.69 34 SER B C 1
ATOM 3087 O O . SER B 1 34 ? -11.297 -30.781 -21.781 1 95.69 34 SER B O 1
ATOM 3089 N N . LYS B 1 35 ? -10.602 -28.938 -20.844 1 97.44 35 LYS B N 1
ATOM 3090 C CA . LYS B 1 35 ? -10.297 -28.203 -22.062 1 97.44 35 LYS B CA 1
ATOM 3091 C C . LYS B 1 35 ? -8.953 -27.469 -21.938 1 97.44 35 LYS B C 1
ATOM 3093 O O . LYS B 1 35 ? -8.648 -26.891 -20.891 1 97.44 35 LYS B O 1
ATOM 3098 N N . LYS B 1 36 ? -8.18 -27.672 -22.984 1 98.44 36 LYS B N 1
ATOM 3099 C CA . LYS B 1 36 ? -6.938 -26.906 -23.078 1 98.44 36 LYS B CA 1
ATOM 3100 C C . LYS B 1 36 ? -7.125 -25.656 -23.938 1 98.44 36 LYS B C 1
ATOM 3102 O O . LYS B 1 36 ? -7.484 -25.75 -25.109 1 98.44 36 LYS B O 1
ATOM 3107 N N . ILE B 1 37 ? -6.922 -24.531 -23.328 1 98.62 37 ILE B N 1
ATOM 3108 C CA . ILE B 1 37 ? -7.039 -23.266 -24.047 1 98.62 37 ILE B CA 1
ATOM 3109 C C . ILE B 1 37 ? -5.648 -22.688 -24.312 1 98.62 37 ILE B C 1
ATOM 3111 O O . ILE B 1 37 ? -4.945 -22.281 -23.391 1 98.62 37 ILE B O 1
ATOM 3115 N N . GLU B 1 38 ? -5.301 -22.625 -25.531 1 98.62 38 GLU B N 1
ATOM 3116 C CA . GLU B 1 38 ? -3.955 -22.234 -25.938 1 98.62 38 GLU B CA 1
ATOM 3117 C C . GLU B 1 38 ? -3.611 -20.844 -25.422 1 98.62 38 GLU B C 1
ATOM 3119 O O . GLU B 1 38 ? -4.449 -19.938 -25.453 1 98.62 38 GLU B O 1
ATOM 3124 N N . VAL B 1 39 ? -2.379 -20.656 -24.984 1 98.75 39 VAL B N 1
ATOM 3125 C CA . VAL B 1 39 ? -1.823 -19.391 -24.516 1 98.75 39 VAL B CA 1
ATOM 3126 C C . VAL B 1 39 ? -0.509 -19.109 -25.25 1 98.75 39 VAL B C 1
ATOM 3128 O O . VAL B 1 39 ? 0.439 -19.891 -25.156 1 98.75 39 VAL B O 1
ATOM 3131 N N . LYS B 1 40 ? -0.474 -18.062 -26.047 1 98.75 40 LYS B N 1
ATOM 3132 C CA . LYS B 1 40 ? 0.784 -17.562 -26.594 1 98.75 40 LYS B CA 1
ATOM 3133 C C . LYS B 1 40 ? 1.55 -16.734 -25.578 1 98.75 40 LYS B C 1
ATOM 3135 O O . LYS B 1 40 ? 1.093 -15.664 -25.172 1 98.75 40 LYS B O 1
ATOM 3140 N N . THR B 1 41 ? 2.688 -17.219 -25.141 1 98.56 41 THR B N 1
ATOM 3141 C CA . THR B 1 41 ? 3.449 -16.578 -24.078 1 98.56 41 THR B CA 1
ATOM 3142 C C . THR B 1 41 ? 4.945 -16.641 -24.375 1 98.56 41 THR B C 1
ATOM 3144 O O . THR B 1 41 ? 5.352 -16.688 -25.531 1 98.56 41 THR B O 1
ATOM 3147 N N . LYS B 1 42 ? 5.766 -16.375 -23.359 1 98.38 42 LYS B N 1
ATOM 3148 C CA . LYS B 1 42 ? 7.219 -16.375 -23.516 1 98.38 42 LYS B CA 1
ATOM 3149 C C . LYS B 1 42 ? 7.879 -17.219 -22.422 1 98.38 42 LYS B C 1
ATOM 3151 O O . LYS B 1 42 ? 7.395 -17.266 -21.281 1 98.38 42 LYS B O 1
ATOM 3156 N N . GLU B 1 43 ? 8.891 -17.891 -22.828 1 98.62 43 GLU B N 1
ATOM 3157 C CA . GLU B 1 43 ? 9.75 -18.594 -21.875 1 98.62 43 GLU B CA 1
ATOM 3158 C C . GLU B 1 43 ? 11.047 -17.828 -21.641 1 98.62 43 GLU B C 1
ATOM 3160 O O . GLU B 1 43 ? 11.672 -17.328 -22.578 1 98.62 43 GLU B O 1
ATOM 3165 N N . TRP B 1 44 ? 11.367 -17.594 -20.422 1 98.19 44 TRP B N 1
ATOM 3166 C CA . TRP B 1 44 ? 12.68 -17.047 -20.078 1 98.19 44 TRP B CA 1
ATOM 3167 C C . TRP B 1 44 ? 13.734 -18.156 -20.062 1 98.19 44 TRP B C 1
ATOM 3169 O O . TRP B 1 44 ? 13.68 -19.062 -19.25 1 98.19 44 TRP B O 1
ATOM 3179 N N . VAL B 1 45 ? 14.68 -18.062 -20.953 1 98.12 45 VAL B N 1
ATOM 3180 C CA . VAL B 1 45 ? 15.734 -19.062 -21.094 1 98.12 45 VAL B CA 1
ATOM 3181 C C . VAL B 1 45 ? 17.062 -18.484 -20.578 1 98.12 45 VAL B C 1
ATOM 3183 O O . VAL B 1 45 ? 17.453 -17.391 -20.969 1 98.12 45 VAL B O 1
ATOM 3186 N N . ILE B 1 46 ? 17.641 -19.172 -19.703 1 97.5 46 ILE B N 1
ATOM 3187 C CA . ILE B 1 46 ? 18.984 -18.844 -19.234 1 97.5 46 ILE B CA 1
ATOM 3188 C C . ILE B 1 46 ? 20 -19.781 -19.891 1 97.5 46 ILE B C 1
ATOM 3190 O O . ILE B 1 46 ? 20.172 -20.922 -19.469 1 97.5 46 ILE B O 1
ATOM 3194 N N . SER B 1 47 ? 20.734 -19.344 -20.859 1 97.38 47 SER B N 1
ATOM 3195 C CA . SER B 1 47 ? 21.656 -20.188 -21.609 1 97.38 47 SER B CA 1
ATOM 3196 C C . SER B 1 47 ? 23 -20.312 -20.922 1 97.38 47 SER B C 1
ATOM 3198 O O . SER B 1 47 ? 23.703 -21.312 -21.078 1 97.38 47 SER B O 1
ATOM 3200 N N . ASN B 1 48 ? 23.375 -19.281 -20.25 1 97.25 48 ASN B N 1
ATOM 3201 C CA . ASN B 1 48 ? 24.609 -19.266 -19.469 1 97.25 48 ASN B CA 1
ATOM 3202 C C . ASN B 1 48 ? 24.484 -18.328 -18.266 1 97.25 48 ASN B C 1
ATOM 3204 O O . ASN B 1 48 ? 23.906 -17.25 -18.375 1 97.25 48 ASN B O 1
ATOM 3208 N N . PHE B 1 49 ? 24.969 -18.828 -17.109 1 98.12 49 PHE B N 1
ATOM 3209 C CA . PHE B 1 49 ? 24.953 -18 -15.914 1 98.12 49 PHE B CA 1
ATOM 3210 C C . PHE B 1 49 ? 26.016 -18.453 -14.93 1 98.12 49 PHE B C 1
ATOM 3212 O O . PHE B 1 49 ? 26.062 -19.625 -14.547 1 98.12 49 PHE B O 1
ATOM 3219 N N . SER B 1 50 ? 26.875 -17.531 -14.617 1 98.19 50 SER B N 1
ATOM 3220 C CA . SER B 1 50 ? 27.906 -17.797 -13.617 1 98.19 50 SER B CA 1
ATOM 3221 C C . SER B 1 50 ? 28.266 -16.547 -12.836 1 98.19 50 SER B C 1
ATOM 3223 O O . SER B 1 50 ? 28.266 -15.438 -13.391 1 98.19 50 SER B O 1
ATOM 3225 N N . VAL B 1 51 ? 28.5 -16.688 -11.578 1 98.75 51 VAL B N 1
ATOM 3226 C CA . VAL B 1 51 ? 28.953 -15.617 -10.703 1 98.75 51 VAL B CA 1
ATOM 3227 C C . VAL B 1 51 ? 30.188 -16.062 -9.93 1 98.75 51 VAL B C 1
ATOM 3229 O O . VAL B 1 51 ? 30.188 -17.109 -9.281 1 98.75 51 VAL B O 1
ATOM 3232 N N . LYS B 1 52 ? 31.219 -15.305 -10.031 1 98.75 52 LYS B N 1
ATOM 3233 C CA . LYS B 1 52 ? 32.438 -15.555 -9.25 1 98.75 52 LYS B CA 1
ATOM 3234 C C . LYS B 1 52 ? 32.688 -14.414 -8.273 1 98.75 52 LYS B C 1
ATOM 3236 O O . LYS B 1 52 ? 32.594 -13.242 -8.641 1 98.75 52 LYS B O 1
ATOM 3241 N N . LEU B 1 53 ? 32.906 -14.734 -7.07 1 98.5 53 LEU B N 1
ATOM 3242 C CA . LEU B 1 53 ? 33.344 -13.797 -6.031 1 98.5 53 LEU B CA 1
ATOM 3243 C C . LEU B 1 53 ? 34.781 -14.078 -5.613 1 98.5 53 LEU B C 1
ATOM 3245 O O . LEU B 1 53 ? 35.062 -15.164 -5.102 1 98.5 53 LEU B O 1
ATOM 3249 N N . ASN B 1 54 ? 35.656 -13.172 -5.852 1 98.31 54 ASN B N 1
ATOM 3250 C CA . ASN B 1 54 ? 37.094 -13.328 -5.602 1 98.31 54 ASN B CA 1
ATOM 3251 C C . ASN B 1 54 ? 37.625 -14.602 -6.238 1 98.31 54 ASN B C 1
ATOM 3253 O O . ASN B 1 54 ? 38.344 -15.367 -5.594 1 98.31 54 ASN B O 1
ATOM 3257 N N . GLY B 1 55 ? 37.094 -14.867 -7.398 1 97.56 55 GLY B N 1
ATOM 3258 C CA . GLY B 1 55 ? 37.625 -15.938 -8.234 1 97.56 55 GLY B CA 1
ATOM 3259 C C . GLY B 1 55 ? 36.938 -17.266 -8 1 97.56 55 GLY B C 1
ATOM 3260 O O . GLY B 1 55 ? 37.188 -18.234 -8.711 1 97.56 55 GLY B O 1
ATOM 3261 N N . LYS B 1 56 ? 36 -17.328 -7.109 1 98.06 56 LYS B N 1
ATOM 3262 C CA . LYS B 1 56 ? 35.344 -18.578 -6.785 1 98.06 56 LYS B CA 1
ATOM 3263 C C . LYS B 1 56 ? 33.844 -18.516 -7.137 1 98.06 56 LYS B C 1
ATOM 3265 O O . LYS B 1 56 ? 33.188 -17.531 -6.816 1 98.06 56 LYS B O 1
ATOM 3270 N N . GLU B 1 57 ? 33.438 -19.547 -7.77 1 98 57 GLU B N 1
ATOM 3271 C CA . GLU B 1 57 ? 32.031 -19.594 -8.109 1 98 57 GLU B CA 1
ATOM 3272 C C . GLU B 1 57 ? 31.156 -19.672 -6.859 1 98 57 GLU B C 1
ATOM 3274 O O . GLU B 1 57 ? 31.484 -20.375 -5.902 1 98 57 GLU B O 1
ATOM 3279 N N . VAL B 1 58 ? 30.031 -18.969 -6.863 1 98.06 58 VAL B N 1
ATOM 3280 C CA . VAL B 1 58 ? 29.141 -18.938 -5.699 1 98.06 58 VAL B CA 1
ATOM 3281 C C . VAL B 1 58 ? 27.703 -19.172 -6.133 1 98.06 58 VAL B C 1
ATOM 3283 O O . VAL B 1 58 ? 27.344 -18.922 -7.289 1 98.06 58 VAL B O 1
ATOM 3286 N N . ALA B 1 59 ? 26.953 -19.688 -5.188 1 95.62 59 ALA B N 1
ATOM 3287 C CA . ALA B 1 59 ? 25.516 -19.812 -5.43 1 95.62 59 ALA B CA 1
ATOM 3288 C C . ALA B 1 59 ? 24.859 -18.453 -5.621 1 95.62 59 ALA B C 1
ATOM 3290 O O . ALA B 1 59 ? 25.172 -17.5 -4.895 1 95.62 59 ALA B O 1
ATOM 3291 N N . SER B 1 60 ? 24.031 -18.297 -6.629 1 98.19 60 SER B N 1
ATOM 3292 C CA . SER B 1 60 ? 23.375 -17.047 -6.977 1 98.19 60 SER B CA 1
ATOM 3293 C C . SER B 1 60 ? 22.125 -17.281 -7.82 1 98.19 60 SER B C 1
ATOM 3295 O O . SER B 1 60 ? 21.875 -18.406 -8.258 1 98.19 60 SER B O 1
ATOM 3297 N N . SER B 1 61 ? 21.328 -16.328 -7.855 1 98.25 61 SER B N 1
ATOM 3298 C CA . SER B 1 61 ? 20.203 -16.328 -8.781 1 98.25 61 SER B CA 1
ATOM 3299 C C . SER B 1 61 ? 20.188 -15.078 -9.656 1 98.25 61 SER B C 1
ATOM 3301 O O . SER B 1 61 ? 20.625 -14.008 -9.211 1 98.25 61 SER B O 1
ATOM 3303 N N . LEU B 1 62 ? 19.797 -15.266 -10.883 1 98.12 62 LEU B N 1
ATOM 3304 C CA . LEU B 1 62 ? 19.734 -14.18 -11.852 1 98.12 62 LEU B CA 1
ATOM 3305 C C . LEU B 1 62 ? 18.359 -13.516 -11.828 1 98.12 62 LEU B C 1
ATOM 3307 O O . LEU B 1 62 ? 17.328 -14.195 -11.789 1 98.12 62 LEU B O 1
ATOM 3311 N N . ALA B 1 63 ? 18.328 -12.164 -11.797 1 97.81 63 ALA B N 1
ATOM 3312 C CA . ALA B 1 63 ? 17.062 -11.477 -11.977 1 97.81 63 ALA B CA 1
ATOM 3313 C C . ALA B 1 63 ? 16.453 -11.789 -13.344 1 97.81 63 ALA B C 1
ATOM 3315 O O . ALA B 1 63 ? 17.156 -11.773 -14.359 1 97.81 63 ALA B O 1
ATOM 3316 N N . PRO B 1 64 ? 15.188 -12.031 -13.328 1 97.19 64 PRO B N 1
ATOM 3317 C CA . PRO B 1 64 ? 14.555 -12.398 -14.602 1 97.19 64 PRO B CA 1
ATOM 3318 C C . PRO B 1 64 ? 14.836 -11.391 -15.711 1 97.19 64 PRO B C 1
ATOM 3320 O O . PRO B 1 64 ? 14.781 -10.18 -15.477 1 97.19 64 PRO B O 1
ATOM 3323 N N . TYR B 1 65 ? 15.242 -11.938 -16.875 1 96.19 65 TYR B N 1
ATOM 3324 C CA . TYR B 1 65 ? 15.344 -11.273 -18.172 1 96.19 65 TYR B CA 1
ATOM 3325 C C . TYR B 1 65 ? 16.609 -10.438 -18.266 1 96.19 65 TYR B C 1
ATOM 3327 O O . TYR B 1 65 ? 16.875 -9.797 -19.281 1 96.19 65 TYR B O 1
ATOM 3335 N N . THR B 1 66 ? 17.438 -10.344 -17.203 1 96 66 THR B N 1
ATOM 3336 C CA . THR B 1 66 ? 18.688 -9.586 -17.266 1 96 66 THR B CA 1
ATOM 3337 C C . THR B 1 66 ? 19.797 -10.422 -17.875 1 96 66 THR B C 1
ATOM 3339 O O . THR B 1 66 ? 19.719 -11.648 -17.922 1 96 66 THR B O 1
ATOM 3342 N N . LYS B 1 67 ? 20.75 -9.773 -18.453 1 96.31 67 LYS B N 1
ATOM 3343 C CA . LYS B 1 67 ? 21.891 -10.383 -19.109 1 96.31 67 LYS B CA 1
ATOM 3344 C C . LYS B 1 67 ? 23.094 -9.43 -19.125 1 96.31 67 LYS B C 1
ATOM 3346 O O . LYS B 1 67 ? 22.969 -8.266 -18.734 1 96.31 67 LYS B O 1
ATOM 3351 N N . GLY B 1 68 ? 24.234 -10 -19.484 1 97.19 68 GLY B N 1
ATOM 3352 C CA . GLY B 1 68 ? 25.422 -9.172 -19.625 1 97.19 68 GLY B CA 1
ATOM 3353 C C . GLY B 1 68 ? 26.641 -9.734 -18.906 1 97.19 68 GLY B C 1
ATOM 3354 O O . GLY B 1 68 ? 26.562 -10.82 -18.328 1 97.19 68 GLY B O 1
ATOM 3355 N N . TYR B 1 69 ? 27.703 -9.07 -19.141 1 97.94 69 TYR B N 1
ATOM 3356 C CA . TYR B 1 69 ? 28.984 -9.406 -18.516 1 97.94 69 TYR B CA 1
ATOM 3357 C C . TYR B 1 69 ? 29.547 -8.203 -17.766 1 97.94 69 TYR B C 1
ATOM 3359 O O . TYR B 1 69 ? 29.516 -7.078 -18.266 1 97.94 69 TYR B O 1
ATOM 3367 N N . VAL B 1 70 ? 29.922 -8.414 -16.547 1 98.31 70 VAL B N 1
ATOM 3368 C CA . VAL B 1 70 ? 30.594 -7.359 -15.789 1 98.31 70 VAL B CA 1
ATOM 3369 C C . VAL B 1 70 ? 31.625 -7.969 -14.844 1 98.31 70 VAL B C 1
ATOM 3371 O O . VAL B 1 70 ? 31.406 -9.047 -14.289 1 98.31 70 VAL B O 1
ATOM 3374 N N . LYS B 1 71 ? 32.781 -7.406 -14.789 1 98.25 71 LYS B N 1
ATOM 3375 C CA . LYS B 1 71 ? 33.812 -7.703 -13.812 1 98.25 71 LYS B CA 1
ATOM 3376 C C . LYS B 1 71 ? 34.281 -6.438 -13.094 1 98.25 71 LYS B C 1
ATOM 3378 O O . LYS B 1 71 ? 34.625 -5.449 -13.727 1 98.25 71 LYS B O 1
ATOM 3383 N N . GLY B 1 72 ? 34.094 -6.453 -11.805 1 98 72 GLY B N 1
ATOM 3384 C CA . GLY B 1 72 ? 34.438 -5.262 -11.047 1 98 72 GLY B CA 1
ATOM 3385 C C . GLY B 1 72 ? 34.375 -5.469 -9.547 1 98 72 GLY B C 1
ATOM 3386 O O . GLY B 1 72 ? 34.281 -6.602 -9.078 1 98 72 GLY B O 1
ATOM 3387 N N . LYS B 1 73 ? 34.562 -4.375 -8.852 1 97.5 73 LYS B N 1
ATOM 3388 C CA . LYS B 1 73 ? 34.594 -4.406 -7.391 1 97.5 73 LYS B CA 1
ATOM 3389 C C . LYS B 1 73 ? 33.281 -3.973 -6.801 1 97.5 73 LYS B C 1
ATOM 3391 O O . LYS B 1 73 ? 32.625 -3.043 -7.305 1 97.5 73 LYS B O 1
ATOM 3396 N N . VAL B 1 74 ? 32.875 -4.695 -5.73 1 96.19 74 VAL B N 1
ATOM 3397 C CA . VAL B 1 74 ? 31.688 -4.273 -4.996 1 96.19 74 VAL B CA 1
ATOM 3398 C C . VAL B 1 74 ? 31.891 -2.857 -4.457 1 96.19 74 VAL B C 1
ATOM 3400 O O . VAL B 1 74 ? 32.906 -2.561 -3.84 1 96.19 74 VAL B O 1
ATOM 3403 N N . GLY B 1 75 ? 30.938 -1.972 -4.684 1 89 75 GLY B N 1
ATOM 3404 C CA . GLY B 1 75 ? 31.031 -0.59 -4.238 1 89 75 GLY B CA 1
ATOM 3405 C C . GLY B 1 75 ? 31.547 0.35 -5.309 1 89 75 GLY B C 1
ATOM 3406 O O . GLY B 1 75 ? 31.547 1.569 -5.129 1 89 75 GLY B O 1
ATOM 3407 N N . ARG B 1 76 ? 32.031 -0.206 -6.469 1 92.62 76 ARG B N 1
ATOM 3408 C CA . ARG B 1 76 ? 32.5 0.592 -7.59 1 92.62 76 ARG B CA 1
ATOM 3409 C C . ARG B 1 76 ? 31.703 0.302 -8.852 1 92.62 76 ARG B C 1
ATOM 3411 O O . ARG B 1 76 ? 30.594 0.812 -9.016 1 92.62 76 ARG B O 1
ATOM 3418 N N . GLU B 1 77 ? 32.156 -0.686 -9.688 1 96.06 77 GLU B N 1
ATOM 3419 C CA . GLU B 1 77 ? 31.438 -1.027 -10.906 1 96.06 77 GLU B CA 1
ATOM 3420 C C . GLU B 1 77 ? 30.141 -1.763 -10.586 1 96.06 77 GLU B C 1
ATOM 3422 O O . GLU B 1 77 ? 29.172 -1.699 -11.352 1 96.06 77 GLU B O 1
ATOM 3427 N N . ILE B 1 78 ? 30.234 -2.445 -9.43 1 97.56 78 ILE B N 1
ATOM 3428 C CA . ILE B 1 78 ? 29.094 -3.258 -9 1 97.56 78 ILE B CA 1
ATOM 3429 C C . ILE B 1 78 ? 28.562 -2.727 -7.676 1 97.56 78 ILE B C 1
ATOM 3431 O O . ILE B 1 78 ? 29.297 -2.625 -6.691 1 97.56 78 ILE B O 1
ATOM 3435 N N . LEU B 1 79 ? 27.328 -2.365 -7.633 1 94.94 79 LEU B N 1
ATOM 3436 C CA . LEU B 1 79 ? 26.703 -1.931 -6.391 1 94.94 79 LEU B CA 1
ATOM 3437 C C . LEU B 1 79 ? 25.906 -3.066 -5.754 1 94.94 79 LEU B C 1
ATOM 3439 O O . LEU B 1 79 ? 25.234 -3.828 -6.453 1 94.94 79 LEU B O 1
ATOM 3443 N N . ALA B 1 80 ? 26.078 -3.223 -4.461 1 96.19 80 ALA B N 1
ATOM 3444 C CA . ALA B 1 80 ? 25.391 -4.254 -3.693 1 96.19 80 ALA B CA 1
ATOM 3445 C C . ALA B 1 80 ? 24.469 -3.637 -2.65 1 96.19 80 ALA B C 1
ATOM 3447 O O . ALA B 1 80 ? 24.844 -2.684 -1.963 1 96.19 80 ALA B O 1
ATOM 3448 N N . PHE B 1 81 ? 23.266 -4.137 -2.607 1 94.44 81 PHE B N 1
ATOM 3449 C CA . PHE B 1 81 ? 22.266 -3.664 -1.657 1 94.44 81 PHE B CA 1
ATOM 3450 C C . PHE B 1 81 ? 21.703 -4.82 -0.829 1 94.44 81 PHE B C 1
ATOM 3452 O O . PHE B 1 81 ? 21.484 -5.914 -1.351 1 94.44 81 PHE B O 1
ATOM 3459 N N . PRO B 1 82 ? 21.484 -4.59 0.495 1 93.94 82 PRO B N 1
ATOM 3460 C CA . PRO B 1 82 ? 20.625 -5.559 1.177 1 93.94 82 PRO B CA 1
ATOM 3461 C C . PRO B 1 82 ? 19.219 -5.625 0.573 1 93.94 82 PRO B C 1
ATOM 3463 O O . PRO B 1 82 ? 18.672 -4.602 0.157 1 93.94 82 PRO B O 1
ATOM 3466 N N . PHE B 1 83 ? 18.734 -6.793 0.508 1 94.94 83 PHE B N 1
ATOM 3467 C CA . PHE B 1 83 ? 17.359 -6.902 0.016 1 94.94 83 PHE B CA 1
ATOM 3468 C C . PHE B 1 83 ? 16.406 -6.102 0.891 1 94.94 83 PHE B C 1
ATOM 3470 O O . PHE B 1 83 ? 16.453 -6.203 2.119 1 94.94 83 PHE B O 1
ATOM 3477 N N . PRO B 1 84 ? 15.586 -5.324 0.267 1 92.19 84 PRO B N 1
ATOM 3478 C CA . PRO B 1 84 ? 14.695 -4.465 1.051 1 92.19 84 PRO B CA 1
ATOM 3479 C C . PRO B 1 84 ? 13.586 -5.246 1.746 1 92.19 84 PRO B C 1
ATOM 3481 O O . PRO B 1 84 ? 13.43 -6.449 1.517 1 92.19 84 PRO B O 1
ATOM 3484 N N . ASP B 1 85 ? 12.805 -4.559 2.602 1 89.38 85 ASP B N 1
ATOM 3485 C CA . ASP B 1 85 ? 11.773 -5.199 3.41 1 89.38 85 ASP B CA 1
ATOM 3486 C C . ASP B 1 85 ? 10.531 -5.508 2.57 1 89.38 85 ASP B C 1
ATOM 3488 O O . ASP B 1 85 ? 9.633 -6.223 3.02 1 89.38 85 ASP B O 1
ATOM 3492 N N . HIS B 1 86 ? 10.477 -5.012 1.404 1 92.19 86 HIS B N 1
ATOM 3493 C CA . HIS B 1 86 ? 9.453 -5.352 0.424 1 92.19 86 HIS B CA 1
ATOM 3494 C C . HIS B 1 86 ? 10.062 -5.539 -0.964 1 92.19 86 HIS B C 1
ATOM 3496 O O . HIS B 1 86 ? 10.844 -4.699 -1.423 1 92.19 86 HIS B O 1
ATOM 3502 N N . PRO B 1 87 ? 9.648 -6.527 -1.644 1 92.81 87 PRO B N 1
ATOM 3503 C CA . PRO B 1 87 ? 10.289 -6.844 -2.926 1 92.81 87 PRO B CA 1
ATOM 3504 C C . PRO B 1 87 ? 10.07 -5.754 -3.975 1 92.81 87 PRO B C 1
ATOM 3506 O O . PRO B 1 87 ? 10.906 -5.574 -4.863 1 92.81 87 PRO B O 1
ATOM 3509 N N . PHE B 1 88 ? 9.055 -4.984 -3.854 1 88.5 88 PHE B N 1
ATOM 3510 C CA . PHE B 1 88 ? 8.727 -3.992 -4.871 1 88.5 88 PHE B CA 1
ATOM 3511 C C . PHE B 1 88 ? 9.602 -2.756 -4.727 1 88.5 88 PHE B C 1
ATOM 3513 O O . PHE B 1 88 ? 9.602 -1.883 -5.598 1 88.5 88 PHE B O 1
ATOM 3520 N N . LYS B 1 89 ? 10.406 -2.742 -3.73 1 89.75 89 LYS B N 1
ATOM 3521 C CA . LYS B 1 89 ? 11.305 -1.614 -3.516 1 89.75 89 LYS B CA 1
ATOM 3522 C C . LYS B 1 89 ? 12.617 -1.805 -4.273 1 89.75 89 LYS B C 1
ATOM 3524 O O . LYS B 1 89 ? 13.406 -0.869 -4.402 1 89.75 89 LYS B O 1
ATOM 3529 N N . VAL B 1 90 ? 12.852 -2.957 -4.852 1 92.5 90 VAL B N 1
ATOM 3530 C CA . VAL B 1 90 ? 14.086 -3.254 -5.57 1 92.5 90 VAL B CA 1
ATOM 3531 C C . VAL B 1 90 ? 14.234 -2.299 -6.754 1 92.5 90 VAL B C 1
ATOM 3533 O O . VAL B 1 90 ? 15.352 -1.906 -7.102 1 92.5 90 VAL B O 1
ATOM 3536 N N . LYS B 1 91 ? 13.125 -1.929 -7.301 1 90.75 91 LYS B N 1
ATOM 3537 C CA . LYS B 1 91 ? 13.148 -1.084 -8.492 1 90.75 91 LYS B CA 1
ATOM 3538 C C . LYS B 1 91 ? 13.773 0.276 -8.188 1 90.75 91 LYS B C 1
ATOM 3540 O O . LYS B 1 91 ? 14.422 0.873 -9.047 1 90.75 91 LYS B O 1
ATOM 3545 N N . ASP B 1 92 ? 13.523 0.753 -7.023 1 89.56 92 ASP B N 1
ATOM 3546 C CA . ASP B 1 92 ? 14.062 2.053 -6.637 1 89.56 92 ASP B CA 1
ATOM 3547 C C . ASP B 1 92 ? 15.586 1.993 -6.496 1 89.56 92 ASP B C 1
ATOM 3549 O O . ASP B 1 92 ? 16.297 2.906 -6.93 1 89.56 92 ASP B O 1
ATOM 3553 N N . PHE B 1 93 ? 16.094 0.938 -5.969 1 90.94 93 PHE B N 1
ATOM 3554 C CA . PHE B 1 93 ? 17.531 0.74 -5.836 1 90.94 93 PHE B CA 1
ATOM 3555 C C . PHE B 1 93 ? 18.172 0.504 -7.195 1 90.94 93 PHE B C 1
ATOM 3557 O O . PHE B 1 93 ? 19.281 0.963 -7.449 1 90.94 93 PHE B O 1
ATOM 3564 N N . TYR B 1 94 ? 17.438 -0.192 -8.008 1 93.5 94 TYR B N 1
ATOM 3565 C CA . TYR B 1 94 ? 17.891 -0.401 -9.375 1 93.5 94 TYR B CA 1
ATOM 3566 C C . TYR B 1 94 ? 18.078 0.929 -10.102 1 93.5 94 TYR B C 1
ATOM 3568 O O . TYR B 1 94 ? 19.125 1.172 -10.695 1 93.5 94 TYR B O 1
ATOM 3576 N N . SER B 1 95 ? 17.062 1.793 -10.016 1 90.12 95 SER B N 1
ATOM 3577 C CA . SER B 1 95 ? 17.109 3.094 -10.672 1 90.12 95 SER B CA 1
ATOM 3578 C C . SER B 1 95 ? 18.266 3.938 -10.133 1 90.12 95 SER B C 1
ATOM 3580 O O . SER B 1 95 ? 18.969 4.598 -10.898 1 90.12 95 SER B O 1
ATOM 3582 N N . TYR B 1 96 ? 18.469 3.898 -8.891 1 87.56 96 TYR B N 1
ATOM 3583 C CA . TYR B 1 96 ? 19.578 4.617 -8.266 1 87.56 96 TYR B CA 1
ATOM 3584 C C . TYR B 1 96 ? 20.922 4.102 -8.773 1 87.56 96 TYR B C 1
ATOM 3586 O O . TYR B 1 96 ? 21.797 4.887 -9.148 1 87.56 96 TYR B O 1
ATOM 3594 N N . ALA B 1 97 ? 21.062 2.789 -8.781 1 91.56 97 ALA B N 1
ATOM 3595 C CA . ALA B 1 97 ? 22.312 2.186 -9.219 1 91.56 97 ALA B CA 1
ATOM 3596 C C . ALA B 1 97 ? 22.656 2.596 -10.648 1 91.56 97 ALA B C 1
ATOM 3598 O O . ALA B 1 97 ? 23.797 2.934 -10.953 1 91.56 97 ALA B O 1
ATOM 3599 N N . LEU B 1 98 ? 21.656 2.635 -11.477 1 92.56 98 LEU B N 1
ATOM 3600 C CA . LEU B 1 98 ? 21.875 3.047 -12.859 1 92.56 98 LEU B CA 1
ATOM 3601 C C . LEU B 1 98 ? 22.312 4.504 -12.938 1 92.56 98 LEU B C 1
ATOM 3603 O O . LEU B 1 98 ? 23.188 4.852 -13.719 1 92.56 98 LEU B O 1
ATOM 3607 N N . SER B 1 99 ? 21.672 5.289 -12.07 1 85.62 99 SER B N 1
ATOM 3608 C CA . SER B 1 99 ? 22 6.711 -12.07 1 85.62 99 SER B CA 1
ATOM 3609 C C . SER B 1 99 ? 23.422 6.945 -11.609 1 85.62 99 SER B C 1
ATOM 3611 O O . SER B 1 99 ? 24.031 7.965 -11.938 1 85.62 99 SER B O 1
ATOM 3613 N N . GLN B 1 100 ? 23.969 6 -10.898 1 86.38 100 GLN B N 1
ATOM 3614 C CA . GLN B 1 100 ? 25.328 6.09 -10.391 1 86.38 100 GLN B CA 1
ATOM 3615 C C . GLN B 1 100 ? 26.312 5.469 -11.375 1 86.38 100 GLN B C 1
ATOM 3617 O O . GLN B 1 100 ? 27.516 5.426 -11.109 1 86.38 100 GLN B O 1
ATOM 3622 N N . GLY B 1 101 ? 25.812 4.871 -12.469 1 92.38 101 GLY B N 1
ATOM 3623 C CA . GLY B 1 101 ? 26.672 4.301 -13.484 1 92.38 101 GLY B CA 1
ATOM 3624 C C . GLY B 1 101 ? 27.094 2.873 -13.188 1 92.38 101 GLY B C 1
ATOM 3625 O O . GLY B 1 101 ? 28.094 2.395 -13.711 1 92.38 101 GLY B O 1
ATOM 3626 N N . ALA B 1 102 ? 26.344 2.211 -12.336 1 94.94 102 ALA B N 1
ATOM 3627 C CA . ALA B 1 102 ? 26.656 0.825 -12.016 1 94.94 102 ALA B CA 1
ATOM 3628 C C . ALA B 1 102 ? 26.609 -0.052 -13.266 1 94.94 102 ALA B C 1
ATOM 3630 O O . ALA B 1 102 ? 25.734 0.118 -14.117 1 94.94 102 ALA B O 1
ATOM 3631 N N . GLU B 1 103 ? 27.562 -1.013 -13.273 1 97.81 103 GLU B N 1
ATOM 3632 C CA . GLU B 1 103 ? 27.625 -1.944 -14.391 1 97.81 103 GLU B CA 1
ATOM 3633 C C . GLU B 1 103 ? 27.016 -3.297 -14.023 1 97.81 103 GLU B C 1
ATOM 3635 O O . GLU B 1 103 ? 26.828 -4.156 -14.883 1 97.81 103 GLU B O 1
ATOM 3640 N N . GLY B 1 104 ? 26.75 -3.537 -12.828 1 97.88 104 GLY B N 1
ATOM 3641 C CA . GLY B 1 104 ? 26.078 -4.688 -12.25 1 97.88 104 GLY B CA 1
ATOM 3642 C C . GLY B 1 104 ? 25.484 -4.402 -10.883 1 97.88 104 GLY B C 1
ATOM 3643 O O . GLY B 1 104 ? 25.938 -3.51 -10.172 1 97.88 104 GLY B O 1
ATOM 3644 N N . ILE B 1 105 ? 24.5 -5.105 -10.555 1 97.69 105 ILE B N 1
ATOM 3645 C CA . ILE B 1 105 ? 23.812 -4.895 -9.273 1 97.69 105 ILE B CA 1
ATOM 3646 C C . ILE B 1 105 ? 23.656 -6.227 -8.547 1 97.69 105 ILE B C 1
ATOM 3648 O O . ILE B 1 105 ? 23.328 -7.242 -9.164 1 97.69 105 ILE B O 1
ATOM 3652 N N . ILE B 1 106 ? 23.906 -6.211 -7.273 1 98.19 106 ILE B N 1
ATOM 3653 C CA . ILE B 1 106 ? 23.703 -7.375 -6.418 1 98.19 106 ILE B CA 1
ATOM 3654 C C . ILE B 1 106 ? 22.719 -7.027 -5.301 1 98.19 106 ILE B C 1
ATOM 3656 O O . ILE B 1 106 ? 22.906 -6.031 -4.594 1 98.19 106 ILE B O 1
ATOM 3660 N N . PHE B 1 107 ? 21.703 -7.742 -5.18 1 97.69 107 PHE B N 1
ATOM 3661 C CA . PHE B 1 107 ? 20.922 -7.77 -3.951 1 97.69 107 PHE B CA 1
ATOM 3662 C C . PHE B 1 107 ? 21.266 -8.992 -3.113 1 97.69 107 PHE B C 1
ATOM 3664 O O . PHE B 1 107 ? 21.438 -10.094 -3.648 1 97.69 107 PHE B O 1
ATOM 3671 N N . TYR B 1 108 ? 21.422 -8.773 -1.822 1 97.69 108 TYR B N 1
ATOM 3672 C CA . TYR B 1 108 ? 21.828 -9.906 -1.009 1 97.69 108 TYR B CA 1
ATOM 3673 C C . TYR B 1 108 ? 20.938 -10.047 0.221 1 97.69 108 TYR B C 1
ATOM 3675 O O . TYR B 1 108 ? 20.391 -9.055 0.723 1 97.69 108 TYR B O 1
ATOM 3683 N N . GLU B 1 109 ? 20.688 -11.227 0.58 1 97.31 109 GLU B N 1
ATOM 3684 C CA . GLU B 1 109 ? 19.938 -11.617 1.771 1 97.31 109 GLU B CA 1
ATOM 3685 C C . GLU B 1 109 ? 20.5 -12.898 2.383 1 97.31 109 GLU B C 1
ATOM 3687 O O . GLU B 1 109 ? 20.656 -13.906 1.691 1 97.31 109 GLU B O 1
ATOM 3692 N N . GLU B 1 110 ? 20.734 -12.828 3.725 1 96.81 110 GLU B N 1
ATOM 3693 C CA . GLU B 1 110 ? 21.391 -13.953 4.379 1 96.81 110 GLU B CA 1
ATOM 3694 C C . GLU B 1 110 ? 20.562 -15.227 4.254 1 96.81 110 GLU B C 1
ATOM 3696 O O . GLU B 1 110 ? 19.406 -15.273 4.688 1 96.81 110 GLU B O 1
ATOM 3701 N N . GLY B 1 111 ? 21.094 -16.219 3.633 1 97.56 111 GLY B N 1
ATOM 3702 C CA . GLY B 1 111 ? 20.547 -17.562 3.65 1 97.56 111 GLY B CA 1
ATOM 3703 C C . GLY B 1 111 ? 19.562 -17.797 2.523 1 97.56 111 GLY B C 1
ATOM 3704 O O . GLY B 1 111 ? 18.922 -18.859 2.467 1 97.56 111 GLY B O 1
ATOM 3705 N N . LYS B 1 112 ? 19.312 -16.859 1.654 1 97.12 112 LYS B N 1
ATOM 3706 C CA . LYS B 1 112 ? 18.375 -17.156 0.571 1 97.12 112 LYS B CA 1
ATOM 3707 C C . LYS B 1 112 ? 18.656 -16.266 -0.642 1 97.12 112 LYS B C 1
ATOM 3709 O O . LYS B 1 112 ? 19.297 -15.227 -0.523 1 97.12 112 LYS B O 1
ATOM 3714 N N . THR B 1 113 ? 18.281 -16.75 -1.819 1 97.88 113 THR B N 1
ATOM 3715 C CA . THR B 1 113 ? 18.281 -15.992 -3.066 1 97.88 113 THR B CA 1
ATOM 3716 C C . THR B 1 113 ? 16.859 -15.719 -3.537 1 97.88 113 THR B C 1
ATOM 3718 O O . THR B 1 113 ? 15.906 -16.375 -3.082 1 97.88 113 THR B O 1
ATOM 3721 N N . ARG B 1 114 ? 16.719 -14.695 -4.344 1 98.06 114 ARG B N 1
ATOM 3722 C CA . ARG B 1 114 ? 15.422 -14.273 -4.848 1 98.06 114 ARG B CA 1
ATOM 3723 C C . ARG B 1 114 ? 15.406 -14.25 -6.375 1 98.06 114 ARG B C 1
ATOM 3725 O O . ARG B 1 114 ? 16.453 -14.383 -7.012 1 98.06 114 ARG B O 1
ATOM 3732 N N . ARG B 1 115 ? 14.297 -14.18 -6.941 1 97.25 115 ARG B N 1
ATOM 3733 C CA . ARG B 1 115 ? 14.047 -13.789 -8.328 1 97.25 115 ARG B CA 1
ATOM 3734 C C . ARG B 1 115 ? 12.977 -12.703 -8.406 1 97.25 115 ARG B C 1
ATOM 3736 O O . ARG B 1 115 ? 11.781 -13.008 -8.375 1 97.25 115 ARG B O 1
ATOM 3743 N N . ILE B 1 116 ? 13.438 -11.539 -8.508 1 96.75 116 ILE B N 1
ATOM 3744 C CA . ILE B 1 116 ? 12.539 -10.398 -8.602 1 96.75 116 ILE B CA 1
ATOM 3745 C C . ILE B 1 116 ? 12.727 -9.703 -9.953 1 96.75 116 ILE B C 1
ATOM 3747 O O . ILE B 1 116 ? 13.859 -9.398 -10.344 1 96.75 116 ILE B O 1
ATOM 3751 N N . ILE B 1 117 ? 11.672 -9.469 -10.641 1 93.56 117 ILE B N 1
ATOM 3752 C CA . ILE B 1 117 ? 11.734 -8.828 -11.953 1 93.56 117 ILE B CA 1
ATOM 3753 C C . ILE B 1 117 ? 12.094 -7.355 -11.797 1 93.56 117 ILE B C 1
ATOM 3755 O O . ILE B 1 117 ? 11.578 -6.676 -10.906 1 93.56 117 ILE B O 1
ATOM 3759 N N . MET B 1 118 ? 12.961 -6.887 -12.586 1 88.88 118 MET B N 1
ATOM 3760 C CA . MET B 1 118 ? 13.352 -5.484 -12.633 1 88.88 118 MET B CA 1
ATOM 3761 C C . MET B 1 118 ? 12.547 -4.73 -13.688 1 88.88 118 MET B C 1
ATOM 3763 O O . MET B 1 118 ? 11.992 -5.336 -14.602 1 88.88 118 MET B O 1
ATOM 3767 N N . PRO B 1 119 ? 12.453 -3.352 -13.5 1 80.5 119 PRO B N 1
ATOM 3768 C CA . PRO B 1 119 ? 11.68 -2.57 -14.469 1 80.5 119 PRO B CA 1
ATOM 3769 C C . PRO B 1 119 ? 12.297 -2.598 -15.867 1 80.5 119 PRO B C 1
ATOM 3771 O O . PRO B 1 119 ? 11.57 -2.518 -16.859 1 80.5 119 PRO B O 1
ATOM 3774 N N . ASP B 1 120 ? 13.641 -2.531 -15.797 1 81.06 120 ASP B N 1
ATOM 3775 C CA . ASP B 1 120 ? 14.352 -2.588 -17.062 1 81.06 120 ASP B CA 1
ATOM 3776 C C . ASP B 1 120 ? 15.578 -3.484 -16.969 1 81.06 120 ASP B C 1
ATOM 3778 O O . ASP B 1 120 ? 15.945 -3.934 -15.883 1 81.06 120 ASP B O 1
ATOM 3782 N N . VAL B 1 121 ? 16 -4.039 -18.062 1 77.69 121 VAL B N 1
ATOM 3783 C CA . VAL B 1 121 ? 17.031 -5.078 -18.109 1 77.69 121 VAL B CA 1
ATOM 3784 C C . VAL B 1 121 ? 18.281 -4.535 -18.812 1 77.69 121 VAL B C 1
ATOM 3786 O O . VAL B 1 121 ? 18.688 -5.051 -19.844 1 77.69 121 VAL B O 1
ATOM 3789 N N . LYS B 1 122 ? 18.906 -3.539 -18.125 1 84.06 122 LYS B N 1
ATOM 3790 C CA . LYS B 1 122 ? 20 -2.9 -18.844 1 84.06 122 LYS B CA 1
ATOM 3791 C C . LYS B 1 122 ? 21.344 -3.482 -18.422 1 84.06 122 LYS B C 1
ATOM 3793 O O . LYS B 1 122 ? 22.297 -3.48 -19.203 1 84.06 122 LYS B O 1
ATOM 3798 N N . ILE B 1 123 ? 21.438 -3.963 -17.281 1 95.25 123 ILE B N 1
ATOM 3799 C CA . ILE B 1 123 ? 22.672 -4.52 -16.719 1 95.25 123 ILE B CA 1
ATOM 3800 C C . ILE B 1 123 ? 22.344 -5.793 -15.938 1 95.25 123 ILE B C 1
ATOM 3802 O O . ILE B 1 123 ? 21.188 -6.031 -15.57 1 95.25 123 ILE B O 1
ATOM 3806 N N . PRO B 1 124 ? 23.406 -6.641 -15.711 1 97.12 124 PRO B N 1
ATOM 3807 C CA . PRO B 1 124 ? 23.109 -7.848 -14.93 1 97.12 124 PRO B CA 1
ATOM 3808 C C . PRO B 1 124 ? 22.766 -7.547 -13.477 1 97.12 124 PRO B C 1
ATOM 3810 O O . PRO B 1 124 ? 23.422 -6.727 -12.836 1 97.12 124 PRO B O 1
ATOM 3813 N N . VAL B 1 125 ? 21.75 -8.141 -13.031 1 98.06 125 VAL B N 1
ATOM 3814 C CA . VAL B 1 125 ? 21.297 -8.07 -11.641 1 98.06 125 VAL B CA 1
ATOM 3815 C C . VAL B 1 125 ? 21.203 -9.477 -11.055 1 98.06 125 VAL B C 1
ATOM 3817 O O . VAL B 1 125 ? 20.578 -10.359 -11.641 1 98.06 125 VAL B O 1
ATOM 3820 N N . ILE B 1 126 ? 21.859 -9.68 -9.914 1 98.5 126 ILE B N 1
ATOM 3821 C CA . ILE B 1 126 ? 21.844 -11.008 -9.328 1 98.5 126 ILE B CA 1
ATOM 3822 C C . ILE B 1 126 ? 21.484 -10.914 -7.848 1 98.5 126 ILE B C 1
ATOM 3824 O O . ILE B 1 126 ? 21.469 -9.828 -7.273 1 98.5 126 ILE B O 1
ATOM 3828 N N . PHE B 1 127 ? 21.109 -12.008 -7.285 1 98.69 127 PHE B N 1
ATOM 3829 C CA . PHE B 1 127 ? 20.812 -12.156 -5.867 1 98.69 127 PHE B CA 1
ATOM 3830 C C . PHE B 1 127 ? 21.766 -13.141 -5.203 1 98.69 127 PHE B C 1
ATOM 3832 O O . PHE B 1 127 ? 22.016 -14.219 -5.734 1 98.69 127 PHE B O 1
ATOM 3839 N N . LEU B 1 128 ? 22.328 -12.797 -4.109 1 98.69 128 LEU B N 1
ATOM 3840 C CA . LEU B 1 128 ? 23.234 -13.641 -3.352 1 98.69 128 LEU B CA 1
ATOM 3841 C C . LEU B 1 128 ? 22.672 -13.953 -1.97 1 98.69 128 LEU B C 1
ATOM 3843 O O . LEU B 1 128 ? 22 -13.109 -1.364 1 98.69 128 LEU B O 1
ATOM 3847 N N . PRO B 1 129 ? 22.969 -15.117 -1.396 1 98.44 129 PRO B N 1
ATOM 3848 C CA . PRO B 1 129 ? 22.484 -15.461 -0.058 1 98.44 129 PRO B CA 1
ATOM 3849 C C . PRO B 1 129 ? 23.406 -14.961 1.051 1 98.44 129 PRO B C 1
ATOM 3851 O O . PRO B 1 129 ? 23.312 -15.414 2.193 1 98.44 129 PRO B O 1
ATOM 3854 N N . PHE B 1 130 ? 24.359 -14.062 0.747 1 97.88 130 PHE B N 1
ATOM 3855 C CA . PHE B 1 130 ? 25.281 -13.453 1.701 1 97.88 130 PHE B CA 1
ATOM 3856 C C . PHE B 1 130 ? 25.781 -12.109 1.188 1 97.88 130 PHE B C 1
ATOM 3858 O O . PHE B 1 130 ? 25.672 -11.812 -0.004 1 97.88 130 PHE B O 1
ATOM 3865 N N . LYS B 1 131 ? 26.219 -11.266 2.09 1 96.94 131 LYS B N 1
ATOM 3866 C CA . LYS B 1 131 ? 26.781 -9.977 1.707 1 96.94 131 LYS B CA 1
ATOM 3867 C C . LYS B 1 131 ? 28.078 -10.148 0.933 1 96.94 131 LYS B C 1
ATOM 3869 O O . LYS B 1 131 ? 29.031 -10.766 1.429 1 96.94 131 LYS B O 1
ATOM 3874 N N . PRO B 1 132 ? 28.125 -9.664 -0.246 1 97.62 132 PRO B N 1
ATOM 3875 C CA . PRO B 1 132 ? 29.344 -9.805 -1.037 1 97.62 132 PRO B CA 1
ATOM 3876 C C . PRO B 1 132 ? 30.422 -8.797 -0.639 1 97.62 132 PRO B C 1
ATOM 3878 O O . PRO B 1 132 ? 30.109 -7.684 -0.205 1 97.62 132 PRO B O 1
ATOM 3881 N N . GLU B 1 133 ? 31.688 -9.195 -0.786 1 96.19 133 GLU B N 1
ATOM 3882 C CA . GLU B 1 133 ? 32.875 -8.336 -0.614 1 96.19 133 GLU B CA 1
ATOM 3883 C C . GLU B 1 133 ? 33.969 -8.688 -1.619 1 96.19 133 GLU B C 1
ATOM 3885 O O . GLU B 1 133 ? 34.188 -9.867 -1.915 1 96.19 133 GLU B O 1
ATOM 3890 N N . GLY B 1 134 ? 34.562 -7.625 -2.115 1 97.06 134 GLY B N 1
ATOM 3891 C CA . GLY B 1 134 ? 35.688 -7.859 -3.012 1 97.06 134 GLY B CA 1
ATOM 3892 C C . GLY B 1 134 ? 35.281 -7.801 -4.477 1 97.06 134 GLY B C 1
ATOM 3893 O O . GLY B 1 134 ? 34.5 -6.941 -4.887 1 97.06 134 GLY B O 1
ATOM 3894 N N . TYR B 1 135 ? 35.906 -8.641 -5.234 1 98.44 135 TYR B N 1
ATOM 3895 C CA . TYR B 1 135 ? 35.75 -8.609 -6.684 1 98.44 135 TYR B CA 1
ATOM 3896 C C . TYR B 1 135 ? 34.688 -9.609 -7.133 1 98.44 135 TYR B C 1
ATOM 3898 O O . TYR B 1 135 ? 34.656 -10.734 -6.637 1 98.44 135 TYR B O 1
ATOM 3906 N N . VAL B 1 136 ? 33.875 -9.164 -8.109 1 98.62 136 VAL B N 1
ATOM 3907 C CA . VAL B 1 136 ? 32.781 -10 -8.602 1 98.62 136 VAL B CA 1
ATOM 3908 C C . VAL B 1 136 ? 32.844 -10.062 -10.133 1 98.62 136 VAL B C 1
ATOM 3910 O O . VAL B 1 136 ? 33.156 -9.078 -10.789 1 98.62 136 VAL B O 1
ATOM 3913 N N . GLU B 1 137 ? 32.656 -11.164 -10.594 1 98.75 137 GLU B N 1
ATOM 3914 C CA . GLU B 1 137 ? 32.438 -11.391 -12.023 1 98.75 137 GLU B CA 1
ATOM 3915 C C . GLU B 1 137 ? 31.094 -12.039 -12.297 1 98.75 137 GLU B C 1
ATOM 3917 O O . GLU B 1 137 ? 30.797 -13.109 -11.758 1 98.75 137 GLU B O 1
ATOM 3922 N N . ILE B 1 138 ? 30.25 -11.391 -13.109 1 98.69 138 ILE B N 1
ATOM 3923 C CA . ILE B 1 138 ? 28.922 -11.891 -13.484 1 98.69 138 ILE B CA 1
ATOM 3924 C C . ILE B 1 138 ? 28.875 -12.133 -14.984 1 98.69 138 ILE B C 1
ATOM 3926 O O . ILE B 1 138 ? 29.203 -11.242 -15.781 1 98.69 138 ILE B O 1
ATOM 3930 N N . GLU B 1 139 ? 28.562 -13.273 -15.367 1 98.38 139 GLU B N 1
ATOM 3931 C CA . GLU B 1 139 ? 28.281 -13.617 -16.766 1 98.38 139 GLU B CA 1
ATOM 3932 C C . GLU B 1 139 ? 26.891 -14.211 -16.906 1 98.38 139 GLU B C 1
ATOM 3934 O O . GLU B 1 139 ? 26.594 -15.273 -16.344 1 98.38 139 GLU B O 1
ATOM 3939 N N . ALA B 1 140 ? 26.031 -13.539 -17.594 1 97.88 140 ALA B N 1
ATOM 3940 C CA . ALA B 1 140 ? 24.656 -13.992 -17.75 1 97.88 140 ALA B CA 1
ATOM 3941 C C . ALA B 1 140 ? 24.188 -13.828 -19.188 1 97.88 140 ALA B C 1
ATOM 3943 O O . ALA B 1 140 ? 24.25 -12.727 -19.75 1 97.88 140 ALA B O 1
ATOM 3944 N N . GLU B 1 141 ? 23.797 -14.883 -19.781 1 97.38 141 GLU B N 1
ATOM 3945 C CA . GLU B 1 141 ? 23.125 -14.891 -21.078 1 97.38 141 GLU B CA 1
ATOM 3946 C C . GLU B 1 141 ? 21.719 -15.469 -20.953 1 97.38 141 GLU B C 1
ATOM 3948 O O . GLU B 1 141 ? 21.547 -16.641 -20.625 1 97.38 141 GLU B O 1
ATOM 3953 N N . SER B 1 142 ? 20.75 -14.617 -21.156 1 96.75 142 SER B N 1
ATOM 3954 C CA . SER B 1 142 ? 19.344 -15.047 -21.078 1 96.75 142 SER B CA 1
ATOM 3955 C C . SER B 1 142 ? 18.484 -14.281 -22.078 1 96.75 142 SER B C 1
ATOM 3957 O O . SER B 1 142 ? 18.891 -13.234 -22.578 1 96.75 142 SER B O 1
ATOM 3959 N N . PHE B 1 143 ? 17.406 -14.844 -22.453 1 96.38 143 PHE B N 1
ATOM 3960 C CA . PHE B 1 143 ? 16.5 -14.195 -23.391 1 96.38 143 PHE B CA 1
ATOM 3961 C C . PHE B 1 143 ? 15.078 -14.727 -23.234 1 96.38 143 PHE B C 1
ATOM 3963 O O . PHE B 1 143 ? 14.867 -15.773 -22.625 1 96.38 143 PHE B O 1
ATOM 3970 N N . LEU B 1 144 ? 14.156 -13.953 -23.703 1 96.62 144 LEU B N 1
ATOM 3971 C CA . LEU B 1 144 ? 12.773 -14.391 -23.812 1 96.62 144 LEU B CA 1
ATOM 3972 C C . LEU B 1 144 ? 12.5 -15.031 -25.156 1 96.62 144 LEU B C 1
ATOM 3974 O O . LEU B 1 144 ? 12.844 -14.469 -26.203 1 96.62 144 LEU B O 1
ATOM 3978 N N . ARG B 1 145 ? 11.969 -16.141 -25.094 1 97.56 145 ARG B N 1
ATOM 3979 C CA . ARG B 1 145 ? 11.609 -16.859 -26.312 1 97.56 145 ARG B CA 1
ATOM 3980 C C . ARG B 1 145 ? 10.102 -17.047 -26.422 1 97.56 145 ARG B C 1
ATOM 3982 O O . ARG B 1 145 ? 9.453 -17.422 -25.438 1 97.56 145 ARG B O 1
ATOM 3989 N N . ASP B 1 146 ? 9.531 -16.781 -27.625 1 98.19 146 ASP B N 1
ATOM 3990 C CA . ASP B 1 146 ? 8.117 -17.078 -27.812 1 98.19 146 ASP B CA 1
ATOM 3991 C C . ASP B 1 146 ? 7.82 -18.547 -27.547 1 98.19 146 ASP B C 1
ATOM 3993 O O . ASP B 1 146 ? 8.602 -19.422 -27.922 1 98.19 146 ASP B O 1
ATOM 3997 N N . SER B 1 147 ? 6.773 -18.75 -26.828 1 98.38 147 SER B N 1
ATOM 3998 C CA . SER B 1 147 ? 6.379 -20.109 -26.469 1 98.38 147 SER B CA 1
ATOM 3999 C C . SER B 1 147 ? 4.863 -20.266 -26.438 1 98.38 147 SER B C 1
ATOM 4001 O O . SER B 1 147 ? 4.137 -19.266 -26.422 1 98.38 147 SER B O 1
ATOM 4003 N N . ILE B 1 148 ? 4.441 -21.484 -26.625 1 98.31 148 ILE B N 1
ATOM 4004 C CA . ILE B 1 148 ? 3.02 -21.797 -26.531 1 98.31 148 ILE B CA 1
ATOM 4005 C C . ILE B 1 148 ? 2.766 -22.688 -25.312 1 98.31 148 ILE B C 1
ATOM 4007 O O . ILE B 1 148 ? 3.432 -23.703 -25.125 1 98.31 148 ILE B O 1
ATOM 4011 N N . SER B 1 149 ? 1.911 -22.25 -24.453 1 98.38 149 SER B N 1
ATOM 4012 C CA . SER B 1 149 ? 1.361 -23.031 -23.344 1 98.38 149 SER B CA 1
ATOM 4013 C C . SER B 1 149 ? -0.161 -23.094 -23.422 1 98.38 149 SER B C 1
ATOM 4015 O O . SER B 1 149 ? -0.737 -23.047 -24.516 1 98.38 149 SER B O 1
ATOM 4017 N N . TYR B 1 150 ? -0.847 -23.453 -22.266 1 98.75 150 TYR B N 1
ATOM 4018 C CA . TYR B 1 150 ? -2.305 -23.453 -22.281 1 98.75 150 TYR B CA 1
ATOM 4019 C C . TYR B 1 150 ? -2.861 -23.297 -20.875 1 98.75 150 TYR B C 1
ATOM 4021 O O . TYR B 1 150 ? -2.184 -23.609 -19.891 1 98.75 150 TYR B O 1
ATOM 4029 N N . ASN B 1 151 ? -4 -22.672 -20.828 1 98.88 151 ASN B N 1
ATOM 4030 C CA . ASN B 1 151 ? -4.824 -22.781 -19.625 1 98.88 151 ASN B CA 1
ATOM 4031 C C . ASN B 1 151 ? -5.57 -24.109 -19.578 1 98.88 151 ASN B C 1
ATOM 4033 O O . ASN B 1 151 ? -6.117 -24.562 -20.594 1 98.88 151 ASN B O 1
ATOM 4037 N N . LEU B 1 152 ? -5.535 -24.75 -18.438 1 98.81 152 LEU B N 1
ATOM 4038 C CA . LEU B 1 152 ? -6.27 -25.984 -18.25 1 98.81 152 LEU B CA 1
ATOM 4039 C C . LEU B 1 152 ? -7.578 -25.75 -17.5 1 98.81 152 LEU B C 1
ATOM 4041 O O . LEU B 1 152 ? -7.562 -25.391 -16.328 1 98.81 152 LEU B O 1
ATOM 4045 N N . GLU B 1 153 ? -8.656 -25.906 -18.203 1 98.69 153 GLU B N 1
ATOM 4046 C CA . GLU B 1 153 ? -9.984 -25.656 -17.641 1 98.69 153 GLU B CA 1
ATOM 4047 C C . GLU B 1 153 ? -10.727 -26.969 -17.391 1 98.69 153 GLU B C 1
ATOM 4049 O O . GLU B 1 153 ? -10.688 -27.891 -18.203 1 98.69 153 GLU B O 1
ATOM 4054 N N . PHE B 1 154 ? -11.367 -27.109 -16.266 1 98 154 PHE B N 1
ATOM 4055 C CA . PHE B 1 154 ? -12.297 -28.188 -15.953 1 98 154 PHE B CA 1
ATOM 4056 C C . PHE B 1 154 ? -13.695 -27.641 -15.695 1 98 154 PHE B C 1
ATOM 4058 O O . PHE B 1 154 ? -13.859 -26.688 -14.93 1 98 154 PHE B O 1
ATOM 4065 N N . THR B 1 155 ? -14.656 -28.188 -16.375 1 97.5 155 THR B N 1
ATOM 4066 C CA . THR B 1 155 ? -16.031 -27.922 -16 1 97.5 155 THR B CA 1
ATOM 4067 C C . THR B 1 155 ? -16.5 -28.922 -14.938 1 97.5 155 THR B C 1
ATOM 4069 O O . THR B 1 155 ? -16.719 -30.109 -15.242 1 97.5 155 THR B O 1
ATOM 4072 N N . VAL B 1 156 ? -16.641 -28.469 -13.766 1 97 156 VAL B N 1
ATOM 4073 C CA . VAL B 1 156 ? -17.031 -29.312 -12.641 1 97 156 VAL B CA 1
ATOM 4074 C C . VAL B 1 156 ? -18.547 -29.5 -12.625 1 97 156 VAL B C 1
ATOM 4076 O O . VAL B 1 156 ? -19.047 -30.594 -12.359 1 97 156 VAL B O 1
ATOM 4079 N N . LYS B 1 157 ? -19.234 -28.453 -12.875 1 96.75 157 LYS B N 1
ATOM 4080 C CA . LYS B 1 157 ? -20.688 -28.422 -13 1 96.75 157 LYS B CA 1
ATOM 4081 C C . LYS B 1 157 ? -21.125 -27.469 -14.117 1 96.75 157 LYS B C 1
ATOM 4083 O O . LYS B 1 157 ? -20.719 -26.297 -14.141 1 96.75 157 LYS B O 1
ATOM 4088 N N . GLU B 1 158 ? -21.953 -28.031 -15.016 1 97.12 158 GLU B N 1
ATOM 4089 C CA . GLU B 1 158 ? -22.469 -27.203 -16.109 1 97.12 158 GLU B CA 1
ATOM 4090 C C . GLU B 1 158 ? -23.5 -26.203 -15.602 1 97.12 158 GLU B C 1
ATOM 4092 O O . GLU B 1 158 ? -24.203 -26.469 -14.633 1 97.12 158 GLU B O 1
ATOM 4097 N N . GLY B 1 159 ? -23.5 -25.047 -16.234 1 97.5 159 GLY B N 1
ATOM 4098 C CA . GLY B 1 159 ? -24.484 -24 -15.961 1 97.5 159 GLY B CA 1
ATOM 4099 C C . GLY B 1 159 ? -24.578 -22.984 -17.078 1 97.5 159 GLY B C 1
ATOM 4100 O O . GLY B 1 159 ? -23.938 -23.125 -18.109 1 97.5 159 GLY B O 1
ATOM 4101 N N . ASN B 1 160 ? -25.5 -21.953 -16.859 1 97.62 160 ASN B N 1
ATOM 4102 C CA . ASN B 1 160 ? -25.641 -20.875 -17.828 1 97.62 160 ASN B CA 1
ATOM 4103 C C . ASN B 1 160 ? -24.484 -19.875 -17.719 1 97.62 160 ASN B C 1
ATOM 4105 O O . ASN B 1 160 ? -24.188 -19.156 -18.688 1 97.62 160 ASN B O 1
ATOM 4109 N N . ASP B 1 161 ? -23.984 -19.734 -16.594 1 98.62 161 ASP B N 1
ATOM 4110 C CA . ASP B 1 161 ? -22.781 -19 -16.266 1 98.62 161 ASP B CA 1
ATOM 4111 C C . ASP B 1 161 ? -22 -19.688 -15.148 1 98.62 161 ASP B C 1
ATOM 4113 O O . ASP B 1 161 ? -22.438 -20.719 -14.625 1 98.62 161 ASP B O 1
ATOM 4117 N N . TYR B 1 162 ? -20.766 -19.203 -14.914 1 98.81 162 TYR B N 1
ATOM 4118 C CA . TYR B 1 162 ? -19.922 -20.047 -14.086 1 98.81 162 TYR B CA 1
ATOM 4119 C C . TYR B 1 162 ? -19.234 -19.234 -12.992 1 98.81 162 TYR B C 1
ATOM 4121 O O . TYR B 1 162 ? -18.797 -18.109 -13.234 1 98.81 162 TYR B O 1
ATOM 4129 N N . ILE B 1 163 ? -19.203 -19.734 -11.789 1 98.88 163 ILE B N 1
ATOM 4130 C CA . ILE B 1 163 ? -18.203 -19.328 -10.805 1 98.88 163 ILE B CA 1
ATOM 4131 C C . ILE B 1 163 ? -16.875 -20.031 -11.109 1 98.88 163 ILE B C 1
ATOM 4133 O O . ILE B 1 163 ? -16.844 -21.234 -11.344 1 98.88 163 ILE B O 1
ATOM 4137 N N . LEU B 1 164 ? -15.812 -19.281 -11.188 1 98.88 164 LEU B N 1
ATOM 4138 C CA . LEU B 1 164 ? -14.508 -19.797 -11.602 1 98.88 164 LEU B CA 1
ATOM 4139 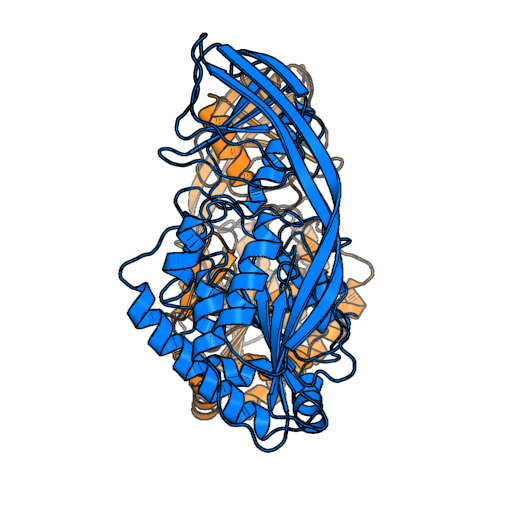C C . LEU B 1 164 ? -13.531 -19.797 -10.438 1 98.88 164 LEU B C 1
ATOM 4141 O O . LEU B 1 164 ? -13.375 -18.781 -9.758 1 98.88 164 LEU B O 1
ATOM 4145 N N . LEU B 1 165 ? -12.945 -20.922 -10.125 1 98.88 165 LEU B N 1
ATOM 4146 C CA . LEU B 1 165 ? -11.789 -21.031 -9.242 1 98.88 165 LEU B CA 1
ATOM 4147 C C . LEU B 1 165 ? -10.5 -21.141 -10.047 1 98.88 165 LEU B C 1
ATOM 4149 O O . LEU B 1 165 ? -10.414 -21.922 -11 1 98.88 165 LEU B O 1
ATOM 4153 N N . GLY B 1 166 ? -9.508 -20.344 -9.695 1 98.81 166 GLY B N 1
ATOM 4154 C CA . GLY B 1 166 ? -8.305 -20.375 -10.523 1 98.81 166 GLY B CA 1
ATOM 4155 C C . GLY B 1 166 ? -7.027 -20.234 -9.719 1 98.81 166 GLY B C 1
ATOM 4156 O O . GLY B 1 166 ? -7.027 -19.641 -8.641 1 98.81 166 GLY B O 1
ATOM 4157 N N . ALA B 1 167 ? -5.953 -20.734 -10.234 1 98.94 167 ALA B N 1
ATOM 4158 C CA . ALA B 1 167 ? -4.59 -20.609 -9.727 1 98.94 167 ALA B CA 1
ATOM 4159 C C . ALA B 1 167 ? -3.566 -20.766 -10.844 1 98.94 167 ALA B C 1
ATOM 4161 O O . ALA B 1 167 ? -3.787 -21.531 -11.789 1 98.94 167 ALA B O 1
ATOM 4162 N N . HIS B 1 168 ? -2.484 -20.078 -10.703 1 98.94 168 HIS B N 1
ATOM 4163 C CA . HIS B 1 168 ? -1.455 -20.266 -11.719 1 98.94 168 HIS B CA 1
ATOM 4164 C C . HIS B 1 168 ? -0.484 -21.375 -11.32 1 98.94 168 HIS B C 1
ATOM 4166 O O . HIS B 1 168 ? -0.363 -21.703 -10.141 1 98.94 168 HIS B O 1
ATOM 4172 N N . VAL B 1 169 ? 0.208 -21.906 -12.359 1 98.88 169 VAL B N 1
ATOM 4173 C CA . VAL B 1 169 ? 0.983 -23.109 -12.086 1 98.88 169 VAL B CA 1
ATOM 4174 C C . VAL B 1 169 ? 2.475 -22.781 -12.141 1 98.88 169 VAL B C 1
ATOM 4176 O O . VAL B 1 169 ? 3.295 -23.5 -11.57 1 98.88 169 VAL B O 1
ATOM 4179 N N . ASP B 1 170 ? 2.852 -21.734 -12.906 1 98.88 170 ASP B N 1
ATOM 4180 C CA . ASP B 1 170 ? 4.258 -21.344 -12.984 1 98.88 170 ASP B CA 1
ATOM 4181 C C . ASP B 1 170 ? 4.719 -20.703 -11.68 1 98.88 170 ASP B C 1
ATOM 4183 O O . ASP B 1 170 ? 3.9 -20.266 -10.867 1 98.88 170 ASP B O 1
ATOM 4187 N N . HIS B 1 171 ? 5.973 -20.75 -11.406 1 98.75 171 HIS B N 1
ATOM 4188 C CA . HIS B 1 171 ? 6.504 -20.109 -10.211 1 98.75 171 HIS B CA 1
ATOM 4189 C C . HIS B 1 171 ? 8.016 -19.953 -10.297 1 98.75 171 HIS B C 1
ATOM 4191 O O . HIS B 1 171 ? 8.68 -20.641 -11.07 1 98.75 171 HIS B O 1
ATOM 4197 N N . TRP B 1 172 ? 8.5 -19.016 -9.578 1 98.56 172 TRP B N 1
ATOM 4198 C CA . TRP B 1 172 ? 9.938 -18.797 -9.445 1 98.56 172 TRP B CA 1
ATOM 4199 C C . TRP B 1 172 ? 10.523 -19.688 -8.359 1 98.56 172 TRP B C 1
ATOM 4201 O O . TRP B 1 172 ? 9.914 -19.875 -7.309 1 98.56 172 TRP B O 1
ATOM 4211 N N . LEU B 1 173 ? 11.727 -20.281 -8.633 1 98.44 173 LEU B N 1
ATOM 4212 C CA . LEU B 1 173 ? 12.5 -21.047 -7.66 1 98.44 173 LEU B CA 1
ATOM 4213 C C . LEU B 1 173 ? 11.641 -22.125 -7.016 1 98.44 173 LEU B C 1
ATOM 4215 O O . LEU B 1 173 ? 11.062 -22.969 -7.711 1 98.44 173 LEU B O 1
ATOM 4219 N N . SER B 1 174 ? 11.531 -22.188 -5.664 1 98.44 174 SER B N 1
ATOM 4220 C CA . SER B 1 174 ? 10.781 -23.281 -5.059 1 98.44 174 SER B CA 1
ATOM 4221 C C . SER B 1 174 ? 9.281 -23.094 -5.27 1 98.44 174 SER B C 1
ATOM 4223 O O . SER B 1 174 ? 8.586 -24.047 -5.664 1 98.44 174 SER B O 1
ATOM 4225 N N . GLY B 1 175 ? 8.758 -21.938 -4.957 1 98.69 175 GLY B N 1
ATOM 4226 C CA . GLY B 1 175 ? 7.422 -21.5 -5.336 1 98.69 175 GLY B CA 1
ATOM 4227 C C . GLY B 1 175 ? 6.32 -22.312 -4.672 1 98.69 175 GLY B C 1
ATOM 4228 O O . GLY B 1 175 ? 5.258 -22.516 -5.258 1 98.69 175 GLY B O 1
ATOM 4229 N N . PHE B 1 176 ? 6.555 -22.844 -3.438 1 98.88 176 PHE B N 1
ATOM 4230 C CA . PHE B 1 176 ? 5.52 -23.656 -2.809 1 98.88 176 PHE B CA 1
ATOM 4231 C C . PHE B 1 176 ? 4.27 -22.828 -2.537 1 98.88 176 PHE B C 1
ATOM 4233 O O . PHE B 1 176 ? 3.176 -23.188 -2.979 1 98.88 176 PHE B O 1
ATOM 4240 N N . HIS B 1 177 ? 4.406 -21.719 -1.84 1 98.88 177 HIS B N 1
ATOM 4241 C CA . HIS B 1 177 ? 3.256 -20.891 -1.496 1 98.88 177 HIS B CA 1
ATOM 4242 C C . HIS B 1 177 ? 2.889 -19.953 -2.645 1 98.88 177 HIS B C 1
ATOM 4244 O O . HIS B 1 177 ? 1.774 -19.422 -2.688 1 98.88 177 HIS B O 1
ATOM 4250 N N . ASP B 1 178 ? 3.725 -19.781 -3.574 1 98.75 178 ASP B N 1
ATOM 4251 C CA . ASP B 1 178 ? 3.498 -19.031 -4.801 1 98.75 178 ASP B CA 1
ATOM 4252 C C . ASP B 1 178 ? 3.971 -19.812 -6.023 1 98.75 178 ASP B C 1
ATOM 4254 O O . ASP B 1 178 ? 5.016 -19.5 -6.602 1 98.75 178 ASP B O 1
ATOM 4258 N N . ASN B 1 179 ? 3.246 -20.875 -6.309 1 98.75 179 ASN B N 1
ATOM 4259 C CA . ASN B 1 179 ? 1.804 -20.906 -6.102 1 98.75 179 ASN B CA 1
ATOM 4260 C C . ASN B 1 179 ? 1.285 -22.328 -5.992 1 98.75 179 ASN B C 1
ATOM 4262 O O . ASN B 1 179 ? 0.089 -22.578 -6.156 1 98.75 179 ASN B O 1
ATOM 4266 N N . LEU B 1 180 ? 2.152 -23.281 -5.73 1 98.88 180 LEU B N 1
ATOM 4267 C CA . LEU B 1 180 ? 1.789 -24.703 -5.754 1 98.88 180 LEU B CA 1
ATOM 4268 C C . LEU B 1 180 ? 0.722 -25 -4.711 1 98.88 180 LEU B C 1
ATOM 4270 O O . LEU B 1 180 ? -0.189 -25.797 -4.957 1 98.88 180 LEU B O 1
ATOM 4274 N N . PHE B 1 181 ? 0.819 -24.391 -3.562 1 98.88 181 PHE B N 1
ATOM 4275 C CA . PHE B 1 181 ? -0.139 -24.594 -2.484 1 98.88 181 PHE B CA 1
ATOM 4276 C C . PHE B 1 181 ? -1.552 -24.25 -2.939 1 98.88 181 PHE B C 1
ATOM 4278 O O . PHE B 1 181 ? -2.514 -24.922 -2.562 1 98.88 181 PHE B O 1
ATOM 4285 N N . SER B 1 182 ? -1.69 -23.234 -3.711 1 98.81 182 SER B N 1
ATOM 4286 C CA . SER B 1 182 ? -2.994 -22.781 -4.191 1 98.81 182 SER B CA 1
ATOM 4287 C C . SER B 1 182 ? -3.648 -23.844 -5.074 1 98.81 182 SER B C 1
ATOM 4289 O O . SER B 1 182 ? -4.875 -23.906 -5.176 1 98.81 182 SER B O 1
ATOM 4291 N N . ILE B 1 183 ? -2.84 -24.688 -5.73 1 98.75 183 ILE B N 1
ATOM 4292 C CA . ILE B 1 183 ? -3.389 -25.781 -6.512 1 98.75 183 ILE B CA 1
ATOM 4293 C C . ILE B 1 183 ? -4.145 -26.734 -5.594 1 98.75 183 ILE B C 1
ATOM 4295 O O . ILE B 1 183 ? -5.258 -27.172 -5.914 1 98.75 183 ILE B O 1
ATOM 4299 N N . ASP B 1 184 ? -3.52 -27.031 -4.426 1 98.62 184 ASP B N 1
ATOM 4300 C CA . ASP B 1 184 ? -4.211 -27.859 -3.438 1 98.62 184 ASP B CA 1
ATOM 4301 C C . ASP B 1 184 ? -5.52 -27.203 -2.998 1 98.62 184 ASP B C 1
ATOM 4303 O O . ASP B 1 184 ? -6.527 -27.891 -2.818 1 98.62 184 ASP B O 1
ATOM 4307 N N . VAL B 1 185 ? -5.512 -25.906 -2.803 1 98.75 185 VAL B N 1
ATOM 4308 C CA . VAL B 1 185 ? -6.707 -25.203 -2.35 1 98.75 185 VAL B CA 1
ATOM 4309 C C . VAL B 1 185 ? -7.82 -25.359 -3.383 1 98.75 185 VAL B C 1
ATOM 4311 O O . VAL B 1 185 ? -8.953 -25.688 -3.035 1 98.75 185 VAL B O 1
ATOM 4314 N N . VAL B 1 186 ? -7.469 -25.156 -4.602 1 98.44 186 VAL B N 1
ATOM 4315 C CA . VAL B 1 186 ? -8.453 -25.281 -5.676 1 98.44 186 VAL B CA 1
ATOM 4316 C C . VAL B 1 186 ? -9.047 -26.688 -5.684 1 98.44 186 VAL B C 1
ATOM 4318 O O . VAL B 1 186 ? -10.266 -26.859 -5.66 1 98.44 186 VAL B O 1
ATOM 4321 N N . LEU B 1 187 ? -8.203 -27.688 -5.637 1 97.38 187 LEU B N 1
ATOM 4322 C CA . LEU B 1 187 ? -8.625 -29.078 -5.781 1 97.38 187 LEU B CA 1
ATOM 4323 C C . LEU B 1 187 ? -9.469 -29.516 -4.594 1 97.38 187 LEU B C 1
ATOM 4325 O O . LEU B 1 187 ? -10.344 -30.375 -4.73 1 97.38 187 LEU B O 1
ATOM 4329 N N . ASN B 1 188 ? -9.266 -28.922 -3.477 1 97.75 188 ASN B N 1
ATOM 4330 C CA . ASN B 1 188 ? -9.977 -29.328 -2.271 1 97.75 188 ASN B CA 1
ATOM 4331 C C . ASN B 1 188 ? -11.195 -28.438 -2.012 1 97.75 188 ASN B C 1
ATOM 4333 O O . ASN B 1 188 ? -11.898 -28.609 -1.016 1 97.75 188 ASN B O 1
ATOM 4337 N N . SER B 1 189 ? -11.445 -27.453 -2.877 1 97.94 189 SER B N 1
ATOM 4338 C CA . SER B 1 189 ? -12.508 -26.484 -2.617 1 97.94 189 SER B CA 1
ATOM 4339 C C . SER B 1 189 ? -13.719 -26.75 -3.5 1 97.94 189 SER B C 1
ATOM 4341 O O . SER B 1 189 ? -14.664 -25.969 -3.514 1 97.94 189 SER B O 1
ATOM 4343 N N . LEU B 1 190 ? -13.727 -27.797 -4.207 1 95.31 190 LEU B N 1
ATOM 4344 C CA . LEU B 1 190 ? -14.859 -28.094 -5.074 1 95.31 190 LEU B CA 1
ATOM 4345 C C . LEU B 1 190 ? -16.109 -28.406 -4.254 1 95.31 190 LEU B C 1
ATOM 4347 O O . LEU B 1 190 ? -16.031 -29.078 -3.23 1 95.31 190 LEU B O 1
ATOM 4351 N N . ALA B 1 191 ? -17.172 -27.766 -4.594 1 93.19 191 ALA B N 1
ATOM 4352 C CA . ALA B 1 191 ? -18.453 -27.938 -3.896 1 93.19 191 ALA B CA 1
ATOM 4353 C C . ALA B 1 191 ? -19.609 -27.969 -4.879 1 93.19 191 ALA B C 1
ATOM 4355 O O . ALA B 1 191 ? -19.484 -27.547 -6.031 1 93.19 191 ALA B O 1
ATOM 4356 N N . GLU B 1 192 ? -20.703 -28.406 -4.387 1 93.06 192 GLU B N 1
ATOM 4357 C CA . GLU B 1 192 ? -21.906 -28.438 -5.211 1 93.06 192 GLU B CA 1
ATOM 4358 C C . GLU B 1 192 ? -22.547 -27.047 -5.312 1 93.06 192 GLU B C 1
ATOM 4360 O O . GLU B 1 192 ? -22.641 -26.328 -4.316 1 93.06 192 GLU B O 1
ATOM 4365 N N . VAL B 1 193 ? -22.75 -26.656 -6.516 1 97 193 VAL B N 1
ATOM 4366 C CA . VAL B 1 193 ? -23.5 -25.438 -6.797 1 97 193 VAL B CA 1
ATOM 4367 C C . VAL B 1 193 ? -24.781 -25.797 -7.559 1 97 193 VAL B C 1
ATOM 4369 O O . VAL B 1 193 ? -24.828 -26.812 -8.25 1 97 193 VAL B O 1
ATOM 4372 N N . LYS B 1 194 ? -25.812 -24.938 -7.449 1 97.44 194 LYS B N 1
ATOM 4373 C CA . LYS B 1 194 ? -27.125 -25.266 -8.016 1 97.44 194 LYS B CA 1
ATOM 4374 C C . LYS B 1 194 ? -27.531 -24.266 -9.094 1 97.44 194 LYS B C 1
ATOM 4376 O O . LYS B 1 194 ? -28.078 -24.656 -10.125 1 97.44 194 LYS B O 1
ATOM 4381 N N . ASN B 1 195 ? -27.25 -23.047 -8.891 1 98.19 195 ASN B N 1
ATOM 4382 C CA . ASN B 1 195 ? -27.797 -22 -9.742 1 98.19 195 ASN B CA 1
ATOM 4383 C C . ASN B 1 195 ? -26.812 -21.594 -10.836 1 98.19 195 ASN B C 1
ATOM 4385 O O . ASN B 1 195 ? -27.219 -21.141 -11.906 1 98.19 195 ASN B O 1
ATOM 4389 N N . HIS B 1 196 ? -25.578 -21.781 -10.586 1 98.62 196 HIS B N 1
ATOM 4390 C CA . HIS B 1 196 ? -24.516 -21.516 -11.539 1 98.62 196 HIS B CA 1
ATOM 4391 C C . HIS B 1 196 ? -23.75 -22.797 -11.875 1 98.62 196 HIS B C 1
ATOM 4393 O O . HIS B 1 196 ? -24.031 -23.859 -11.32 1 98.62 196 HIS B O 1
ATOM 4399 N N . GLY B 1 197 ? -22.891 -22.703 -12.883 1 98.38 197 GLY B N 1
ATOM 4400 C CA . GLY B 1 197 ? -21.875 -23.719 -13.062 1 98.38 197 GLY B CA 1
ATOM 4401 C C . GLY B 1 197 ? -20.609 -23.438 -12.281 1 98.38 197 GLY B C 1
ATOM 4402 O O . GLY B 1 197 ? -20.469 -22.375 -11.68 1 98.38 197 GLY B O 1
ATOM 4403 N N . LEU B 1 198 ? -19.781 -24.406 -12.281 1 98.38 198 LEU B N 1
ATOM 4404 C CA . LEU B 1 198 ? -18.5 -24.297 -11.602 1 98.38 198 LEU B CA 1
ATOM 4405 C C . LEU B 1 198 ? -17.359 -24.719 -12.523 1 98.38 198 LEU B C 1
ATOM 4407 O O . LEU B 1 198 ? -17.406 -25.797 -13.109 1 98.38 198 LEU B O 1
ATOM 4411 N N . LYS B 1 199 ? -16.406 -23.828 -12.688 1 98.38 199 LYS B N 1
ATOM 4412 C CA . LYS B 1 199 ? -15.195 -24.125 -13.453 1 98.38 199 LYS B CA 1
ATOM 4413 C C . LYS B 1 199 ? -13.945 -23.984 -12.586 1 98.38 199 LYS B C 1
ATOM 4415 O O . LYS B 1 199 ? -13.914 -23.156 -11.672 1 98.38 199 LYS B O 1
ATOM 4420 N N . VAL B 1 200 ? -13.008 -24.812 -12.93 1 98.44 200 VAL B N 1
ATOM 4421 C CA . VAL B 1 200 ? -11.648 -24.688 -12.414 1 98.44 200 VAL B CA 1
ATOM 4422 C C . VAL B 1 200 ? -10.688 -24.406 -13.562 1 98.44 200 VAL B C 1
ATOM 4424 O O . VAL B 1 200 ? -10.742 -25.047 -14.609 1 98.44 200 VAL B O 1
ATOM 4427 N N . VAL B 1 201 ? -9.852 -23.422 -13.352 1 98.81 201 VAL B N 1
ATOM 4428 C CA . VAL B 1 201 ? -8.867 -23.125 -14.383 1 98.81 201 VAL B CA 1
ATOM 4429 C C . VAL B 1 201 ? -7.484 -23 -13.75 1 98.81 201 VAL B C 1
ATOM 4431 O O . VAL B 1 201 ? -7.297 -22.234 -12.797 1 98.81 201 VAL B O 1
ATOM 4434 N N . PHE B 1 202 ? -6.562 -23.781 -14.188 1 98.88 202 PHE B N 1
ATOM 4435 C CA . PHE B 1 202 ? -5.148 -23.578 -13.898 1 98.88 202 PHE B CA 1
ATOM 4436 C C . PHE B 1 202 ? -4.484 -22.734 -14.977 1 98.88 202 PHE B C 1
ATOM 4438 O O . PHE B 1 202 ? -4.406 -23.141 -16.141 1 98.88 202 PHE B O 1
ATOM 4445 N N . PHE B 1 203 ? -4 -21.547 -14.578 1 98.94 203 PHE B N 1
ATOM 4446 C CA . PHE B 1 203 ? -3.502 -20.562 -15.523 1 98.94 203 PHE B CA 1
ATOM 4447 C C . PHE B 1 203 ? -2.008 -20.75 -15.758 1 98.94 203 PHE B C 1
ATOM 4449 O O . PHE B 1 203 ? -1.256 -21.047 -14.828 1 98.94 203 PHE B O 1
ATOM 4456 N N . SER B 1 204 ? -1.635 -20.516 -16.984 1 98.62 204 SER B N 1
ATOM 4457 C CA . SER B 1 204 ? -0.223 -20.531 -17.344 1 98.62 204 SER B CA 1
ATOM 4458 C C . SER B 1 204 ? 0.368 -19.125 -17.312 1 98.62 204 SER B C 1
ATOM 4460 O O . SER B 1 204 ? -0.35 -18.141 -17.484 1 98.62 204 SER B O 1
ATOM 4462 N N . SER B 1 205 ? 1.615 -19.031 -16.969 1 98.62 205 SER B N 1
ATOM 4463 C CA . SER B 1 205 ? 2.514 -17.906 -17.25 1 98.62 205 SER B CA 1
ATOM 4464 C C . SER B 1 205 ? 2.082 -16.656 -16.484 1 98.62 205 SER B C 1
ATOM 4466 O O . SER B 1 205 ? 2.164 -15.547 -17.016 1 98.62 205 SER B O 1
ATOM 4468 N N . GLU B 1 206 ? 1.562 -16.812 -15.281 1 98.56 206 GLU B N 1
ATOM 4469 C CA . GLU B 1 206 ? 1.201 -15.656 -14.461 1 98.56 206 GLU B CA 1
ATOM 4470 C C . GLU B 1 206 ? 2.432 -14.828 -14.102 1 98.56 206 GLU B C 1
ATOM 4472 O O . GLU B 1 206 ? 2.373 -13.602 -14.086 1 98.56 206 GLU B O 1
ATOM 4477 N N . GLU B 1 207 ? 3.568 -15.477 -13.914 1 98 207 GLU B N 1
ATOM 4478 C CA . GLU B 1 207 ? 4.801 -14.82 -13.484 1 98 207 GLU B CA 1
ATOM 4479 C C . GLU B 1 207 ? 5.523 -14.172 -14.664 1 98 207 GLU B C 1
ATOM 4481 O O . GLU B 1 207 ? 6.512 -13.461 -14.477 1 98 207 GLU B O 1
ATOM 4486 N N . GLY B 1 208 ? 5.078 -14.461 -15.844 1 96.81 208 GLY B N 1
ATOM 4487 C CA . GLY B 1 208 ? 5.746 -13.984 -17.047 1 96.81 208 GLY B CA 1
ATOM 4488 C C . GLY B 1 208 ? 5.371 -12.555 -17.406 1 96.81 208 GLY B C 1
ATOM 4489 O O . GLY B 1 208 ? 4.785 -11.836 -16.594 1 96.81 208 GLY B O 1
ATOM 4490 N N . PRO B 1 209 ? 5.738 -12.148 -18.688 1 95 209 PRO B N 1
ATOM 4491 C CA . PRO B 1 209 ? 5.387 -10.805 -19.141 1 95 209 PRO B CA 1
ATOM 4492 C C . PRO B 1 209 ? 3.881 -10.555 -19.125 1 95 209 PRO B C 1
ATOM 4494 O O . PRO B 1 209 ? 3.104 -11.406 -19.547 1 95 209 PRO B O 1
ATOM 4497 N N . LYS B 1 210 ? 3.533 -9.375 -18.703 1 92.62 210 LYS B N 1
ATOM 4498 C CA . LYS B 1 210 ? 2.131 -9.023 -18.5 1 92.62 210 LYS B CA 1
ATOM 4499 C C . LYS B 1 210 ? 1.363 -9.055 -19.812 1 92.62 210 LYS B C 1
ATOM 4501 O O . LYS B 1 210 ? 0.144 -9.234 -19.828 1 92.62 210 LYS B O 1
ATOM 4506 N N . CYS B 1 211 ? 2.01 -8.953 -20.891 1 92.69 211 CYS B N 1
ATOM 4507 C CA . CYS B 1 211 ? 1.366 -8.867 -22.203 1 92.69 211 CYS B CA 1
ATOM 4508 C C . CYS B 1 211 ? 0.793 -10.219 -22.625 1 92.69 211 CYS B C 1
ATOM 4510 O O . CYS B 1 211 ? -0.017 -10.297 -23.547 1 92.69 211 CYS B O 1
ATOM 4512 N N . CYS B 1 212 ? 1.225 -11.273 -21.906 1 96.56 212 CYS B N 1
ATOM 4513 C CA . CYS B 1 212 ? 0.856 -12.562 -22.5 1 96.56 212 CYS B CA 1
ATOM 4514 C C . CYS B 1 212 ? 0.639 -13.609 -21.422 1 96.56 212 CYS B C 1
ATOM 4516 O O . CYS B 1 212 ? 1.069 -14.758 -21.562 1 96.56 212 CYS B O 1
ATOM 4518 N N . THR B 1 213 ? -0.007 -13.266 -20.344 1 98.12 213 THR B N 1
ATOM 4519 C CA . THR B 1 213 ? -0.351 -14.211 -19.297 1 98.12 213 THR B CA 1
ATOM 4520 C C . THR B 1 213 ? -1.556 -15.062 -19.703 1 98.12 213 THR B C 1
ATOM 4522 O O . THR B 1 213 ? -2.324 -14.672 -20.578 1 98.12 213 THR B O 1
ATOM 4525 N N . GLY B 1 214 ? -1.7 -16.188 -19.125 1 98.75 214 GLY B N 1
ATOM 4526 C CA . GLY B 1 214 ? -2.811 -17.078 -19.406 1 98.75 214 GLY B CA 1
ATOM 4527 C C . GLY B 1 214 ? -4.164 -16.469 -19.078 1 98.75 214 GLY B C 1
ATOM 4528 O O . GLY B 1 214 ? -5.102 -16.578 -19.875 1 98.75 214 GLY B O 1
ATOM 4529 N N . SER B 1 215 ? -4.27 -15.812 -17.969 1 98.69 215 SER B N 1
ATOM 4530 C CA . SER B 1 215 ? -5.551 -15.242 -17.578 1 98.69 215 SER B CA 1
ATOM 4531 C C . SER B 1 215 ? -5.988 -14.141 -18.547 1 98.69 215 SER B C 1
ATOM 4533 O O . SER B 1 215 ? -7.18 -13.984 -18.812 1 98.69 215 SER B O 1
ATOM 4535 N N . LEU B 1 216 ? -5.031 -13.398 -19.047 1 98.25 216 LEU B N 1
ATOM 4536 C CA . LEU B 1 216 ? -5.336 -12.344 -20.016 1 98.25 216 LEU B CA 1
ATOM 4537 C C . LEU B 1 216 ? -5.984 -12.922 -21.266 1 98.25 216 LEU B C 1
ATOM 4539 O O . LEU B 1 216 ? -6.863 -12.297 -21.859 1 98.25 216 LEU B O 1
ATOM 4543 N N . GLN B 1 217 ? -5.625 -14.102 -21.625 1 98.62 217 GLN B N 1
ATOM 4544 C CA . GLN B 1 217 ? -6.047 -14.703 -22.891 1 98.62 217 GLN B CA 1
ATOM 4545 C C . GLN B 1 217 ? -7.215 -15.664 -22.688 1 98.62 217 GLN B C 1
ATOM 4547 O O . GLN B 1 217 ? -7.711 -16.266 -23.641 1 98.62 217 GLN B O 1
ATOM 4552 N N . TYR B 1 218 ? -7.637 -15.852 -21.469 1 98.81 218 TYR B N 1
ATOM 4553 C CA . TYR B 1 218 ? -8.75 -16.75 -21.156 1 98.81 218 TYR B CA 1
ATOM 4554 C C . TYR B 1 218 ? -10.078 -16.109 -21.562 1 98.81 218 TYR B C 1
ATOM 4556 O O . TYR B 1 218 ? -10.336 -14.945 -21.25 1 98.81 218 TYR B O 1
ATOM 4564 N N . PRO B 1 219 ? -10.938 -16.828 -22.266 1 98.56 219 PRO B N 1
ATOM 4565 C CA . PRO B 1 219 ? -12.281 -16.312 -22.547 1 98.56 219 PRO B CA 1
ATOM 4566 C C . PRO B 1 219 ? -13.109 -16.109 -21.281 1 98.56 219 PRO B C 1
ATOM 4568 O O . PRO B 1 219 ? -13.141 -16.984 -20.422 1 98.56 219 PRO B O 1
ATOM 4571 N N . LYS B 1 220 ? -13.859 -14.922 -21.156 1 98.31 220 LYS B N 1
ATOM 4572 C CA . LYS B 1 220 ? -14.484 -14.602 -19.875 1 98.31 220 LYS B CA 1
ATOM 4573 C C . LYS B 1 220 ? -15.977 -14.336 -20.031 1 98.31 220 L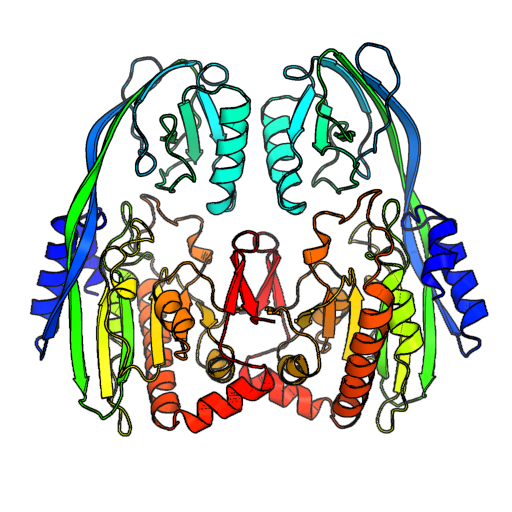YS B C 1
ATOM 4575 O O . LYS B 1 220 ? -16.656 -13.992 -19.062 1 98.31 220 LYS B O 1
ATOM 4580 N N . ASP B 1 221 ? -16.562 -14.57 -21.141 1 97.5 221 ASP B N 1
ATOM 4581 C CA . ASP B 1 221 ? -17.906 -14.133 -21.469 1 97.5 221 ASP B CA 1
ATOM 4582 C C . ASP B 1 221 ? -18.938 -14.844 -20.594 1 97.5 221 ASP B C 1
ATOM 4584 O O . ASP B 1 221 ? -20.016 -14.305 -20.344 1 97.5 221 ASP B O 1
ATOM 4588 N N . ASP B 1 222 ? -18.625 -16 -20.156 1 98.25 222 ASP B N 1
ATOM 4589 C CA . ASP B 1 222 ? -19.609 -16.75 -19.391 1 98.25 222 ASP B CA 1
ATOM 4590 C C . ASP B 1 222 ? -19.25 -16.812 -17.922 1 98.25 222 ASP B C 1
ATOM 4592 O O . ASP B 1 222 ? -19.812 -17.594 -17.156 1 98.25 222 ASP B O 1
ATOM 4596 N N . VAL B 1 223 ? -18.297 -16 -17.453 1 98.81 223 VAL B N 1
ATOM 4597 C CA . VAL B 1 223 ? -17.875 -16.031 -16.062 1 98.81 223 VAL B CA 1
ATOM 4598 C C . VAL B 1 223 ? -18.75 -15.109 -15.227 1 98.81 223 VAL B C 1
ATOM 4600 O O . VAL B 1 223 ? -18.859 -13.914 -15.508 1 98.81 223 VAL B O 1
ATOM 4603 N N . PHE B 1 224 ? -19.406 -15.695 -14.227 1 98.81 224 PHE B N 1
ATOM 4604 C CA . PHE B 1 224 ? -20.234 -14.961 -13.273 1 98.81 224 PHE B CA 1
ATOM 4605 C C . PHE B 1 224 ? -19.375 -14.25 -12.242 1 98.81 224 PHE B C 1
ATOM 4607 O O . PHE B 1 224 ? -19.547 -13.062 -11.984 1 98.81 224 PHE B O 1
ATOM 4614 N N . ALA B 1 225 ? -18.438 -14.938 -11.68 1 98.88 225 ALA B N 1
ATOM 4615 C CA . ALA B 1 225 ? -17.469 -14.445 -10.703 1 98.88 225 ALA B CA 1
ATOM 4616 C C . ALA B 1 225 ? -16.203 -15.289 -10.719 1 98.88 225 ALA B C 1
ATOM 4618 O O . ALA B 1 225 ? -16.25 -16.5 -10.977 1 98.88 225 ALA B O 1
ATOM 4619 N N . ALA B 1 226 ? -15.078 -14.609 -10.492 1 98.94 226 ALA B N 1
ATOM 4620 C CA . ALA B 1 226 ? -13.797 -15.312 -10.477 1 98.94 226 ALA B CA 1
ATOM 4621 C C . ALA B 1 226 ? -13.156 -15.258 -9.094 1 98.94 226 ALA B C 1
ATOM 4623 O O . ALA B 1 226 ? -13.008 -14.172 -8.516 1 98.94 226 ALA B O 1
ATOM 4624 N N . ILE B 1 227 ? -12.828 -16.391 -8.578 1 98.94 227 ILE B N 1
ATOM 4625 C CA . ILE B 1 227 ? -12.109 -16.531 -7.32 1 98.94 227 ILE B CA 1
ATOM 4626 C C . ILE B 1 227 ? -10.711 -17.094 -7.586 1 98.94 227 ILE B C 1
ATOM 4628 O O . ILE B 1 227 ? -10.562 -18.266 -7.934 1 98.94 227 ILE B O 1
ATOM 4632 N N . ILE B 1 228 ? -9.719 -16.25 -7.383 1 98.94 228 ILE B N 1
ATOM 4633 C CA . ILE B 1 228 ? -8.344 -16.625 -7.727 1 98.94 228 ILE B CA 1
ATOM 4634 C C . ILE B 1 228 ? -7.523 -16.797 -6.453 1 98.94 228 ILE B C 1
ATOM 4636 O O . ILE B 1 228 ? -7.68 -16.031 -5.496 1 98.94 228 ILE B O 1
ATOM 4640 N N . PHE B 1 229 ? -6.73 -17.844 -6.43 1 98.94 229 PHE B N 1
ATOM 4641 C CA . PHE B 1 229 ? -5.809 -18.109 -5.332 1 98.94 229 PHE B CA 1
ATOM 4642 C C . PHE B 1 229 ? -4.367 -17.875 -5.762 1 98.94 229 PHE B C 1
ATOM 4644 O O . PHE B 1 229 ? -3.904 -18.453 -6.75 1 98.94 229 PHE B O 1
ATOM 4651 N N . ASP B 1 230 ? -3.701 -16.984 -5.094 1 98.75 230 ASP B N 1
ATOM 4652 C CA . ASP B 1 230 ? -2.357 -16.562 -5.465 1 98.75 230 ASP B CA 1
ATOM 4653 C C . ASP B 1 230 ? -1.527 -16.219 -4.23 1 98.75 230 ASP B C 1
ATOM 4655 O O . ASP B 1 230 ? -1.842 -15.258 -3.512 1 98.75 230 ASP B O 1
ATOM 4659 N N . ALA B 1 231 ? -0.418 -16.969 -3.973 1 98.56 231 ALA B N 1
ATOM 4660 C CA . ALA B 1 231 ? 0.531 -16.641 -2.914 1 98.56 231 ALA B CA 1
ATOM 4661 C C . ALA B 1 231 ? -0.126 -16.734 -1.54 1 98.56 231 ALA B C 1
ATOM 4663 O O . ALA B 1 231 ? -0.03 -15.805 -0.734 1 98.56 231 ALA B O 1
ATOM 4664 N N . LEU B 1 232 ? -0.829 -17.812 -1.365 1 98.75 232 LEU B N 1
ATOM 4665 C CA . LEU B 1 232 ? -1.418 -18.078 -0.059 1 98.75 232 LEU B CA 1
ATOM 4666 C C . LEU B 1 232 ? -0.351 -18.516 0.939 1 98.75 232 LEU B C 1
ATOM 4668 O O . LEU B 1 232 ? 0.563 -19.266 0.589 1 98.75 232 LEU B O 1
ATOM 4672 N N . TYR B 1 233 ? -0.436 -18.062 2.123 1 98.56 233 TYR B N 1
ATOM 4673 C CA . TYR B 1 233 ? 0.475 -18.375 3.221 1 98.56 233 TYR B CA 1
ATOM 4674 C C . TYR B 1 233 ? -0.271 -18.438 4.547 1 98.56 233 TYR B C 1
ATOM 4676 O O . TYR B 1 233 ? -1.132 -17.594 4.824 1 98.56 233 TYR B O 1
ATOM 4684 N N . PRO B 1 234 ? -0.009 -19.5 5.328 1 97.44 234 PRO B N 1
ATOM 4685 C CA . PRO B 1 234 ? -0.698 -19.578 6.621 1 97.44 234 PRO B CA 1
ATOM 4686 C C . PRO B 1 234 ? -0.452 -18.344 7.492 1 97.44 234 PRO B C 1
ATOM 4688 O O . PRO B 1 234 ? 0.619 -17.734 7.414 1 97.44 234 PRO B O 1
ATOM 4691 N N . SER B 1 235 ? -1.507 -18.031 8.266 1 96.12 235 SER B N 1
ATOM 4692 C CA . SER B 1 235 ? -2.775 -18.734 8.469 1 96.12 235 SER B CA 1
ATOM 4693 C C . SER B 1 235 ? -3.957 -17.828 8.133 1 96.12 235 SER B C 1
ATOM 4695 O O . SER B 1 235 ? -5.102 -18.141 8.469 1 96.12 235 SER B O 1
ATOM 4697 N N . ARG B 1 236 ? -3.629 -16.625 7.578 1 97.12 236 ARG B N 1
ATOM 4698 C CA . ARG B 1 236 ? -4.676 -15.664 7.258 1 97.12 236 ARG B CA 1
ATOM 4699 C C . ARG B 1 236 ? -4.645 -15.297 5.777 1 97.12 236 ARG B C 1
ATOM 4701 O O . ARG B 1 236 ? -3.811 -15.805 5.023 1 97.12 236 ARG B O 1
ATOM 4708 N N . VAL B 1 237 ? -5.695 -14.469 5.352 1 98.25 237 VAL B N 1
ATOM 4709 C CA . VAL B 1 237 ? -5.715 -14.07 3.951 1 98.25 237 VAL B CA 1
ATOM 4710 C C . VAL B 1 237 ? -5.93 -12.562 3.848 1 98.25 237 VAL B C 1
ATOM 4712 O O . VAL B 1 237 ? -6.625 -11.969 4.676 1 98.25 237 VAL B O 1
ATOM 4715 N N . VAL B 1 238 ? -5.258 -11.977 2.93 1 98.31 238 VAL B N 1
ATOM 4716 C CA . VAL B 1 238 ? -5.676 -10.688 2.387 1 98.31 238 VAL B CA 1
ATOM 4717 C C . VAL B 1 238 ? -6.77 -10.898 1.341 1 98.31 238 VAL B C 1
ATOM 4719 O O . VAL B 1 238 ? -6.586 -11.664 0.388 1 98.31 238 VAL B O 1
ATOM 4722 N N . TYR B 1 239 ? -7.883 -10.281 1.583 1 98.5 239 TYR B N 1
ATOM 4723 C CA . TYR B 1 239 ? -9.055 -10.375 0.717 1 98.5 239 TYR B CA 1
ATOM 4724 C C . TYR B 1 239 ? -9.117 -9.195 -0.247 1 98.5 239 TYR B C 1
ATOM 4726 O O . TYR B 1 239 ? -9.656 -8.133 0.087 1 98.5 239 TYR B O 1
ATOM 4734 N N . SER B 1 240 ? -8.586 -9.391 -1.46 1 98.62 240 SER B N 1
ATOM 4735 C CA . SER B 1 240 ? -8.578 -8.352 -2.49 1 98.62 240 SER B CA 1
ATOM 4736 C C . SER B 1 240 ? -9.633 -8.625 -3.555 1 98.62 240 SER B C 1
ATOM 4738 O O . SER B 1 240 ? -9.547 -9.617 -4.285 1 98.62 240 SER B O 1
ATOM 4740 N N . SER B 1 241 ? -10.625 -7.711 -3.652 1 98.5 241 SER B N 1
ATOM 4741 C CA . SER B 1 241 ? -11.734 -8.008 -4.547 1 98.5 241 SER B CA 1
ATOM 4742 C C . SER B 1 241 ? -12.445 -6.727 -4.988 1 98.5 241 SER B C 1
ATOM 4744 O O . SER B 1 241 ? -12.148 -5.645 -4.48 1 98.5 241 SER B O 1
ATOM 4746 N N . THR B 1 242 ? -13.258 -6.918 -5.98 1 98.31 242 THR B N 1
ATOM 4747 C CA . THR B 1 242 ? -14.242 -5.867 -6.23 1 98.31 242 THR B CA 1
ATOM 4748 C C . THR B 1 242 ? -15.172 -5.699 -5.031 1 98.31 242 THR B C 1
ATOM 4750 O O . THR B 1 242 ? -15.492 -6.672 -4.348 1 98.31 242 THR B O 1
ATOM 4753 N N . PRO B 1 243 ? -15.641 -4.48 -4.777 1 97.25 243 PRO B N 1
ATOM 4754 C CA . PRO B 1 243 ? -16.359 -4.176 -3.541 1 97.25 243 PRO B CA 1
ATOM 4755 C C . PRO B 1 243 ? -17.656 -4.98 -3.398 1 97.25 243 PRO B C 1
ATOM 4757 O O . PRO B 1 243 ? -18.094 -5.246 -2.279 1 97.25 243 PRO B O 1
ATOM 4760 N N . ASP B 1 244 ? -18.281 -5.395 -4.516 1 97.56 244 ASP B N 1
ATOM 4761 C CA . ASP B 1 244 ? -19.531 -6.141 -4.461 1 97.56 244 ASP B CA 1
ATOM 4762 C C . ASP B 1 244 ? -19.328 -7.496 -3.789 1 97.56 244 ASP B C 1
ATOM 4764 O O . ASP B 1 244 ? -20.312 -8.148 -3.4 1 97.56 244 ASP B O 1
ATOM 4768 N N . LEU B 1 245 ? -18.094 -7.918 -3.572 1 98.19 245 LEU B N 1
ATOM 4769 C CA . LEU B 1 245 ? -17.828 -9.211 -2.945 1 98.19 245 LEU B CA 1
ATOM 4770 C C . LEU B 1 245 ? -17.359 -9.023 -1.502 1 98.19 245 LEU B C 1
ATOM 4772 O O . LEU B 1 245 ? -17.125 -10.008 -0.794 1 98.19 245 LEU B O 1
ATOM 4776 N N . TRP B 1 246 ? -17.266 -7.844 -0.953 1 97.19 246 TRP B N 1
ATOM 4777 C CA . TRP B 1 246 ? -16.672 -7.559 0.349 1 97.19 246 TRP B CA 1
ATOM 4778 C C . TRP B 1 246 ? -17.484 -8.18 1.473 1 97.19 246 TRP B C 1
ATOM 4780 O O . TRP B 1 246 ? -16.953 -8.555 2.514 1 97.19 246 TRP B O 1
ATOM 4790 N N . ASP B 1 247 ? -18.781 -8.336 1.266 1 94.56 247 ASP B N 1
ATOM 4791 C CA . ASP B 1 247 ? -19.672 -8.844 2.312 1 94.56 247 ASP B CA 1
ATOM 4792 C C . ASP B 1 247 ? -19.312 -10.281 2.674 1 94.56 247 ASP B C 1
ATOM 4794 O O . ASP B 1 247 ? -19.75 -10.797 3.709 1 94.56 247 ASP B O 1
ATOM 4798 N N . PHE B 1 248 ? -18.516 -10.93 1.822 1 97.69 248 PHE B N 1
ATOM 4799 C CA . PHE B 1 248 ? -18.188 -12.336 2.047 1 97.69 248 PHE B CA 1
ATOM 4800 C C . PHE B 1 248 ? -16.844 -12.477 2.727 1 97.69 248 PHE B C 1
ATOM 4802 O O . PHE B 1 248 ? -16.422 -13.578 3.062 1 97.69 248 PHE B O 1
ATOM 4809 N N . ALA B 1 249 ? -16.141 -11.359 2.939 1 97.75 249 ALA B N 1
ATOM 4810 C CA . ALA B 1 249 ? -14.781 -11.406 3.461 1 97.75 249 ALA B CA 1
ATOM 4811 C C . ALA B 1 249 ? -14.742 -12.07 4.832 1 97.75 249 ALA B C 1
ATOM 4813 O O . ALA B 1 249 ? -13.766 -12.742 5.172 1 97.75 249 ALA B O 1
ATOM 4814 N N . GLY B 1 250 ? -15.82 -11.961 5.582 1 96.06 250 GLY B N 1
ATOM 4815 C CA . GLY B 1 250 ? -15.875 -12.492 6.938 1 96.06 250 GLY B CA 1
ATOM 4816 C C . GLY B 1 250 ? -15.883 -14.008 6.988 1 96.06 250 GLY B C 1
ATOM 4817 O O . GLY B 1 250 ? -15.688 -14.594 8.055 1 96.06 250 GLY B O 1
ATOM 4818 N N . LEU B 1 251 ? -16.062 -14.656 5.836 1 97.5 251 LEU B N 1
ATOM 4819 C CA . LEU B 1 251 ? -16.047 -16.109 5.758 1 97.5 251 LEU B CA 1
ATOM 4820 C C . LEU B 1 251 ? -14.625 -16.656 5.902 1 97.5 251 LEU B C 1
ATOM 4822 O O . LEU B 1 251 ? -14.43 -17.844 6.105 1 97.5 251 LEU B O 1
ATOM 4826 N N . PHE B 1 252 ? -13.641 -15.773 5.781 1 98 252 PHE B N 1
ATOM 4827 C CA . PHE B 1 252 ? -12.242 -16.188 5.723 1 98 252 PHE B CA 1
ATOM 4828 C C . PHE B 1 252 ? -11.492 -15.742 6.969 1 98 252 PHE B C 1
ATOM 4830 O O . PHE B 1 252 ? -11.906 -14.797 7.641 1 98 252 PHE B O 1
ATOM 4837 N N . PRO B 1 253 ? -10.406 -16.5 7.352 1 96 253 PRO B N 1
ATOM 4838 C CA . PRO B 1 253 ? -9.477 -15.938 8.336 1 96 253 PRO B CA 1
ATOM 4839 C C . PRO B 1 253 ? -8.773 -14.68 7.824 1 96 253 PRO B C 1
ATOM 4841 O O . PRO B 1 253 ? -7.656 -14.766 7.305 1 96 253 PRO B O 1
ATOM 4844 N N . LEU B 1 254 ? -9.32 -13.57 8.18 1 95.94 254 LEU B N 1
ATOM 4845 C CA . LEU B 1 254 ? -9.047 -12.32 7.488 1 95.94 254 LEU B CA 1
ATOM 4846 C C . LEU B 1 254 ? -7.84 -11.617 8.102 1 95.94 254 LEU B C 1
ATOM 4848 O O . LEU B 1 254 ? -7.75 -11.469 9.32 1 95.94 254 LEU B O 1
ATOM 4852 N N . LYS B 1 255 ? -6.914 -11.242 7.25 1 96.88 255 LYS B N 1
ATOM 4853 C CA . LYS B 1 255 ? -5.879 -10.281 7.621 1 96.88 255 LYS B CA 1
ATOM 4854 C C . LYS B 1 255 ? -6.332 -8.852 7.336 1 96.88 255 LYS B C 1
ATOM 4856 O O . LYS B 1 255 ? -6.285 -7.996 8.219 1 96.88 255 LYS B O 1
ATOM 4861 N N . ARG B 1 256 ? -6.789 -8.602 6.094 1 96.94 256 ARG B N 1
ATOM 4862 C CA . ARG B 1 256 ? -7.367 -7.32 5.715 1 96.94 256 ARG B CA 1
ATOM 4863 C C . ARG B 1 256 ? -8.141 -7.434 4.406 1 96.94 256 ARG B C 1
ATOM 4865 O O . ARG B 1 256 ? -8.062 -8.453 3.717 1 96.94 256 ARG B O 1
ATOM 4872 N N . ILE B 1 257 ? -8.914 -6.41 4.102 1 97.69 257 ILE B N 1
ATOM 4873 C CA . ILE B 1 257 ? -9.68 -6.27 2.869 1 97.69 257 ILE B CA 1
ATOM 4874 C C . ILE B 1 257 ? -9.117 -5.113 2.041 1 97.69 257 ILE B C 1
ATOM 4876 O O . ILE B 1 257 ? -8.773 -4.066 2.586 1 97.69 257 ILE B O 1
ATOM 4880 N N . GLU B 1 258 ? -8.992 -5.34 0.733 1 97.5 258 GLU B N 1
ATOM 4881 C CA . GLU B 1 258 ? -8.484 -4.234 -0.075 1 97.5 258 GLU B CA 1
ATOM 4882 C C . GLU B 1 258 ? -9.133 -4.215 -1.456 1 97.5 258 GLU B C 1
ATOM 4884 O O . GLU B 1 258 ? -9.766 -5.195 -1.864 1 97.5 258 GLU B O 1
ATOM 4889 N N . MET B 1 259 ? -8.93 -3.062 -2.184 1 97.69 259 MET B N 1
ATOM 4890 C CA . MET B 1 259 ? -9.297 -2.932 -3.592 1 97.69 259 MET B CA 1
ATOM 4891 C C . MET B 1 259 ? -8.578 -3.977 -4.438 1 97.69 259 MET B C 1
ATOM 4893 O O . MET B 1 259 ? -7.586 -4.559 -4.004 1 97.69 259 MET B O 1
ATOM 4897 N N . PRO B 1 260 ? -9.133 -4.199 -5.633 1 97.75 260 PRO B N 1
ATOM 4898 C CA . PRO B 1 260 ? -8.406 -5.156 -6.477 1 97.75 260 PRO B CA 1
ATOM 4899 C C . PRO B 1 260 ? -6.969 -4.723 -6.754 1 97.75 260 PRO B C 1
ATOM 4901 O O . PRO B 1 260 ? -6.742 -3.686 -7.383 1 97.75 260 PRO B O 1
ATOM 4904 N N . THR B 1 261 ? -6.066 -5.531 -6.293 1 96.62 261 THR B N 1
ATOM 4905 C CA . THR B 1 261 ? -4.676 -5.297 -6.668 1 96.62 261 THR B CA 1
ATOM 4906 C C . THR B 1 261 ? -4.43 -5.723 -8.117 1 96.62 261 THR B C 1
ATOM 4908 O O . THR B 1 261 ? -5.102 -6.617 -8.633 1 96.62 261 THR B O 1
ATOM 4911 N N . PRO B 1 262 ? -3.467 -5.16 -8.773 1 95.38 262 PRO B N 1
ATOM 4912 C CA . PRO B 1 262 ? -3.309 -5.445 -10.203 1 95.38 262 PRO B CA 1
ATOM 4913 C C . PRO B 1 262 ? -2.275 -6.535 -10.477 1 95.38 262 PRO B C 1
ATOM 4915 O O . PRO B 1 262 ? -1.714 -6.598 -11.57 1 95.38 262 PRO B O 1
ATOM 4918 N N . PHE B 1 263 ? -2.029 -7.41 -9.539 1 93 263 PHE B N 1
ATOM 4919 C CA . PHE B 1 263 ? -0.818 -8.211 -9.68 1 93 263 PHE B CA 1
ATOM 4920 C C . PHE B 1 263 ? -1.161 -9.672 -9.922 1 93 263 PHE B C 1
ATOM 4922 O O . PHE B 1 263 ? -0.293 -10.469 -10.289 1 93 263 PHE B O 1
ATOM 4929 N N . SER B 1 264 ? -2.344 -10.078 -9.75 1 97 264 SER B N 1
ATOM 4930 C CA . SER B 1 264 ? -2.713 -11.484 -9.875 1 97 264 SER B CA 1
ATOM 4931 C C . SER B 1 264 ? -3.674 -11.703 -11.039 1 97 264 SER B C 1
ATOM 4933 O O . SER B 1 264 ? -4.16 -10.742 -11.641 1 97 264 SER B O 1
ATOM 4935 N N . ASP B 1 265 ? -3.936 -12.953 -11.289 1 98.62 265 ASP B N 1
ATOM 4936 C CA . ASP B 1 265 ? -4.754 -13.352 -12.43 1 98.62 265 ASP B CA 1
ATOM 4937 C C . ASP B 1 265 ? -6.164 -12.781 -12.32 1 98.62 265 ASP B C 1
ATOM 4939 O O . ASP B 1 265 ? -6.84 -12.578 -13.336 1 98.62 265 ASP B O 1
ATOM 4943 N N . HIS B 1 266 ? -6.641 -12.469 -11.164 1 98.62 266 HIS B N 1
ATOM 4944 C CA . HIS B 1 266 ? -8 -11.977 -11.008 1 98.62 266 HIS B CA 1
ATOM 4945 C C . HIS B 1 266 ? -8.188 -10.641 -11.719 1 98.62 266 HIS B C 1
ATOM 4947 O O . HIS B 1 266 ? -9.305 -10.281 -12.102 1 98.62 266 HIS B O 1
ATOM 4953 N N . PHE B 1 267 ? -7.121 -9.945 -11.852 1 98.19 267 PHE B N 1
ATOM 4954 C CA . PHE B 1 267 ? -7.238 -8.57 -12.32 1 98.19 267 PHE B CA 1
ATOM 4955 C C . PHE B 1 267 ? -7.699 -8.531 -13.773 1 98.19 267 PHE B C 1
ATOM 4957 O O . PHE B 1 267 ? -8.398 -7.605 -14.18 1 98.19 267 PHE B O 1
ATOM 4964 N N . SER B 1 268 ? -7.316 -9.5 -14.625 1 97.94 268 SER B N 1
ATOM 4965 C CA . SER B 1 268 ? -7.801 -9.539 -16 1 97.94 268 SER B CA 1
ATOM 4966 C C . SER B 1 268 ? -9.32 -9.664 -16.047 1 97.94 268 SER B C 1
ATOM 4968 O O . SER B 1 268 ? -9.961 -9.195 -16.984 1 97.94 268 SER B O 1
ATOM 4970 N N . PHE B 1 269 ? -9.922 -10.305 -15.023 1 98.69 269 PHE B N 1
ATOM 4971 C CA . PHE B 1 269 ? -11.375 -10.391 -14.914 1 98.69 269 PHE B CA 1
ATOM 4972 C C . PHE B 1 269 ? -11.961 -9.062 -14.445 1 98.69 269 PHE B C 1
ATOM 4974 O O . PHE B 1 269 ? -12.969 -8.609 -14.977 1 98.69 269 PHE B O 1
ATOM 4981 N N . VAL B 1 270 ? -11.289 -8.445 -13.453 1 98.38 270 VAL B N 1
ATOM 4982 C CA . VAL B 1 270 ? -11.703 -7.141 -12.961 1 98.38 270 VAL B CA 1
ATOM 4983 C C . VAL B 1 270 ? -11.766 -6.145 -14.117 1 98.38 270 VAL B C 1
ATOM 4985 O O . VAL B 1 270 ? -12.727 -5.375 -14.227 1 98.38 270 VAL B O 1
ATOM 4988 N N . GLN B 1 271 ? -10.82 -6.18 -15.016 1 97 271 GLN B N 1
ATOM 4989 C CA . GLN B 1 271 ? -10.727 -5.25 -16.141 1 97 271 GLN B CA 1
ATOM 4990 C C . GLN B 1 271 ? -11.875 -5.441 -17.109 1 97 271 GLN B C 1
ATOM 4992 O O . GLN B 1 271 ? -12.195 -4.543 -17.891 1 97 271 GLN B O 1
ATOM 4997 N N . LYS B 1 272 ? -12.508 -6.562 -17.047 1 97.62 272 LYS B N 1
ATOM 4998 C CA . LYS B 1 272 ? -13.641 -6.848 -17.906 1 97.62 272 LYS B CA 1
ATOM 4999 C C . LYS B 1 272 ? -14.961 -6.609 -17.188 1 97.62 272 LYS B C 1
ATOM 5001 O O . LYS B 1 272 ? -16.031 -6.98 -17.688 1 97.62 272 LYS B O 1
ATOM 5006 N N . GLY B 1 273 ? -14.883 -6.098 -15.977 1 97.44 273 GLY B N 1
ATOM 5007 C CA . GLY B 1 273 ? -16.094 -5.777 -15.219 1 97.44 273 GLY B CA 1
ATOM 5008 C C . GLY B 1 273 ? -16.703 -6.988 -14.539 1 97.44 273 GLY B C 1
ATOM 5009 O O . GLY B 1 273 ? -17.891 -6.984 -14.211 1 97.44 273 GLY B O 1
ATOM 5010 N N . ILE B 1 274 ? -15.977 -8.031 -14.367 1 98.69 274 ILE B N 1
ATOM 5011 C CA . ILE B 1 274 ? -16.469 -9.242 -13.719 1 98.69 274 ILE B CA 1
ATOM 5012 C C . ILE B 1 274 ? -16.156 -9.188 -12.219 1 98.69 274 ILE B C 1
ATOM 5014 O O . ILE B 1 274 ? -15.031 -8.883 -11.82 1 98.69 274 ILE B O 1
ATOM 5018 N N . PRO B 1 275 ? -17.172 -9.453 -11.312 1 98.81 275 PRO B N 1
ATOM 5019 C CA . PRO B 1 275 ? -16.844 -9.586 -9.891 1 98.81 275 PRO B CA 1
ATOM 5020 C C . PRO B 1 275 ? -15.727 -10.594 -9.633 1 98.81 275 PRO B C 1
ATOM 5022 O O . PRO B 1 275 ? -15.82 -11.75 -10.055 1 98.81 275 PRO B O 1
ATOM 5025 N N . SER B 1 276 ? -14.672 -10.125 -9.031 1 98.75 276 SER B N 1
ATOM 5026 C CA . SER B 1 276 ? -13.508 -10.984 -8.898 1 98.75 276 SER B CA 1
ATOM 5027 C C . SER B 1 276 ? -12.789 -10.75 -7.57 1 98.75 276 SER B C 1
ATOM 5029 O O . SER B 1 276 ? -12.875 -9.664 -7 1 98.75 276 SER B O 1
ATOM 5031 N N . LEU B 1 277 ? -12.164 -11.805 -7.133 1 98.44 277 LEU B N 1
ATOM 5032 C CA . LEU B 1 277 ? -11.438 -11.859 -5.871 1 98.44 277 LEU B CA 1
ATOM 5033 C C . LEU B 1 277 ? -10.125 -12.617 -6.027 1 98.44 277 LEU B C 1
ATOM 5035 O O . LEU B 1 277 ? -10.047 -13.586 -6.789 1 98.44 277 LEU B O 1
ATOM 5039 N N . VAL B 1 278 ? -9.07 -12.039 -5.371 1 98.88 278 VAL B N 1
ATOM 5040 C CA . VAL B 1 278 ? -7.891 -12.859 -5.125 1 98.88 278 VAL B CA 1
ATOM 5041 C C . VAL B 1 278 ? -7.645 -12.977 -3.625 1 98.88 278 VAL B C 1
ATOM 5043 O O . VAL B 1 278 ? -7.797 -12 -2.887 1 98.88 278 VAL B O 1
ATOM 5046 N N . LEU B 1 279 ? -7.43 -14.172 -3.17 1 98.88 279 LEU B N 1
ATOM 5047 C CA . LEU B 1 279 ? -6.934 -14.438 -1.822 1 98.88 279 LEU B CA 1
ATOM 5048 C C . LEU B 1 279 ? -5.422 -14.641 -1.829 1 98.88 279 LEU B C 1
ATOM 5050 O O . LEU B 1 279 ? -4.914 -15.492 -2.566 1 98.88 279 LEU B O 1
ATOM 5054 N N . TYR B 1 280 ? -4.711 -13.844 -1.11 1 98.56 280 TYR B N 1
ATOM 5055 C CA . TYR B 1 280 ? -3.271 -13.984 -0.924 1 98.56 280 TYR B CA 1
ATOM 5056 C C . TYR B 1 280 ? -2.867 -13.625 0.499 1 98.56 280 TYR B C 1
ATOM 5058 O O . TYR B 1 280 ? -3.725 -13.398 1.356 1 98.56 280 TYR B O 1
ATOM 5066 N N . ASN B 1 281 ? -1.588 -13.734 0.799 1 97.94 281 ASN B N 1
ATOM 5067 C CA . ASN B 1 281 ? -1.082 -13.32 2.104 1 97.94 281 ASN B CA 1
ATOM 5068 C C . ASN B 1 281 ? 0.354 -12.812 2.012 1 97.94 281 ASN B C 1
ATOM 5070 O O . ASN B 1 281 ? 1.271 -13.578 1.719 1 97.94 281 ASN B O 1
ATOM 5074 N N . ASP B 1 282 ? 0.563 -11.609 2.365 1 96.5 282 ASP B N 1
ATOM 5075 C CA . ASP B 1 282 ? 1.878 -10.992 2.221 1 96.5 282 ASP B CA 1
ATOM 5076 C C . ASP B 1 282 ? 2.791 -11.359 3.387 1 96.5 282 ASP B C 1
ATOM 5078 O O . ASP B 1 282 ? 3.969 -11 3.398 1 96.5 282 ASP B O 1
ATOM 5082 N N . ASP B 1 283 ? 2.258 -12.148 4.355 1 96.5 283 ASP B N 1
ATOM 5083 C CA . ASP B 1 283 ? 3.176 -12.766 5.309 1 96.5 283 ASP B CA 1
ATOM 5084 C C . ASP B 1 283 ? 4.184 -13.664 4.598 1 96.5 283 ASP B C 1
ATOM 5086 O O . ASP B 1 283 ? 5.191 -14.062 5.188 1 96.5 283 ASP B O 1
ATOM 5090 N N . LEU B 1 284 ? 3.959 -13.844 3.363 1 97.75 284 LEU B N 1
ATOM 5091 C CA . LEU B 1 284 ? 4.863 -14.617 2.521 1 97.75 284 LEU B CA 1
ATOM 5092 C C . LEU B 1 284 ? 6.078 -13.781 2.117 1 97.75 284 LEU B C 1
ATOM 5094 O O . LEU B 1 284 ? 7.074 -14.32 1.637 1 97.75 284 LEU B O 1
ATOM 5098 N N . ILE B 1 285 ? 6.145 -12.531 2.32 1 96.69 285 ILE B N 1
ATOM 5099 C CA . ILE B 1 285 ? 7.125 -11.594 1.779 1 96.69 285 ILE B CA 1
ATOM 5100 C C . ILE B 1 285 ? 8.531 -12.055 2.158 1 96.69 285 ILE B C 1
ATOM 5102 O O . ILE B 1 285 ? 9.438 -12.07 1.314 1 96.69 285 ILE B O 1
ATOM 5106 N N . PRO B 1 286 ? 8.797 -12.5 3.361 1 96.56 286 PRO B N 1
ATOM 5107 C CA . PRO B 1 286 ? 10.148 -12.945 3.697 1 96.56 286 PRO B CA 1
ATOM 5108 C C . PRO B 1 286 ? 10.625 -14.102 2.824 1 96.56 286 PRO B C 1
ATOM 5110 O O . PRO B 1 286 ? 11.828 -14.305 2.66 1 96.56 286 PRO B O 1
ATOM 5113 N N . TYR B 1 287 ? 9.672 -14.852 2.201 1 97.88 287 TYR B N 1
ATOM 5114 C CA . TYR B 1 287 ? 10.008 -16.031 1.42 1 97.88 287 TYR B CA 1
ATOM 5115 C C . TYR B 1 287 ? 9.602 -15.867 -0.037 1 97.88 287 TYR B C 1
ATOM 5117 O O . TYR B 1 287 ? 9.906 -16.703 -0.88 1 97.88 287 TYR B O 1
ATOM 5125 N N . TYR B 1 288 ? 8.93 -14.797 -0.373 1 97.81 288 TYR B N 1
ATOM 5126 C CA . TYR B 1 288 ? 8.359 -14.539 -1.689 1 97.81 288 TYR B CA 1
ATOM 5127 C C . TYR B 1 288 ? 9.43 -14.609 -2.771 1 97.81 288 TYR B C 1
ATOM 5129 O O . TYR B 1 288 ? 10.492 -14 -2.643 1 97.81 288 TYR B O 1
ATOM 5137 N N . HIS B 1 289 ? 9.188 -15.383 -3.854 1 98.38 289 HIS B N 1
ATOM 5138 C CA . HIS B 1 289 ? 10.086 -15.508 -5 1 98.38 289 HIS B CA 1
ATOM 5139 C C . HIS B 1 289 ? 11.5 -15.852 -4.555 1 98.38 289 HIS B C 1
ATOM 5141 O O . HIS B 1 289 ? 12.469 -15.281 -5.059 1 98.38 289 HIS B O 1
ATOM 5147 N N . SER B 1 290 ? 11.586 -16.719 -3.561 1 98.44 290 SER B N 1
ATOM 5148 C CA . SER B 1 290 ? 12.883 -17.172 -3.064 1 98.44 290 SER B CA 1
ATOM 5149 C C . SER B 1 290 ? 12.984 -18.703 -3.1 1 98.44 290 SER B C 1
ATOM 5151 O O . SER B 1 290 ? 11.992 -19.391 -3.322 1 98.44 290 SER B O 1
ATOM 5153 N N . ASP B 1 291 ? 14.258 -19.156 -2.865 1 98.5 291 ASP B N 1
ATOM 5154 C CA . ASP B 1 291 ? 14.5 -20.594 -2.781 1 98.5 291 ASP B CA 1
ATOM 5155 C C . ASP B 1 291 ? 14.094 -21.141 -1.417 1 98.5 291 ASP B C 1
ATOM 5157 O O . ASP B 1 291 ? 14.266 -22.328 -1.141 1 98.5 291 ASP B O 1
ATOM 5161 N N . LYS B 1 292 ? 13.414 -20.281 -0.578 1 98.38 292 LYS B N 1
ATOM 5162 C CA . LYS B 1 292 ? 12.977 -20.703 0.752 1 98.38 292 LYS B CA 1
ATOM 5163 C C . LYS B 1 292 ? 11.461 -20.672 0.868 1 98.38 292 LYS B C 1
ATOM 5165 O O . LYS B 1 292 ? 10.914 -20.812 1.963 1 98.38 292 LYS B O 1
ATOM 5170 N N . ASP B 1 293 ? 10.812 -20.438 -0.216 1 98.75 293 ASP B N 1
ATOM 5171 C CA . ASP B 1 293 ? 9.367 -20.641 -0.239 1 98.75 293 ASP B CA 1
ATOM 5172 C C . ASP B 1 293 ? 9.023 -22.141 -0.249 1 98.75 293 ASP B C 1
ATOM 5174 O O . ASP B 1 293 ? 8.758 -22.703 -1.307 1 98.75 293 ASP B O 1
ATOM 5178 N N . LEU B 1 294 ? 8.984 -22.688 0.946 1 98.69 294 LEU B N 1
ATOM 5179 C CA . LEU B 1 294 ? 8.875 -24.125 1.169 1 98.69 294 LEU B CA 1
ATOM 5180 C C . LEU B 1 294 ? 7.691 -24.438 2.068 1 98.69 294 LEU B C 1
ATOM 5182 O O . LEU B 1 294 ? 7.137 -23.547 2.719 1 98.69 294 LEU B O 1
ATOM 5186 N N . PRO B 1 295 ? 7.312 -25.75 2.041 1 98.38 295 PRO B N 1
ATOM 5187 C CA . PRO B 1 295 ? 6.219 -26.141 2.932 1 98.38 295 PRO B CA 1
ATOM 5188 C C . PRO B 1 295 ? 6.496 -25.812 4.395 1 98.38 295 PRO B C 1
ATOM 5190 O O . PRO B 1 295 ? 7.656 -25.781 4.816 1 98.38 295 PRO B O 1
ATOM 5193 N N . ASN B 1 296 ? 5.41 -25.469 5.051 1 94.75 296 ASN B N 1
ATOM 5194 C CA . ASN B 1 296 ? 5.496 -25.203 6.484 1 94.75 296 ASN B CA 1
ATOM 5195 C C . ASN B 1 296 ? 4.488 -26.031 7.273 1 94.75 296 ASN B C 1
ATOM 5197 O O . ASN B 1 296 ? 3.506 -26.516 6.711 1 94.75 296 ASN B O 1
ATOM 5201 N N . PRO B 1 297 ? 4.691 -26.219 8.664 1 96.31 297 PRO B N 1
ATOM 5202 C CA . PRO B 1 297 ? 3.877 -27.125 9.477 1 96.31 297 PRO B CA 1
ATOM 5203 C C . PRO B 1 297 ? 2.414 -26.688 9.555 1 96.31 297 PRO B C 1
ATOM 5205 O O . PRO B 1 297 ? 1.539 -27.516 9.836 1 96.31 297 PRO B O 1
ATOM 5208 N N . GLU B 1 298 ? 2.115 -25.469 9.258 1 97.88 298 GLU B N 1
ATOM 5209 C CA . GLU B 1 298 ? 0.759 -24.953 9.398 1 97.88 298 GLU B CA 1
ATOM 5210 C C . GLU B 1 298 ? -0.043 -25.141 8.117 1 97.88 298 GLU B C 1
ATOM 5212 O O . GLU B 1 298 ? -1.244 -24.875 8.078 1 97.88 298 GLU B O 1
ATOM 5217 N N . ASP B 1 299 ? 0.608 -25.656 7.078 1 98.44 299 ASP B N 1
ATOM 5218 C CA . ASP B 1 299 ? -0.007 -25.703 5.754 1 98.44 299 ASP B CA 1
ATOM 5219 C C . ASP B 1 299 ? -1.246 -26.594 5.762 1 98.44 299 ASP B C 1
ATOM 5221 O O . ASP B 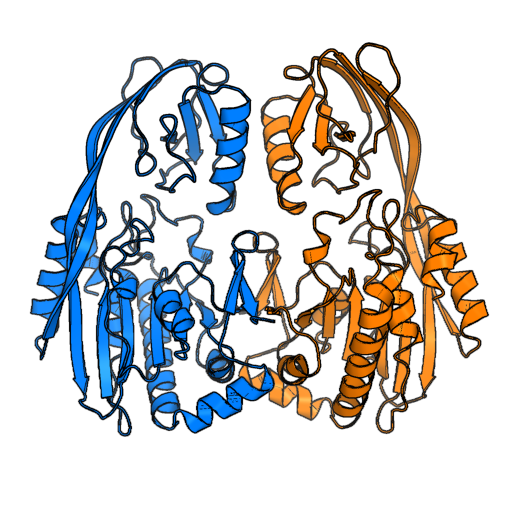1 299 ? -2.275 -26.25 5.184 1 98.44 299 ASP B O 1
ATOM 5225 N N . LYS B 1 300 ? -1.172 -27.719 6.398 1 97.94 300 LYS B N 1
ATOM 5226 C CA . LYS B 1 300 ? -2.289 -28.672 6.387 1 97.94 300 LYS B CA 1
ATOM 5227 C C . LYS B 1 300 ? -3.514 -28.078 7.078 1 97.94 300 LYS B C 1
ATOM 5229 O O . LYS B 1 300 ? -4.625 -28.141 6.551 1 97.94 300 LYS B O 1
ATOM 5234 N N . LYS B 1 301 ? -3.273 -27.531 8.281 1 98.25 301 LYS B N 1
ATOM 5235 C CA . LYS B 1 301 ? -4.359 -26.891 9.016 1 98.25 301 LYS B CA 1
ATOM 5236 C C . LYS B 1 301 ? -4.945 -25.719 8.219 1 98.25 301 LYS B C 1
ATOM 5238 O O . LYS B 1 301 ? -6.168 -25.562 8.148 1 98.25 301 LYS B O 1
ATOM 5243 N N . PHE B 1 302 ? -4.109 -24.969 7.637 1 98.56 302 PHE B N 1
ATOM 5244 C CA . PHE B 1 302 ? -4.559 -23.828 6.848 1 98.56 302 PHE B CA 1
ATOM 5245 C C . PHE B 1 302 ? -5.344 -24.297 5.625 1 98.56 302 PHE B C 1
ATOM 5247 O O . PHE B 1 302 ? -6.367 -23.703 5.281 1 98.56 302 PHE B O 1
ATOM 5254 N N . LEU B 1 303 ? -4.867 -25.328 4.969 1 98.69 303 LEU B N 1
ATOM 5255 C CA . LEU B 1 303 ? -5.574 -25.875 3.82 1 98.69 303 LEU B CA 1
ATOM 5256 C C . LEU B 1 303 ? -7.008 -26.234 4.184 1 98.69 303 LEU B C 1
ATOM 5258 O O . LEU B 1 303 ? -7.941 -25.906 3.453 1 98.69 303 LEU B O 1
ATOM 5262 N N . THR B 1 304 ? -7.191 -26.859 5.305 1 98.44 304 THR B N 1
ATOM 5263 C CA . THR B 1 304 ? -8.523 -27.266 5.746 1 98.44 304 THR B CA 1
ATOM 5264 C C . THR B 1 304 ? -9.406 -26.031 5.977 1 98.44 304 THR B C 1
ATOM 5266 O O . THR B 1 304 ? -10.531 -25.969 5.484 1 98.44 304 THR B O 1
ATOM 5269 N N . LYS B 1 305 ? -8.852 -25.094 6.629 1 98.44 305 LYS B N 1
ATOM 5270 C CA . LYS B 1 305 ? -9.617 -23.891 6.984 1 98.44 305 LYS B CA 1
ATOM 5271 C C . LYS B 1 305 ? -10.008 -23.109 5.742 1 98.44 305 LYS B C 1
ATOM 5273 O O . LYS B 1 305 ? -11.164 -22.703 5.594 1 98.44 305 LYS B O 1
ATOM 5278 N N . ILE B 1 306 ? -9.07 -22.875 4.898 1 98.62 306 ILE B N 1
ATOM 5279 C CA . ILE B 1 306 ? -9.32 -22.031 3.736 1 98.62 306 ILE B CA 1
ATOM 5280 C C . ILE B 1 306 ? -10.273 -22.734 2.781 1 98.62 306 ILE B C 1
ATOM 5282 O O . ILE B 1 306 ? -11.133 -22.094 2.168 1 98.62 306 ILE B O 1
ATOM 5286 N N . THR B 1 307 ? -10.141 -24.062 2.609 1 98.56 307 THR B N 1
ATOM 5287 C CA . THR B 1 307 ? -11.031 -24.797 1.725 1 98.56 307 THR B CA 1
ATOM 5288 C C . THR B 1 307 ? -12.469 -24.75 2.234 1 98.56 307 THR B C 1
ATOM 5290 O O . THR B 1 307 ? -13.406 -24.609 1.447 1 98.56 307 THR B O 1
ATOM 5293 N N . GLU B 1 308 ? -12.633 -24.859 3.527 1 98.5 308 GLU B N 1
ATOM 5294 C CA . GLU B 1 308 ? -13.961 -24.719 4.109 1 98.5 308 GLU B CA 1
ATOM 5295 C C . GLU B 1 308 ? -14.555 -23.344 3.832 1 98.5 308 GLU B C 1
ATOM 5297 O O . GLU B 1 308 ? -15.727 -23.219 3.484 1 98.5 308 GLU B O 1
ATOM 5302 N N . SER B 1 309 ? -13.75 -22.344 3.975 1 98.69 309 SER B N 1
ATOM 5303 C CA . SER B 1 309 ? -14.188 -20.984 3.709 1 98.69 309 SER B CA 1
ATOM 5304 C C . SER B 1 309 ? -14.586 -20.812 2.248 1 98.69 309 SER B C 1
ATOM 5306 O O . SER B 1 309 ? -15.594 -20.156 1.951 1 98.69 309 SER B O 1
ATOM 5308 N N . VAL B 1 310 ? -13.812 -21.359 1.361 1 98.88 310 VAL B N 1
ATOM 5309 C CA . VAL B 1 310 ? -14.102 -21.234 -0.064 1 98.88 310 VAL B CA 1
ATOM 5310 C C . VAL B 1 310 ? -15.422 -21.938 -0.382 1 98.88 310 VAL B C 1
ATOM 5312 O O . VAL B 1 310 ? -16.234 -21.406 -1.144 1 98.88 310 VAL B O 1
ATOM 5315 N N . LYS B 1 311 ? -15.641 -23.094 0.175 1 98.75 311 LYS B N 1
ATOM 5316 C CA . LYS B 1 311 ? -16.891 -23.812 -0.047 1 98.75 311 LYS B CA 1
ATOM 5317 C C . LYS B 1 311 ? -18.094 -22.984 0.446 1 98.75 311 LYS B C 1
ATOM 5319 O O . LYS B 1 311 ? -19.141 -22.953 -0.202 1 98.75 311 LYS B O 1
ATOM 5324 N N . LEU B 1 312 ? -17.906 -22.328 1.58 1 98.5 312 LEU B N 1
ATOM 5325 C CA . LEU B 1 312 ? -18.969 -21.453 2.09 1 98.5 312 LEU B CA 1
ATOM 5326 C C . LEU B 1 312 ? -19.203 -20.281 1.147 1 98.5 312 LEU B C 1
ATOM 5328 O O . LEU B 1 312 ? -20.344 -19.891 0.917 1 98.5 312 LEU B O 1
ATOM 5332 N N . LEU B 1 313 ? -18.172 -19.734 0.627 1 98.75 313 LEU B N 1
ATOM 5333 C CA . LEU B 1 313 ? -18.312 -18.641 -0.336 1 98.75 313 LEU B CA 1
ATOM 5334 C C . LEU B 1 313 ? -19.078 -19.109 -1.572 1 98.75 313 LEU B C 1
ATOM 5336 O O . LEU B 1 313 ? -19.969 -18.406 -2.061 1 98.75 313 LEU B O 1
ATOM 5340 N N . LEU B 1 314 ? -18.688 -20.281 -2.086 1 98.75 314 LEU B N 1
ATOM 5341 C CA . LEU B 1 314 ? -19.375 -20.828 -3.246 1 98.75 314 LEU B CA 1
ATOM 5342 C C . LEU B 1 314 ? -20.875 -20.969 -2.973 1 98.75 314 LEU B C 1
ATOM 5344 O O . LEU B 1 314 ? -21.688 -20.625 -3.82 1 98.75 314 LEU B O 1
ATOM 5348 N N . HIS B 1 315 ? -21.172 -21.453 -1.812 1 98.44 315 HIS B N 1
ATOM 5349 C CA . HIS B 1 315 ? -22.562 -21.625 -1.422 1 98.44 315 HIS B CA 1
ATOM 5350 C C . HIS B 1 315 ? -23.297 -20.281 -1.426 1 98.44 315 HIS B C 1
ATOM 5352 O O . HIS B 1 315 ? -24.406 -20.188 -1.949 1 98.44 315 HIS B O 1
ATOM 5358 N N . GLU B 1 316 ? -22.688 -19.297 -0.896 1 98.12 316 GLU B N 1
ATOM 5359 C CA . GLU B 1 316 ? -23.312 -17.984 -0.801 1 98.12 316 GLU B CA 1
ATOM 5360 C C . GLU B 1 316 ? -23.422 -17.328 -2.17 1 98.12 316 GLU B C 1
ATOM 5362 O O . GLU B 1 316 ? -24.453 -16.734 -2.506 1 98.12 316 GLU B O 1
ATOM 5367 N N . LEU B 1 317 ? -22.406 -17.406 -2.955 1 98.25 317 LEU B N 1
ATOM 5368 C CA . LEU B 1 317 ? -22.391 -16.797 -4.281 1 98.25 317 LEU B CA 1
ATOM 5369 C C . LEU B 1 317 ? -23.422 -17.469 -5.191 1 98.25 317 LEU B C 1
ATOM 5371 O O . LEU B 1 317 ? -24.031 -16.797 -6.027 1 98.25 317 LEU B O 1
ATOM 5375 N N . ASP B 1 318 ? -23.531 -18.734 -5.016 1 98.5 318 ASP B N 1
ATOM 5376 C CA . ASP B 1 318 ? -24.438 -19.516 -5.863 1 98.5 318 ASP B CA 1
ATOM 5377 C C . ASP B 1 318 ? -25.875 -19.031 -5.719 1 98.5 318 ASP B C 1
ATOM 5379 O O . ASP B 1 318 ? -26.703 -19.25 -6.609 1 98.5 318 ASP B O 1
ATOM 5383 N N . LYS B 1 319 ? -26.172 -18.344 -4.602 1 98.25 319 LYS B N 1
ATOM 5384 C CA . LYS B 1 319 ? -27.531 -17.875 -4.332 1 98.25 319 LYS B CA 1
ATOM 5385 C C . LYS B 1 319 ? -27.797 -16.531 -5.016 1 98.25 319 LYS B C 1
ATOM 5387 O O . LYS B 1 319 ? -28.938 -16.062 -5.055 1 98.25 319 LYS B O 1
ATOM 5392 N N . LEU B 1 320 ? -26.797 -15.977 -5.512 1 98.62 320 LEU B N 1
ATOM 5393 C CA . LEU B 1 320 ? -26.922 -14.609 -6 1 98.62 320 LEU B CA 1
ATOM 5394 C C . LEU B 1 320 ? -26.953 -14.57 -7.527 1 98.62 320 LEU B C 1
ATOM 5396 O O . LEU B 1 320 ? -26.4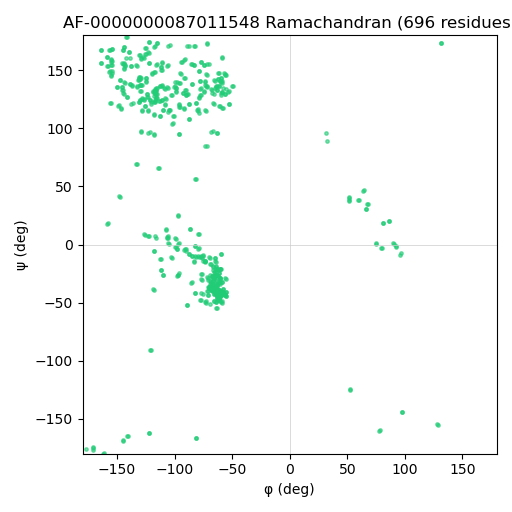22 -15.469 -8.18 1 98.62 320 LEU B O 1
ATOM 5400 N N . SER B 1 321 ? -27.578 -13.523 -8.062 1 98.44 321 SER B N 1
ATOM 5401 C CA . SER B 1 321 ? -27.547 -13.195 -9.484 1 98.44 321 SER B CA 1
ATOM 5402 C C . SER B 1 321 ? -26.641 -11.992 -9.75 1 98.44 321 SER B C 1
ATOM 5404 O O . SER B 1 321 ? -26.172 -11.344 -8.812 1 98.44 321 SER B O 1
ATOM 5406 N N . MET B 1 322 ? -26.438 -11.781 -11.023 1 98.06 322 MET B N 1
ATOM 5407 C CA . MET B 1 322 ? -25.656 -10.594 -11.375 1 98.06 322 MET B CA 1
ATOM 5408 C C . MET B 1 322 ? -26.375 -9.32 -10.945 1 98.06 322 MET B C 1
ATOM 5410 O O . MET B 1 322 ? -25.734 -8.344 -10.562 1 98.06 322 MET B O 1
ATOM 5414 N N . LYS B 1 323 ? -27.625 -9.367 -10.953 1 98.19 323 LYS B N 1
ATOM 5415 C CA . LYS B 1 323 ? -28.406 -8.227 -10.477 1 98.19 323 LYS B CA 1
ATOM 5416 C C . LYS B 1 323 ? -28.109 -7.934 -9.008 1 98.19 323 LYS B C 1
ATOM 5418 O O . LYS B 1 323 ? -27.969 -6.77 -8.625 1 98.19 323 LYS B O 1
ATOM 5423 N N . ASP B 1 324 ? -28 -9.008 -8.227 1 98.38 324 ASP B N 1
ATOM 5424 C CA . ASP B 1 324 ? -27.672 -8.852 -6.809 1 98.38 324 ASP B CA 1
ATOM 5425 C C . ASP B 1 324 ? -26.297 -8.203 -6.625 1 98.38 324 ASP B C 1
ATOM 5427 O O . ASP B 1 324 ? -26.156 -7.281 -5.82 1 98.38 324 ASP B O 1
ATOM 5431 N N . LEU B 1 325 ? -25.344 -8.633 -7.355 1 98.31 325 LEU B N 1
ATOM 5432 C CA . LEU B 1 325 ? -23.984 -8.109 -7.223 1 98.31 325 LEU B CA 1
ATOM 5433 C C . LEU B 1 325 ? -23.906 -6.68 -7.746 1 98.31 325 LEU B C 1
ATOM 5435 O O . LEU B 1 325 ? -23.188 -5.844 -7.18 1 98.31 325 LEU B O 1
ATOM 5439 N N . ASN B 1 326 ? -24.625 -6.398 -8.812 1 97.81 326 ASN B N 1
ATOM 5440 C CA . ASN B 1 326 ? -24.688 -5.035 -9.32 1 97.81 326 ASN B CA 1
ATOM 5441 C C . ASN B 1 326 ? -25.297 -4.078 -8.289 1 97.81 326 ASN B C 1
ATOM 5443 O O . ASN B 1 326 ? -24.844 -2.938 -8.164 1 97.81 326 ASN B O 1
ATOM 5447 N N . GLU B 1 327 ? -26.266 -4.566 -7.629 1 97.25 327 GLU B N 1
ATOM 5448 C CA . GLU B 1 327 ? -26.875 -3.752 -6.578 1 97.25 327 GLU B CA 1
ATOM 5449 C C . GLU B 1 327 ? -25.859 -3.459 -5.465 1 97.25 327 GLU B C 1
ATOM 5451 O O . GLU B 1 327 ? -25.781 -2.33 -4.977 1 97.25 327 GLU B O 1
ATOM 5456 N N . ARG B 1 328 ? -25.172 -4.422 -5.09 1 95.81 328 ARG B N 1
ATOM 5457 C CA . ARG B 1 328 ? -24.125 -4.242 -4.09 1 95.81 328 ARG B CA 1
ATOM 5458 C C . ARG B 1 328 ? -23.062 -3.248 -4.57 1 95.81 328 ARG B C 1
ATOM 5460 O O . ARG B 1 328 ? -22.625 -2.387 -3.809 1 95.81 328 ARG B O 1
ATOM 5467 N N . MET B 1 329 ? -22.703 -3.322 -5.812 1 96.31 329 MET B N 1
ATOM 5468 C CA . MET B 1 329 ? -21.656 -2.475 -6.391 1 96.31 329 MET B CA 1
ATOM 5469 C C . MET B 1 329 ? -22.141 -1.03 -6.504 1 96.31 329 MET B C 1
ATOM 5471 O O . MET B 1 329 ? -21.344 -0.098 -6.383 1 96.31 329 MET B O 1
ATOM 5475 N N . SER B 1 330 ? -23.406 -0.867 -6.699 1 94.69 330 SER B N 1
ATOM 5476 C CA . SER B 1 330 ? -23.969 0.457 -6.949 1 94.69 330 SER B CA 1
ATOM 5477 C C . SER B 1 330 ? -23.766 1.38 -5.75 1 94.69 330 SER B C 1
ATOM 5479 O O . SER B 1 330 ? -23.766 2.604 -5.898 1 94.69 330 SER B O 1
ATOM 5481 N N . LYS B 1 331 ? -23.547 0.813 -4.605 1 91.25 331 LYS B N 1
ATOM 5482 C CA . LYS B 1 331 ? -23.281 1.606 -3.408 1 91.25 331 LYS B CA 1
ATOM 5483 C C . LYS B 1 331 ? -21.969 2.371 -3.537 1 91.25 331 LYS B C 1
ATOM 5485 O O . LYS B 1 331 ? -21.766 3.4 -2.887 1 91.25 331 LYS B O 1
ATOM 5490 N N . PHE B 1 332 ? -21.109 1.796 -4.367 1 93.19 332 PHE B N 1
ATOM 5491 C CA . PHE B 1 332 ? -19.766 2.338 -4.453 1 93.19 332 PHE B CA 1
ATOM 5492 C C . PHE B 1 332 ? -19.516 2.986 -5.809 1 93.19 332 PHE B C 1
ATOM 5494 O O . PHE B 1 332 ? -18.594 3.783 -5.969 1 93.19 332 PHE B O 1
ATOM 5501 N N . GLY B 1 333 ? -20.266 2.621 -6.785 1 91.38 333 GLY B N 1
ATOM 5502 C CA . GLY B 1 333 ? -20.078 3.086 -8.148 1 91.38 333 GLY B CA 1
ATOM 5503 C C . GLY B 1 333 ? -20.016 1.959 -9.164 1 91.38 333 GLY B C 1
ATOM 5504 O O . GLY B 1 333 ? -20.641 0.911 -8.969 1 91.38 333 GLY B O 1
ATOM 5505 N N . GLU B 1 334 ? -19.375 2.248 -10.258 1 92.31 334 GLU B N 1
ATOM 5506 C CA . GLU B 1 334 ? -19.25 1.267 -11.336 1 92.31 334 GLU B CA 1
ATOM 5507 C C . GLU B 1 334 ? -18.062 0.335 -11.094 1 92.31 334 GLU B C 1
ATOM 5509 O O . GLU B 1 334 ? -17.109 0.7 -10.406 1 92.31 334 GLU B O 1
ATOM 5514 N N . ARG B 1 335 ? -18.234 -0.822 -11.719 1 93.75 335 ARG B N 1
ATOM 5515 C CA . ARG B 1 335 ? -17.156 -1.798 -11.625 1 93.75 335 ARG B CA 1
ATOM 5516 C C . ARG B 1 335 ? -16.062 -1.496 -12.648 1 93.75 335 ARG B C 1
ATOM 5518 O O . ARG B 1 335 ? -15.805 -2.303 -13.547 1 93.75 335 ARG B O 1
ATOM 5525 N N . LYS B 1 336 ? -15.555 -0.387 -12.609 1 95.06 336 LYS B N 1
ATOM 5526 C CA . LYS B 1 336 ? -14.461 0.086 -13.445 1 95.06 336 LYS B CA 1
ATOM 5527 C C . LYS B 1 336 ? -13.328 0.656 -12.602 1 95.06 336 LYS B C 1
ATOM 5529 O O . LYS B 1 336 ? -13.547 1.546 -11.773 1 95.06 336 LYS B O 1
ATOM 5534 N N . PHE B 1 337 ? -12.117 0.108 -12.797 1 97.12 337 PHE B N 1
ATOM 5535 C CA . PHE B 1 337 ? -11.008 0.447 -11.922 1 97.12 337 PHE B CA 1
ATOM 5536 C C . PHE B 1 337 ? -9.781 0.861 -12.727 1 97.12 337 PHE B C 1
ATOM 5538 O O . PHE B 1 337 ? -9.539 0.322 -13.812 1 97.12 337 PHE B O 1
ATOM 5545 N N . ILE B 1 338 ? -9.055 1.831 -12.219 1 96.38 338 ILE B N 1
ATOM 5546 C CA . ILE B 1 338 ? -7.805 2.309 -12.797 1 96.38 338 ILE B CA 1
ATOM 5547 C C . ILE B 1 338 ? -6.629 1.866 -11.93 1 96.38 338 ILE B C 1
ATOM 5549 O O . ILE B 1 338 ? -6.668 2 -10.703 1 96.38 338 ILE B O 1
ATOM 5553 N N . VAL B 1 339 ? -5.621 1.356 -12.586 1 95.62 339 VAL B N 1
ATOM 5554 C CA . VAL B 1 339 ? -4.469 0.821 -11.867 1 95.62 339 VAL B CA 1
ATOM 5555 C C . VAL B 1 339 ? -3.643 1.967 -11.289 1 95.62 339 VAL B C 1
ATOM 5557 O O . VAL B 1 339 ? -3.43 2.984 -11.953 1 95.62 339 VAL B O 1
ATOM 5560 N N . ASP B 1 340 ? -3.217 1.817 -10.07 1 92.38 340 ASP B N 1
ATOM 5561 C CA . ASP B 1 340 ? -2.252 2.666 -9.375 1 92.38 340 ASP B CA 1
ATOM 5562 C C . ASP B 1 340 ? -1.045 1.857 -8.906 1 92.38 340 ASP B C 1
ATOM 5564 O O . ASP B 1 340 ? -1.048 1.313 -7.797 1 92.38 340 ASP B O 1
ATOM 5568 N N . TYR B 1 341 ? 0.007 1.859 -9.664 1 85 341 TYR B N 1
ATOM 5569 C CA . TYR B 1 341 ? 1.156 1.005 -9.383 1 85 341 TYR B CA 1
ATOM 5570 C C . TYR B 1 341 ? 1.994 1.568 -8.242 1 85 341 TYR B C 1
ATOM 5572 O O . TYR B 1 341 ? 2.703 0.826 -7.562 1 85 341 TYR B O 1
ATOM 5580 N N . VAL B 1 342 ? 1.904 2.838 -8.07 1 83 342 VAL B N 1
ATOM 5581 C CA . VAL B 1 342 ? 2.686 3.479 -7.016 1 83 342 VAL B CA 1
ATOM 5582 C C . VAL B 1 342 ? 2.203 3 -5.648 1 83 342 VAL B C 1
ATOM 5584 O O . VAL B 1 342 ? 3.012 2.691 -4.77 1 83 342 VAL B O 1
ATOM 5587 N N . ASN B 1 343 ? 0.902 2.855 -5.633 1 86.31 343 ASN B N 1
ATOM 5588 C CA . ASN B 1 343 ? 0.333 2.459 -4.348 1 86.31 343 ASN B CA 1
ATOM 5589 C C . ASN B 1 343 ? -0.109 0.999 -4.355 1 86.31 343 ASN B C 1
ATOM 5591 O O . ASN B 1 343 ? -0.78 0.543 -3.428 1 86.31 343 ASN B O 1
ATOM 5595 N N . LEU B 1 344 ? 0.159 0.276 -5.414 1 88.12 344 LEU B N 1
ATOM 5596 C CA . LEU B 1 344 ? -0.061 -1.159 -5.559 1 88.12 344 LEU B CA 1
ATOM 5597 C C . LEU B 1 344 ? -1.535 -1.504 -5.379 1 88.12 344 LEU B C 1
ATOM 5599 O O . LEU B 1 344 ? -1.873 -2.459 -4.676 1 88.12 344 LEU B O 1
ATOM 5603 N N . THR B 1 345 ? -2.344 -0.68 -5.867 1 95.19 345 THR B N 1
ATOM 5604 C CA . THR B 1 345 ? -3.789 -0.815 -5.723 1 95.19 345 THR B CA 1
ATOM 5605 C C . THR B 1 345 ? -4.508 -0.314 -6.973 1 95.19 345 THR B C 1
ATOM 5607 O O . THR B 1 345 ? -3.93 -0.292 -8.062 1 95.19 345 THR B O 1
ATOM 5610 N N . THR B 1 346 ? -5.859 -0.172 -6.82 1 96.56 346 THR B N 1
ATOM 5611 C CA . THR B 1 346 ? -6.664 0.447 -7.863 1 96.56 346 THR B CA 1
ATOM 5612 C C . THR B 1 346 ? -7.547 1.551 -7.289 1 96.56 346 THR B C 1
ATOM 5614 O O . THR B 1 346 ? -7.699 1.657 -6.07 1 96.56 346 THR B O 1
ATOM 5617 N N . SER B 1 347 ? -7.941 2.361 -8.148 1 95.56 347 SER B N 1
ATOM 5618 C CA . SER B 1 347 ? -8.953 3.369 -7.84 1 95.56 347 SER B CA 1
ATOM 5619 C C . SER B 1 347 ? -10.164 3.238 -8.758 1 95.56 347 SER B C 1
ATOM 5621 O O . SER B 1 347 ? -10.07 2.658 -9.844 1 95.56 347 SER B O 1
ATOM 5623 N N . PHE B 1 348 ? -11.289 3.764 -8.227 1 95.25 348 PHE B N 1
ATOM 5624 C CA . PHE B 1 348 ? -12.469 3.842 -9.086 1 95.25 348 PHE B CA 1
ATOM 5625 C C . PHE B 1 348 ? -12.211 4.738 -10.289 1 95.25 348 PHE B C 1
ATOM 5627 O O . PHE B 1 348 ? -11.516 5.754 -10.172 1 95.25 348 PHE B O 1
ATOM 5634 N N . ALA B 1 349 ? -12.789 4.316 -11.453 1 90.62 349 ALA B N 1
ATOM 5635 C CA . ALA B 1 349 ? -12.672 5.152 -12.648 1 90.62 349 ALA B CA 1
ATOM 5636 C C . ALA B 1 349 ? -13.578 6.379 -12.547 1 90.62 349 ALA B C 1
ATOM 5638 O O . ALA B 1 349 ? -14.68 6.297 -12.008 1 90.62 349 ALA B O 1
ATOM 5639 N N . SER B 1 350 ? -13.086 7.707 -12.492 1 72.56 350 SER B N 1
ATOM 5640 C CA . SER B 1 350 ? -13.836 8.961 -12.391 1 72.56 350 SER B CA 1
ATOM 5641 C C . SER B 1 350 ? -14.969 9.008 -13.414 1 72.56 350 SER B C 1
ATOM 5643 O O . SER B 1 350 ? -14.883 8.367 -14.469 1 72.56 350 SER B O 1
#

pLDDT: mean 96.61, std 3.64, range [72.44, 98.94]